Protein AF-0000000085183261 (afdb_homodimer)

Structure (mmCIF, N/CA/C/O backbone):
data_AF-0000000085183261-model_v1
#
loop_
_entity.id
_entity.type
_entity.pdbx_description
1 polymer 'Uncharacterized protein'
#
loop_
_atom_site.group_PDB
_atom_site.id
_atom_site.type_symbol
_atom_site.label_atom_id
_atom_site.label_alt_id
_atom_site.label_comp_id
_atom_site.label_asym_id
_atom_site.label_entity_id
_atom_site.label_seq_id
_atom_site.pdbx_PDB_ins_code
_atom_site.Cartn_x
_atom_site.Cartn_y
_atom_site.Cartn_z
_atom_site.occupancy
_atom_site.B_iso_or_equiv
_atom_site.auth_seq_id
_atom_site.auth_comp_id
_atom_site.auth_asym_id
_atom_site.auth_atom_id
_atom_site.pdbx_PDB_model_num
ATOM 1 N N . MET A 1 1 ? -2.84 36.375 14.164 1 89.44 1 MET A N 1
ATOM 2 C CA . MET A 1 1 ? -3.076 35.531 12.992 1 89.44 1 MET A CA 1
ATOM 3 C C . MET A 1 1 ? -2.576 36.219 11.727 1 89.44 1 MET A C 1
ATOM 5 O O . MET A 1 1 ? -2.74 37.438 11.562 1 89.44 1 MET A O 1
ATOM 9 N N . THR A 1 2 ? -1.836 35.562 10.93 1 90.81 2 THR A N 1
ATOM 10 C CA . THR A 1 2 ? -1.288 36.062 9.68 1 90.81 2 THR A CA 1
ATOM 11 C C . THR A 1 2 ? -1.481 35.031 8.555 1 90.81 2 THR A C 1
ATOM 13 O O . THR A 1 2 ? -1.669 33.844 8.82 1 90.81 2 THR A O 1
ATOM 16 N N . GLU A 1 3 ? -1.588 35.562 7.359 1 92.81 3 GLU A N 1
ATOM 17 C CA . GLU A 1 3 ? -1.687 34.688 6.195 1 92.81 3 GLU A CA 1
ATOM 18 C C . GLU A 1 3 ? -0.392 33.906 5.977 1 92.81 3 GLU A C 1
ATOM 20 O O . GLU A 1 3 ? 0.69 34.5 5.926 1 92.81 3 GLU A O 1
ATOM 25 N N . LYS A 1 4 ? -0.547 32.625 5.91 1 92.25 4 LYS A N 1
ATOM 26 C CA . LYS A 1 4 ? 0.63 31.766 5.758 1 92.25 4 LYS A CA 1
ATOM 27 C C . LYS A 1 4 ? 0.399 30.688 4.695 1 92.25 4 LYS A C 1
ATOM 29 O O . LYS A 1 4 ? -0.724 30.219 4.523 1 92.25 4 LYS A O 1
ATOM 34 N N . SER A 1 5 ? 1.448 30.344 4.012 1 91.62 5 SER A N 1
ATOM 35 C CA . SER A 1 5 ? 1.414 29.188 3.129 1 91.62 5 SER A CA 1
ATOM 36 C C . SER A 1 5 ? 1.647 27.891 3.904 1 91.62 5 SER A C 1
ATOM 38 O O . SER A 1 5 ? 2.014 27.922 5.082 1 91.62 5 SER A O 1
ATOM 40 N N . TRP A 1 6 ? 1.364 26.797 3.262 1 92.31 6 TRP A N 1
ATOM 41 C CA . TRP A 1 6 ? 1.507 25.484 3.865 1 92.31 6 TRP A CA 1
ATOM 42 C C . TRP A 1 6 ? 2.91 25.297 4.43 1 92.31 6 TRP A C 1
ATOM 44 O O . TRP A 1 6 ? 3.074 25.016 5.621 1 92.31 6 TRP A O 1
ATOM 54 N N . MET A 1 7 ? 3.898 25.516 3.656 1 91.06 7 MET A N 1
ATOM 55 C CA . MET A 1 7 ? 5.273 25.25 4.066 1 91.06 7 MET A CA 1
ATOM 56 C C . MET A 1 7 ? 5.75 26.281 5.082 1 91.06 7 MET A C 1
ATOM 58 O O . MET A 1 7 ? 6.512 25.953 5.992 1 91.06 7 MET A O 1
ATOM 62 N N . TYR A 1 8 ? 5.332 27.5 4.883 1 91.94 8 TYR A N 1
ATOM 63 C CA . TYR A 1 8 ? 5.676 28.5 5.891 1 91.94 8 TYR A CA 1
ATOM 64 C C . TYR A 1 8 ? 5.168 28.094 7.266 1 91.94 8 TYR A C 1
ATOM 66 O O . TYR A 1 8 ? 5.883 28.203 8.258 1 91.94 8 TYR A O 1
ATOM 74 N N . ALA A 1 9 ? 3.922 27.641 7.293 1 94.69 9 ALA A N 1
ATOM 75 C CA . ALA A 1 9 ? 3.312 27.203 8.547 1 94.69 9 ALA A CA 1
ATOM 76 C C . ALA A 1 9 ? 4.113 26.078 9.18 1 94.69 9 ALA A C 1
ATOM 78 O O . ALA A 1 9 ? 4.32 26.062 10.398 1 94.69 9 ALA A O 1
ATOM 79 N N . VAL A 1 10 ? 4.578 25.172 8.391 1 95.25 10 VAL A N 1
ATOM 80 C CA . VAL A 1 10 ? 5.387 24.047 8.852 1 95.25 10 VAL A CA 1
ATOM 81 C C . VAL A 1 10 ? 6.703 24.562 9.43 1 95.25 10 VAL A C 1
ATOM 83 O O . VAL A 1 10 ? 7.09 24.188 10.539 1 95.25 10 VAL A O 1
ATOM 86 N N . LEU A 1 11 ? 7.352 25.438 8.711 1 94.06 11 LEU A N 1
ATOM 87 C CA . LEU A 1 11 ? 8.664 25.922 9.117 1 94.06 11 LEU A CA 1
ATOM 88 C C . LEU A 1 11 ? 8.555 26.781 10.367 1 94.06 11 LEU A C 1
ATOM 90 O O . LEU A 1 11 ? 9.469 26.797 11.203 1 94.06 11 LEU A O 1
ATOM 94 N N . GLU A 1 12 ? 7.508 27.5 10.43 1 94.94 12 GLU A N 1
ATOM 95 C CA . GLU A 1 12 ? 7.285 28.281 11.641 1 94.94 12 GLU A CA 1
ATOM 96 C C . GLU A 1 12 ? 7.207 27.391 12.875 1 94.94 12 GLU A C 1
ATOM 98 O O . GLU A 1 12 ? 7.746 27.719 13.93 1 94.94 12 GLU A O 1
ATOM 103 N N . ALA A 1 13 ? 6.52 26.297 12.75 1 97.19 13 ALA A N 1
ATOM 104 C CA . ALA A 1 13 ? 6.457 25.328 13.852 1 97.19 13 ALA A CA 1
ATOM 105 C C . ALA A 1 13 ? 7.844 24.781 14.172 1 97.19 13 ALA A C 1
ATOM 107 O O . ALA A 1 13 ? 8.234 24.703 15.336 1 97.19 13 ALA A O 1
ATOM 108 N N . VAL A 1 14 ? 8.562 24.391 13.156 1 96.75 14 VAL A N 1
ATOM 109 C CA . VAL A 1 14 ? 9.914 23.859 13.336 1 96.75 14 VAL A CA 1
ATOM 110 C C . VAL A 1 14 ? 10.781 24.906 14.039 1 96.75 14 VAL A C 1
ATOM 112 O O . VAL A 1 14 ? 11.508 24.578 14.984 1 96.75 14 VAL A O 1
ATOM 115 N N . GLN A 1 15 ? 10.68 26.125 13.57 1 96 15 GLN A N 1
ATOM 116 C CA . GLN A 1 15 ? 11.445 27.234 14.156 1 96 15 GLN A CA 1
ATOM 117 C C . GLN A 1 15 ? 11.18 27.359 15.648 1 96 15 GLN A C 1
ATOM 119 O O . GLN A 1 15 ? 12.117 27.422 16.453 1 96 15 GLN A O 1
ATOM 124 N N . LYS A 1 16 ? 9.961 27.422 15.961 1 97.69 16 LYS A N 1
ATOM 125 C CA . LYS A 1 16 ? 9.586 27.562 17.359 1 97.69 16 LYS A CA 1
ATOM 126 C C . LYS A 1 16 ? 10.117 26.406 18.203 1 97.69 16 LYS A C 1
ATOM 128 O O . LYS A 1 16 ? 10.664 26.609 19.281 1 97.69 16 LYS A O 1
ATOM 133 N N . GLU A 1 17 ? 9.938 25.156 17.75 1 97.81 17 GLU A N 1
ATOM 134 C CA . GLU A 1 17 ? 10.406 24 18.484 1 97.81 17 GLU A CA 1
ATOM 135 C C . GLU A 1 17 ? 11.922 24.016 18.641 1 97.81 17 GLU A C 1
ATOM 137 O O . GLU A 1 17 ? 12.445 23.609 19.688 1 97.81 17 GLU A O 1
ATOM 142 N N . MET A 1 18 ? 12.609 24.453 17.625 1 97.44 18 MET A N 1
ATOM 143 C CA . MET A 1 18 ? 14.062 24.531 17.688 1 97.44 18 MET A CA 1
ATOM 144 C C . MET A 1 18 ? 14.492 25.609 18.688 1 97.44 18 MET A C 1
ATOM 146 O O . MET A 1 18 ? 15.531 25.469 19.344 1 97.44 18 MET A O 1
ATOM 150 N N . GLN A 1 19 ? 13.75 26.672 18.812 1 97.69 19 GLN A N 1
ATOM 151 C CA . GLN A 1 19 ? 14.023 27.688 19.812 1 97.69 19 GLN A CA 1
ATOM 152 C C . GLN A 1 19 ? 13.906 27.125 21.219 1 97.69 19 GLN A C 1
ATOM 154 O O . GLN A 1 19 ? 14.68 27.469 22.109 1 97.69 19 GLN A O 1
ATOM 159 N N . ASP A 1 20 ? 13.008 26.234 21.375 1 97.38 20 ASP A N 1
ATOM 160 C CA . ASP A 1 20 ? 12.711 25.688 22.688 1 97.38 20 ASP A CA 1
ATOM 161 C C . ASP A 1 20 ? 13.625 24.516 23.031 1 97.38 20 ASP A C 1
ATOM 163 O O . ASP A 1 20 ? 13.812 24.188 24.203 1 97.38 20 ASP A O 1
ATOM 167 N N . ASP A 1 21 ? 14.156 23.859 22.078 1 97.19 21 ASP A N 1
ATOM 168 C CA . ASP A 1 21 ? 15.016 22.688 22.266 1 97.19 21 ASP A CA 1
ATOM 169 C C . ASP A 1 21 ? 16.359 22.891 21.578 1 97.19 21 ASP A C 1
ATOM 171 O O . ASP A 1 21 ? 16.5 22.641 20.375 1 97.19 21 ASP A O 1
ATOM 175 N N . PRO A 1 22 ? 17.359 23.172 22.359 1 96.31 22 PRO A N 1
ATOM 176 C CA . PRO A 1 22 ? 18.656 23.469 21.766 1 96.31 22 PRO A CA 1
ATOM 177 C C . PRO A 1 22 ? 19.312 22.25 21.094 1 96.31 22 PRO A C 1
ATOM 179 O O . PRO A 1 22 ? 20.266 22.391 20.344 1 96.31 22 PRO A O 1
ATOM 182 N N . ALA A 1 23 ? 18.781 21.109 21.281 1 95.31 23 ALA A N 1
ATOM 183 C CA . ALA A 1 23 ? 19.391 19.891 20.734 1 95.31 23 ALA A CA 1
ATOM 184 C C . ALA A 1 23 ? 18.703 19.469 19.438 1 95.31 23 ALA A C 1
ATOM 186 O O . ALA A 1 23 ? 19.203 18.609 18.719 1 95.31 23 ALA A O 1
ATOM 187 N N . MET A 1 24 ? 17.578 20.031 19.109 1 97.19 24 MET A N 1
ATOM 188 C CA . MET A 1 24 ? 16.812 19.625 17.922 1 97.19 24 MET A CA 1
ATOM 189 C C . MET A 1 24 ? 17.547 20.016 16.641 1 97.19 24 MET A C 1
ATOM 191 O O . MET A 1 24 ? 18.109 21.109 16.547 1 97.19 24 MET A O 1
ATOM 195 N N . THR A 1 25 ? 17.531 19.094 15.695 1 96.5 25 THR A N 1
ATOM 196 C CA . THR A 1 25 ? 18.188 19.344 14.414 1 96.5 25 THR A CA 1
ATOM 197 C C . THR A 1 25 ? 17.172 19.297 13.273 1 96.5 25 THR A C 1
ATOM 199 O O . THR A 1 25 ? 16.125 18.656 13.391 1 96.5 25 THR A O 1
ATOM 202 N N . TRP A 1 26 ? 17.469 20.047 12.211 1 95.31 26 TRP A N 1
ATOM 203 C CA . TRP A 1 26 ? 16.734 20.078 10.953 1 95.31 26 TRP A CA 1
ATOM 204 C C . TRP A 1 26 ? 17.656 19.781 9.781 1 95.31 26 TRP A C 1
ATOM 206 O O . TRP A 1 26 ? 18.703 20.422 9.609 1 95.31 26 TRP A O 1
ATOM 216 N N . ILE A 1 27 ? 17.297 18.75 8.977 1 93.56 27 ILE A N 1
ATOM 217 C CA . ILE A 1 27 ? 18.109 18.344 7.844 1 93.56 27 ILE A CA 1
ATOM 218 C C . ILE A 1 27 ? 17.328 18.547 6.547 1 93.56 27 ILE A C 1
ATOM 220 O O . ILE A 1 27 ? 16.156 18.219 6.465 1 93.56 27 ILE A O 1
ATOM 224 N N . PHE A 1 28 ? 17.938 19.156 5.531 1 88.75 28 PHE A N 1
ATOM 225 C CA . PHE A 1 28 ? 17.328 19.359 4.223 1 88.75 28 PHE A CA 1
ATOM 226 C C . PHE A 1 28 ? 18.359 19.281 3.115 1 88.75 28 PHE A C 1
ATOM 228 O O . PHE A 1 28 ? 19.562 19.109 3.389 1 88.75 28 PHE A O 1
ATOM 235 N N . GLU A 1 29 ? 17.812 19.203 1.872 1 84.75 29 GLU A N 1
ATOM 236 C CA . GLU A 1 29 ? 18.781 19.094 0.771 1 84.75 29 GLU A CA 1
ATOM 237 C C . GLU A 1 29 ? 18.641 20.281 -0.183 1 84.75 29 GLU A C 1
ATOM 239 O O . GLU A 1 29 ? 17.531 20.75 -0.453 1 84.75 29 GLU A O 1
ATOM 244 N N . LEU A 1 30 ? 19.766 20.672 -0.619 1 76.5 30 LEU A N 1
ATOM 245 C CA . LEU A 1 30 ? 19.953 21.641 -1.686 1 76.5 30 LEU A CA 1
ATOM 246 C C . LEU A 1 30 ? 19.25 22.953 -1.353 1 76.5 30 LEU A C 1
ATOM 248 O O . LEU A 1 30 ? 19.828 23.812 -0.668 1 76.5 30 LEU A O 1
ATOM 252 N N . THR A 1 31 ? 17.891 23 -1.78 1 65.81 31 THR A N 1
ATOM 253 C CA . THR A 1 31 ? 17.172 24.25 -1.602 1 65.81 31 THR A CA 1
ATOM 254 C C . THR A 1 31 ? 16.281 24.203 -0.362 1 65.81 31 THR A C 1
ATOM 256 O O . THR A 1 31 ? 15.539 23.234 -0.164 1 65.81 31 THR A O 1
ATOM 259 N N . PRO A 1 32 ? 16.656 25.156 0.435 1 62.84 32 PRO A N 1
ATOM 260 C CA . PRO A 1 32 ? 15.75 25.188 1.589 1 62.84 32 PRO A CA 1
ATOM 261 C C . PRO A 1 32 ? 14.273 25.172 1.188 1 62.84 32 PRO A C 1
ATOM 263 O O . PRO A 1 32 ? 13.906 25.781 0.178 1 62.84 32 PRO A O 1
ATOM 266 N N . PRO A 1 33 ? 13.562 24.25 1.756 1 61.16 33 PRO A N 1
ATOM 267 C CA . PRO A 1 33 ? 12.133 24.297 1.438 1 61.16 33 PRO A CA 1
ATOM 268 C C . PRO A 1 33 ? 11.539 25.688 1.575 1 61.16 33 PRO A C 1
ATOM 270 O O . PRO A 1 33 ? 11.531 26.266 2.67 1 61.16 33 PRO A O 1
ATOM 273 N N . VAL A 1 34 ? 12.055 26.641 0.834 1 52.94 34 VAL A N 1
ATOM 274 C CA . VAL A 1 34 ? 11.625 28.031 1.013 1 52.94 34 VAL A CA 1
ATOM 275 C C . VAL A 1 34 ? 10.148 28.156 0.651 1 52.94 34 VAL A C 1
ATOM 277 O O . VAL A 1 34 ? 9.688 27.578 -0.329 1 52.94 34 VAL A O 1
ATOM 280 N N . ALA A 1 35 ? 9.25 28.312 1.676 1 52.62 35 ALA A N 1
ATOM 281 C CA . ALA A 1 35 ? 7.879 28.812 1.548 1 52.62 35 ALA A CA 1
ATOM 282 C C . ALA A 1 35 ? 7.801 29.953 0.547 1 52.62 35 ALA A C 1
ATOM 284 O O . ALA A 1 35 ? 7.23 31.016 0.843 1 52.62 35 ALA A O 1
ATOM 285 N N . SER A 1 36 ? 8.766 30.109 -0.405 1 51.06 36 SER A N 1
ATOM 286 C CA . SER A 1 36 ? 8.75 31.516 -0.804 1 51.06 36 SER A CA 1
ATOM 287 C C . SER A 1 36 ? 7.805 31.75 -1.979 1 51.06 36 SER A C 1
ATOM 289 O O . SER A 1 36 ? 8.047 31.25 -3.082 1 51.06 36 SER A O 1
ATOM 291 N N . ASN A 1 37 ? 6.449 31.516 -1.666 1 52.75 37 ASN A N 1
ATOM 292 C CA . ASN A 1 37 ? 5.703 32.25 -2.672 1 52.75 37 ASN A CA 1
ATOM 293 C C . ASN A 1 37 ? 6.246 33.688 -2.828 1 52.75 37 ASN A C 1
ATOM 295 O O . ASN A 1 37 ? 6.75 34.25 -1.87 1 52.75 37 ASN A O 1
ATOM 299 N N . PRO A 1 38 ? 6.422 34.031 -4.086 1 54.62 38 PRO A N 1
ATOM 300 C CA . PRO A 1 38 ? 6.805 35.438 -4.195 1 54.62 38 PRO A CA 1
ATOM 301 C C . PRO A 1 38 ? 5.988 36.344 -3.273 1 54.62 38 PRO A C 1
ATOM 303 O O . PRO A 1 38 ? 4.758 36.25 -3.248 1 54.62 38 PRO A O 1
ATOM 306 N N . GLY A 1 39 ? 6.703 37.094 -2.373 1 56.53 39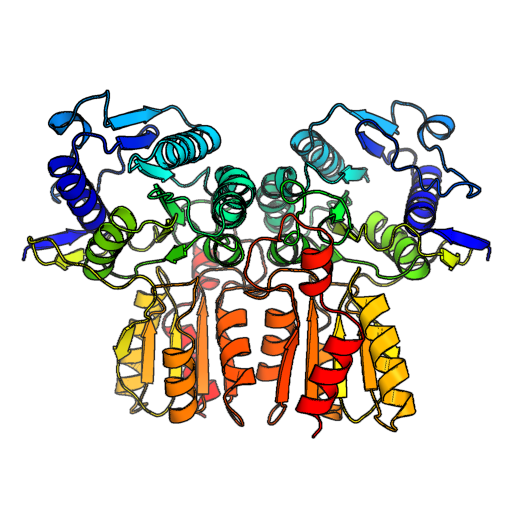 GLY A N 1
ATOM 307 C CA . GLY A 1 39 ? 6.066 38.094 -1.51 1 56.53 39 GLY A CA 1
ATOM 308 C C . GLY A 1 39 ? 5.781 37.562 -0.117 1 56.53 39 GLY A C 1
ATOM 309 O O . GLY A 1 39 ? 5.406 38.312 0.777 1 56.53 39 GLY A O 1
ATOM 310 N N . LEU A 1 40 ? 5.918 36.188 -0.045 1 60.75 40 LEU A N 1
ATOM 311 C CA . LEU A 1 40 ? 5.609 35.688 1.287 1 60.75 40 LEU A CA 1
ATOM 312 C C . LEU A 1 40 ? 6.875 35.562 2.131 1 60.75 40 LEU A C 1
ATOM 314 O O . LEU A 1 40 ? 7.977 35.438 1.591 1 60.75 40 LEU A O 1
ATOM 318 N N . PRO A 1 41 ? 6.664 35.812 3.445 1 65.12 41 PRO A N 1
ATOM 319 C CA . PRO A 1 41 ? 7.816 35.719 4.348 1 65.12 41 PRO A CA 1
ATOM 320 C C . PRO A 1 41 ? 8.539 34.375 4.219 1 65.12 41 PRO A C 1
ATOM 322 O O . PRO A 1 41 ? 7.922 33.375 3.834 1 65.12 41 PRO A O 1
ATOM 325 N N . VAL A 1 42 ? 9.906 34.531 4.324 1 71.19 42 VAL A N 1
ATOM 326 C CA . VAL A 1 42 ? 10.758 33.344 4.242 1 71.19 42 VAL A CA 1
ATOM 327 C C . VAL A 1 42 ? 11.383 33.062 5.609 1 71.19 42 VAL A C 1
ATOM 329 O O . VAL A 1 42 ? 11.781 34 6.316 1 71.19 42 VAL A O 1
ATOM 332 N N . ILE A 1 43 ? 11.227 31.922 6.066 1 82.44 43 ILE A N 1
ATOM 333 C CA . ILE A 1 43 ? 11.945 31.484 7.266 1 82.44 43 ILE A CA 1
ATOM 334 C C . ILE A 1 43 ? 13.242 30.781 6.867 1 82.44 43 ILE A C 1
ATOM 336 O O . ILE A 1 43 ? 13.227 29.797 6.125 1 82.44 43 ILE A O 1
ATOM 340 N N . ASN A 1 44 ? 14.32 31.344 7.34 1 85.94 44 ASN A N 1
ATOM 341 C CA . ASN A 1 44 ? 15.633 30.75 7.152 1 85.94 44 ASN A CA 1
ATOM 342 C C . ASN A 1 44 ? 16.172 30.172 8.453 1 85.94 44 ASN A C 1
ATOM 344 O O . ASN A 1 44 ? 16.797 30.891 9.25 1 85.94 44 ASN A O 1
ATOM 348 N N . LEU A 1 45 ? 16.094 28.938 8.602 1 92.44 45 LEU A N 1
ATOM 349 C CA . LEU A 1 45 ? 16.453 28.281 9.844 1 92.44 45 LEU A CA 1
ATOM 350 C C . LEU A 1 45 ? 17.969 28.281 10.039 1 92.44 45 LEU A C 1
ATOM 352 O O . LEU A 1 45 ? 18.453 28.359 11.172 1 92.44 45 LEU A O 1
ATOM 356 N N . GLU A 1 46 ? 18.625 28.203 8.953 1 90.62 46 GLU A N 1
ATOM 357 C CA . GLU A 1 46 ? 20.094 28.156 9.039 1 90.62 46 GLU A CA 1
ATOM 358 C C . GLU A 1 46 ? 20.641 29.453 9.633 1 90.62 46 GLU A C 1
ATOM 360 O O . GLU A 1 46 ? 21.594 29.422 10.414 1 90.62 46 GLU A O 1
ATOM 365 N N . THR A 1 47 ? 20.109 30.516 9.25 1 90.06 47 THR A N 1
ATOM 366 C CA . THR A 1 47 ? 20.562 31.812 9.75 1 90.06 47 THR A CA 1
ATOM 367 C C . THR A 1 47 ? 20.328 31.922 11.258 1 90.06 47 THR A C 1
ATOM 369 O O . THR A 1 47 ? 21.156 32.469 11.977 1 90.06 47 THR A O 1
ATOM 372 N N . GLU A 1 48 ? 19.297 31.391 11.672 1 93.12 48 GLU A N 1
ATOM 373 C CA . GLU A 1 48 ? 18.938 31.547 13.07 1 93.12 48 GLU A CA 1
ATOM 374 C C . GLU A 1 48 ? 19.656 30.516 13.945 1 93.12 48 GLU A C 1
ATOM 376 O O . GLU A 1 48 ? 20.078 30.844 15.062 1 93.12 48 GLU A O 1
ATOM 381 N N . PHE A 1 49 ? 19.875 29.312 13.539 1 95.88 49 PHE A N 1
ATOM 382 C CA . PHE A 1 49 ? 20.297 28.25 14.453 1 95.88 49 PHE A CA 1
ATOM 383 C C . PHE A 1 49 ? 21.688 27.75 14.102 1 95.88 49 PHE A C 1
ATOM 385 O O . PHE A 1 49 ? 22.312 27.031 14.883 1 95.88 49 PHE A O 1
ATOM 392 N N . GLY A 1 50 ? 22.172 28.078 12.922 1 93.94 50 GLY A N 1
ATOM 393 C CA . GLY A 1 50 ? 23.5 27.703 12.508 1 93.94 50 GLY A CA 1
ATOM 394 C C . GLY A 1 50 ? 23.547 26.344 11.82 1 93.94 50 GLY A C 1
ATOM 395 O O . GLY A 1 50 ? 22.594 25.578 11.883 1 93.94 50 GLY A O 1
ATOM 396 N N . ARG A 1 51 ? 24.734 26.016 11.266 1 92.62 51 ARG A N 1
ATOM 397 C CA . ARG A 1 51 ? 24.906 24.859 10.398 1 92.62 51 ARG A CA 1
ATOM 398 C C . ARG A 1 51 ? 25.062 23.578 11.211 1 92.62 51 ARG A C 1
ATOM 400 O O . ARG A 1 51 ? 24.938 22.469 10.672 1 92.62 51 ARG A O 1
ATOM 407 N N . LYS A 1 52 ? 25.281 23.719 12.414 1 93.38 52 LYS A N 1
ATOM 408 C CA . LYS A 1 52 ? 25.391 22.531 13.25 1 93.38 52 LYS A CA 1
ATOM 409 C C . LYS A 1 52 ? 24.031 21.906 13.531 1 93.38 52 LYS A C 1
ATOM 411 O O . LYS A 1 52 ? 23.906 20.688 13.664 1 93.38 52 LYS A O 1
ATOM 416 N N . ARG A 1 53 ? 23.016 22.734 13.594 1 95.5 53 ARG A N 1
ATOM 417 C CA . ARG A 1 53 ? 21.672 22.266 13.93 1 95.5 53 ARG A CA 1
ATOM 418 C C . ARG A 1 53 ? 20.797 22.188 12.688 1 95.5 53 ARG A C 1
ATOM 420 O O . ARG A 1 53 ? 19.766 21.516 12.688 1 95.5 53 ARG A O 1
ATOM 427 N N . VAL A 1 54 ? 21.188 23.047 11.664 1 94.88 54 VAL A N 1
ATOM 428 C CA . VAL A 1 54 ? 20.516 23.016 10.367 1 94.88 54 VAL A CA 1
ATOM 429 C C . VAL A 1 54 ? 21.5 22.484 9.305 1 94.88 54 VAL A C 1
ATOM 431 O O . VAL A 1 54 ? 22.391 23.219 8.859 1 94.88 54 VAL A O 1
ATOM 434 N N . VAL A 1 55 ? 21.25 21.25 8.859 1 92 55 VAL A N 1
ATOM 435 C CA . VAL A 1 55 ? 22.219 20.578 8.008 1 92 55 VAL A CA 1
ATOM 436 C C . VAL A 1 55 ? 21.703 20.5 6.578 1 92 55 VAL A C 1
ATOM 438 O O . VAL A 1 55 ? 20.641 19.938 6.328 1 92 55 VAL A O 1
ATOM 441 N N . ASN A 1 56 ? 22.375 21.062 5.703 1 87.31 56 ASN A N 1
ATOM 442 C CA . ASN A 1 56 ? 22.109 20.969 4.27 1 87.31 56 ASN A CA 1
ATOM 443 C C . ASN A 1 56 ? 22.969 19.875 3.619 1 87.31 56 ASN A C 1
ATOM 445 O O . ASN A 1 56 ? 24.188 19.984 3.578 1 87.31 56 ASN A O 1
ATOM 449 N N . THR A 1 57 ? 22.281 18.938 3.146 1 83.69 57 THR A N 1
ATOM 450 C CA . THR A 1 57 ? 23.016 17.812 2.596 1 83.69 57 THR A CA 1
ATOM 451 C C . THR A 1 57 ? 22.875 17.75 1.078 1 83.69 57 THR A C 1
ATOM 453 O O . THR A 1 57 ? 22.094 18.5 0.499 1 83.69 57 THR A O 1
ATOM 456 N N . GLY A 1 58 ? 23.797 16.938 0.445 1 79.62 58 GLY A N 1
ATOM 457 C CA . GLY A 1 58 ? 23.547 16.594 -0.944 1 79.62 58 GLY A CA 1
ATOM 458 C C . GLY A 1 58 ? 22.312 15.727 -1.13 1 79.62 58 GLY A C 1
ATOM 459 O O . GLY A 1 58 ? 21.578 15.469 -0.175 1 79.62 58 GLY A O 1
ATOM 460 N N . ILE A 1 59 ? 22.047 15.422 -2.283 1 76.56 59 ILE A N 1
ATOM 461 C CA . ILE A 1 59 ? 20.875 14.641 -2.635 1 76.56 59 ILE A CA 1
ATOM 462 C C . ILE A 1 59 ? 21.047 13.203 -2.16 1 76.56 59 ILE A C 1
ATOM 464 O O . ILE A 1 59 ? 21.547 12.352 -2.9 1 76.56 59 ILE A O 1
ATOM 468 N N . ASP A 1 60 ? 20.875 12.961 -0.912 1 81.56 60 ASP A N 1
ATOM 469 C CA . ASP A 1 60 ? 20.938 11.625 -0.323 1 81.56 60 ASP A CA 1
ATOM 470 C C . ASP A 1 60 ? 19.828 11.422 0.7 1 81.56 60 ASP A C 1
ATOM 472 O O . ASP A 1 60 ? 20.062 11.531 1.906 1 81.56 60 ASP A O 1
ATOM 476 N N . GLU A 1 61 ? 18.781 11.047 0.253 1 82.88 61 GLU A N 1
ATOM 477 C CA . GLU A 1 61 ? 17.562 10.961 1.058 1 82.88 61 GLU A CA 1
ATOM 478 C C . GLU A 1 61 ? 17.641 9.805 2.051 1 82.88 61 GLU A C 1
ATOM 480 O O . GLU A 1 61 ? 17.062 9.875 3.143 1 82.88 61 GLU A O 1
ATOM 485 N N . ASN A 1 62 ? 18.359 8.789 1.643 1 82.69 62 ASN A N 1
ATOM 486 C CA . ASN A 1 62 ? 18.562 7.68 2.574 1 82.69 62 ASN A CA 1
ATOM 487 C C . ASN A 1 62 ? 19.375 8.109 3.791 1 82.69 62 ASN A C 1
ATOM 489 O O . ASN A 1 62 ? 19.047 7.75 4.922 1 82.69 62 ASN A O 1
ATOM 493 N N . TRP A 1 63 ? 20.359 8.82 3.475 1 84.69 63 TRP A N 1
ATOM 494 C CA . TRP A 1 63 ? 21.188 9.312 4.57 1 84.69 63 TRP A CA 1
ATOM 495 C C . TRP A 1 63 ? 20.391 10.258 5.465 1 84.69 63 TRP A C 1
ATOM 497 O O . TRP A 1 63 ? 20.5 10.195 6.695 1 84.69 63 TRP A O 1
ATOM 507 N N . MET A 1 64 ? 19.625 11.125 4.895 1 89 64 MET A N 1
ATOM 508 C CA . MET A 1 64 ? 18.828 12.086 5.656 1 89 64 MET A CA 1
ATOM 509 C C . MET A 1 64 ? 17.875 11.367 6.605 1 89 64 MET A C 1
ATOM 511 O O . MET A 1 64 ? 17.797 11.695 7.789 1 89 64 MET A O 1
ATOM 515 N N . ALA A 1 65 ? 17.219 10.422 6.023 1 89.19 65 ALA A N 1
ATOM 516 C CA . ALA A 1 65 ? 16.266 9.656 6.828 1 89.19 65 ALA A CA 1
ATOM 517 C C . ALA A 1 65 ? 16.969 8.906 7.949 1 89.19 65 ALA A C 1
ATOM 519 O O . ALA A 1 65 ? 16.484 8.859 9.086 1 89.19 65 ALA A O 1
ATOM 520 N N . SER A 1 66 ? 18.094 8.383 7.637 1 87.75 66 SER A N 1
ATOM 521 C CA . SER A 1 66 ? 18.859 7.629 8.625 1 87.75 66 SER A CA 1
ATOM 522 C C . SER A 1 66 ? 19.406 8.547 9.711 1 87.75 66 SER A C 1
ATOM 524 O O . SER A 1 66 ? 19.469 8.164 10.883 1 87.75 66 SER A O 1
ATOM 526 N N . ALA A 1 67 ? 19.828 9.664 9.266 1 89.75 67 ALA A N 1
ATOM 527 C CA . ALA A 1 67 ? 20.406 10.617 10.219 1 89.75 67 ALA A CA 1
ATOM 528 C C . ALA A 1 67 ? 19.375 11.047 11.25 1 89.75 67 ALA A C 1
ATOM 530 O O . ALA A 1 67 ? 19.656 11.094 12.445 1 89.75 67 ALA A O 1
ATOM 531 N N . VAL A 1 68 ? 18.203 11.344 10.805 1 91.69 68 VAL A N 1
ATOM 532 C CA . VAL A 1 68 ? 17.109 11.727 11.695 1 91.69 68 VAL A CA 1
ATOM 533 C C . VAL A 1 68 ? 16.781 10.57 12.633 1 91.69 68 VAL A C 1
ATOM 535 O O . VAL A 1 68 ? 16.547 10.781 13.828 1 91.69 68 VAL A O 1
ATOM 538 N N . LEU A 1 69 ? 16.766 9.445 12.109 1 88.25 69 LEU A N 1
ATOM 539 C CA . LEU A 1 69 ? 16.516 8.25 12.914 1 88.25 69 LEU A CA 1
ATOM 540 C C . LEU A 1 69 ? 17.594 8.078 13.984 1 88.25 69 LEU A C 1
ATOM 542 O O . LEU A 1 69 ? 17.281 7.785 15.141 1 88.25 69 LEU A O 1
ATOM 546 N N . GLY A 1 70 ? 18.797 8.211 13.602 1 86.44 70 GLY A N 1
ATOM 547 C CA . GLY A 1 70 ? 19.891 8.125 14.555 1 86.44 70 GLY A CA 1
ATOM 548 C C . GLY A 1 70 ? 19.781 9.125 15.688 1 86.44 70 GLY A C 1
ATOM 549 O O . GLY A 1 70 ? 20.031 8.781 16.844 1 86.44 70 GLY A O 1
ATOM 550 N N . ALA A 1 71 ? 19.469 10.297 15.32 1 89.12 71 ALA A N 1
ATOM 551 C CA . ALA A 1 71 ? 19.266 11.328 16.344 1 89.12 71 ALA A CA 1
ATOM 552 C C . ALA A 1 71 ? 18.156 10.922 17.312 1 89.12 71 ALA A C 1
ATOM 554 O O . ALA A 1 71 ? 18.297 11.086 18.531 1 89.12 71 ALA A O 1
ATOM 555 N N . GLY A 1 72 ? 17.078 10.453 16.797 1 86.5 72 GLY A N 1
ATOM 556 C CA . GLY A 1 72 ? 15.984 9.977 17.641 1 86.5 72 GLY A CA 1
ATOM 557 C C . GLY A 1 72 ? 16.406 8.867 18.578 1 86.5 72 GLY A C 1
ATOM 558 O O . GLY A 1 72 ? 16.016 8.875 19.75 1 86.5 72 GLY A O 1
ATOM 559 N N . LEU A 1 73 ? 17.141 8 18.062 1 83.94 73 LEU A N 1
ATOM 560 C CA . LEU A 1 73 ? 17.625 6.891 18.875 1 83.94 73 LEU A CA 1
ATOM 561 C C . LEU A 1 73 ? 18.516 7.387 20 1 83.94 73 LEU A C 1
ATOM 563 O O . LEU A 1 73 ? 18.562 6.789 21.078 1 83.94 73 LEU A O 1
ATOM 567 N N . ALA A 1 74 ? 19.141 8.461 19.719 1 86 74 ALA A N 1
ATOM 568 C CA . ALA A 1 74 ? 20 9.07 20.734 1 86 74 ALA A CA 1
ATOM 569 C C . ALA A 1 74 ? 19.188 9.945 21.688 1 86 74 ALA A C 1
ATOM 571 O O . ALA A 1 74 ? 19.734 10.5 22.641 1 86 74 ALA A O 1
ATOM 572 N N . GLY A 1 75 ? 17.922 10.125 21.391 1 84.69 75 GLY A N 1
ATOM 573 C CA . GLY A 1 75 ? 17.031 10.828 22.297 1 84.69 75 GLY A CA 1
ATOM 574 C C . GLY A 1 75 ? 16.828 12.281 21.922 1 84.69 75 GLY A C 1
ATOM 575 O O . GLY A 1 75 ? 16.234 13.047 22.688 1 84.69 75 GLY A O 1
ATOM 576 N N . SER A 1 76 ? 17.344 12.656 20.797 1 92.12 76 SER A N 1
ATOM 577 C CA . SER A 1 76 ? 17.172 14.031 20.344 1 92.12 76 SER A CA 1
ATOM 578 C C . SER A 1 76 ? 16.047 14.141 19.328 1 92.12 76 SER A C 1
ATOM 580 O O . SER A 1 76 ? 15.867 13.25 18.484 1 92.12 76 SER A O 1
ATOM 582 N N . ARG A 1 77 ? 15.367 15.188 19.406 1 95.12 77 ARG A N 1
ATOM 583 C CA . ARG A 1 77 ? 14.383 15.484 18.375 1 95.12 77 ARG A CA 1
ATOM 584 C C . ARG A 1 77 ? 15.07 15.891 17.078 1 95.12 77 ARG A C 1
ATOM 586 O O . ARG A 1 77 ? 16.078 16.609 17.094 1 95.12 77 ARG A O 1
ATOM 593 N N . SER A 1 78 ? 14.562 15.391 16.031 1 96.38 78 SER A N 1
ATOM 594 C CA . SER A 1 78 ? 15.117 15.727 14.727 1 96.38 78 SER A CA 1
ATOM 595 C C . SER A 1 78 ? 14.07 15.602 13.625 1 96.38 78 SER A C 1
ATOM 597 O O . SER A 1 78 ? 13.141 14.805 13.734 1 96.38 78 SER A O 1
ATOM 599 N N . ALA A 1 79 ? 14.219 16.453 12.609 1 96.62 79 ALA A N 1
ATOM 600 C CA . ALA A 1 79 ? 13.312 16.422 11.461 1 96.62 79 ALA A CA 1
ATOM 601 C C . ALA A 1 79 ? 14.062 16.672 10.156 1 96.62 79 ALA A C 1
ATOM 603 O O . ALA A 1 79 ? 15.125 17.312 10.164 1 96.62 79 ALA A O 1
ATOM 604 N N . THR A 1 80 ? 13.516 16.078 9.102 1 94.06 80 THR A N 1
ATOM 605 C CA . THR A 1 80 ? 14.094 16.297 7.781 1 94.06 80 THR A CA 1
ATOM 606 C C . THR A 1 80 ? 13 16.594 6.758 1 94.06 80 THR A C 1
ATOM 608 O O . THR A 1 80 ? 11.867 16.125 6.895 1 94.06 80 THR A O 1
ATOM 611 N N . TYR A 1 81 ? 13.367 17.422 5.789 1 91.94 81 TYR A N 1
ATOM 612 C CA . TYR A 1 81 ? 12.547 17.625 4.602 1 91.94 81 TYR A CA 1
ATOM 613 C C . TYR A 1 81 ? 13.141 16.922 3.396 1 91.94 81 TYR A C 1
ATOM 615 O O . TYR A 1 81 ? 14.266 17.219 2.979 1 91.94 81 TYR A O 1
ATOM 623 N N . ILE A 1 82 ? 12.375 15.93 2.926 1 88.44 82 ILE A N 1
ATOM 624 C CA . ILE A 1 82 ? 12.781 15.141 1.765 1 88.44 82 ILE A CA 1
ATOM 625 C C . ILE A 1 82 ? 11.945 15.539 0.554 1 88.44 82 ILE A C 1
ATOM 627 O O . ILE A 1 82 ? 10.75 15.234 0.492 1 88.44 82 ILE A O 1
ATOM 631 N N . PRO A 1 83 ? 12.578 16.141 -0.425 1 81.12 83 PRO A N 1
ATOM 632 C CA . PRO A 1 83 ? 11.82 16.625 -1.582 1 81.12 83 PRO A CA 1
ATOM 633 C C . PRO A 1 83 ? 11.539 15.523 -2.604 1 81.12 83 PRO A C 1
ATOM 635 O O . PRO A 1 83 ? 11.805 14.352 -2.344 1 81.12 83 PRO A O 1
ATOM 638 N N . TYR A 1 84 ? 11.039 15.742 -3.832 1 68.69 84 TYR A N 1
ATOM 639 C CA . TYR A 1 84 ? 10.375 15.023 -4.91 1 68.69 84 TYR A CA 1
ATOM 640 C C . TYR A 1 84 ? 11.141 13.75 -5.262 1 68.69 84 TYR A C 1
ATOM 642 O O . TYR A 1 84 ? 10.57 12.656 -5.254 1 68.69 84 TYR A O 1
ATOM 650 N N . GLN A 1 85 ? 12.391 13.828 -5.59 1 58.25 85 GLN A N 1
ATOM 651 C CA . GLN A 1 85 ? 13.117 12.758 -6.266 1 58.25 85 GLN A CA 1
ATOM 652 C C . GLN A 1 85 ? 13.43 11.617 -5.305 1 58.25 85 GLN A C 1
ATOM 654 O O . GLN A 1 85 ? 13.648 10.477 -5.734 1 58.25 85 GLN A O 1
ATOM 659 N N . GLY A 1 86 ? 13.086 11.898 -4.105 1 59.44 86 GLY A N 1
ATOM 660 C CA . GLY A 1 86 ? 13.648 10.93 -3.182 1 59.44 86 GLY A CA 1
ATOM 661 C C . GLY A 1 86 ? 12.625 10.328 -2.244 1 59.44 86 GLY A C 1
ATOM 662 O O . GLY A 1 86 ? 12.984 9.656 -1.272 1 59.44 86 GLY A O 1
ATOM 663 N N . ALA A 1 87 ? 11.438 10.406 -2.637 1 62.03 87 ALA A N 1
ATOM 664 C CA . ALA A 1 87 ? 10.422 10.156 -1.617 1 62.03 87 ALA A CA 1
ATOM 665 C C . ALA A 1 87 ? 10.344 8.672 -1.268 1 62.03 87 ALA A C 1
ATOM 667 O O . ALA A 1 87 ? 9.891 8.312 -0.182 1 62.03 87 ALA A O 1
ATOM 668 N N . LEU A 1 88 ? 10.883 7.805 -2.125 1 69.25 88 LEU A N 1
ATOM 669 C CA . LEU A 1 88 ? 10.789 6.383 -1.824 1 69.25 88 LEU A CA 1
ATOM 670 C C . LEU A 1 88 ? 12.109 5.852 -1.284 1 69.25 88 LEU A C 1
ATOM 672 O O . LEU A 1 88 ? 12.164 4.766 -0.703 1 69.25 88 LEU A O 1
ATOM 676 N N . MET A 1 89 ? 13.094 6.691 -1.327 1 70.94 89 MET A N 1
ATOM 677 C CA . MET A 1 89 ? 14.43 6.254 -0.928 1 70.94 89 MET A CA 1
ATOM 678 C C . MET A 1 89 ? 14.484 5.969 0.569 1 70.94 89 MET A C 1
ATOM 680 O O . MET A 1 89 ? 15.078 4.977 0.996 1 70.94 89 MET A O 1
ATOM 684 N N . PRO A 1 90 ? 13.711 6.746 1.283 1 78.44 90 PRO A N 1
ATOM 685 C CA . PRO A 1 90 ? 13.789 6.504 2.727 1 78.44 90 PRO A CA 1
ATOM 686 C C . PRO A 1 90 ? 12.867 5.379 3.186 1 78.44 90 PRO A C 1
ATOM 688 O O . PRO A 1 90 ? 12.852 5.031 4.371 1 78.44 90 PRO A O 1
ATOM 691 N N . LEU A 1 91 ? 12.156 4.848 2.311 1 82.81 91 LEU A N 1
ATOM 692 C CA . LEU A 1 91 ? 11.133 3.871 2.684 1 82.81 91 LEU A CA 1
ATOM 693 C C . LEU A 1 91 ? 11.758 2.705 3.447 1 82.81 91 LEU A C 1
ATOM 695 O O . LEU A 1 91 ? 11.211 2.262 4.461 1 82.81 91 LEU A O 1
ATOM 699 N N . GLU A 1 92 ? 12.844 2.287 3.021 1 78.75 92 GLU A N 1
ATOM 700 C CA . GLU A 1 92 ? 13.492 1.143 3.658 1 78.75 92 GLU A CA 1
ATOM 701 C C . GLU A 1 92 ? 13.922 1.475 5.082 1 78.75 92 GLU A C 1
ATOM 703 O O . GLU A 1 92 ? 13.727 0.672 6 1 78.75 92 GLU A O 1
ATOM 708 N N . VAL A 1 93 ? 14.461 2.66 5.227 1 80 93 VAL A N 1
ATOM 709 C CA . VAL A 1 93 ? 14.938 3.092 6.539 1 80 93 VAL A CA 1
ATOM 710 C C . VAL A 1 93 ? 13.758 3.213 7.5 1 80 93 VAL A C 1
ATOM 712 O O . VAL A 1 93 ? 13.828 2.748 8.641 1 80 93 VAL A O 1
ATOM 715 N N . ILE A 1 94 ? 12.742 3.732 7.051 1 84.12 94 ILE A N 1
ATOM 716 C CA . ILE A 1 94 ? 11.578 3.998 7.895 1 84.12 94 ILE A CA 1
ATOM 717 C C . ILE A 1 94 ? 10.867 2.688 8.219 1 84.12 94 ILE A C 1
ATOM 719 O O . ILE A 1 94 ? 10.492 2.447 9.375 1 84.12 94 ILE A O 1
ATOM 723 N N . GLN A 1 95 ? 10.766 1.878 7.27 1 78.88 95 GLN A N 1
ATOM 724 C CA . GLN A 1 95 ? 10.055 0.612 7.438 1 78.88 95 GLN A CA 1
ATOM 725 C C . GLN A 1 95 ? 10.852 -0.347 8.32 1 78.88 95 GLN A C 1
ATOM 727 O O . GLN A 1 95 ? 10.289 -0.992 9.211 1 78.88 95 GLN A O 1
ATOM 732 N N . ASN A 1 96 ? 12.086 -0.47 8.078 1 72.38 96 ASN A N 1
ATOM 733 C CA . ASN A 1 96 ? 12.898 -1.506 8.711 1 72.38 96 ASN A CA 1
ATOM 734 C C . ASN A 1 96 ? 13.367 -1.081 10.102 1 72.38 96 ASN A C 1
ATOM 736 O O . ASN A 1 96 ? 13.445 -1.906 11.008 1 72.38 96 ASN A O 1
ATOM 740 N N . VAL A 1 97 ? 13.617 0.183 10.219 1 67.75 97 VAL A N 1
ATOM 741 C CA . VAL A 1 97 ? 14.281 0.564 11.461 1 67.75 97 VAL A CA 1
ATOM 742 C C . VAL A 1 97 ? 13.289 1.253 12.391 1 67.75 97 VAL A C 1
ATOM 744 O O . VAL A 1 97 ? 13.047 0.785 13.5 1 67.75 97 VAL A O 1
ATOM 747 N N . ALA A 1 98 ? 12.688 2.23 11.914 1 66.75 98 ALA A N 1
ATOM 748 C CA . ALA A 1 98 ? 11.836 3.023 12.797 1 66.75 98 ALA A CA 1
ATOM 749 C C . ALA A 1 98 ? 10.609 2.23 13.234 1 66.75 98 ALA A C 1
ATOM 751 O O . ALA A 1 98 ? 10.273 2.199 14.422 1 66.75 98 ALA A O 1
ATOM 752 N N . GLY A 1 99 ? 10.023 1.542 12.352 1 64.06 99 GLY A N 1
ATOM 753 C CA . GLY A 1 99 ? 8.828 0.772 12.656 1 64.06 99 GLY A CA 1
ATOM 754 C C . GLY A 1 99 ? 9.094 -0.413 13.562 1 64.06 99 GLY A C 1
ATOM 755 O O . GLY A 1 99 ? 8.344 -0.662 14.508 1 64.06 99 GLY A O 1
ATOM 756 N N . LYS A 1 100 ? 10.203 -0.966 13.367 1 67.06 100 LYS A N 1
ATOM 757 C CA . LYS A 1 100 ? 10.5 -2.211 14.07 1 67.06 100 LYS A CA 1
ATOM 758 C C . LYS A 1 100 ? 11.195 -1.941 15.398 1 67.06 100 LYS A C 1
ATOM 760 O O . LYS A 1 100 ? 10.969 -2.654 16.375 1 67.06 100 LYS A O 1
ATOM 765 N N . LEU A 1 101 ? 12 -0.898 15.461 1 65 101 LEU A N 1
ATOM 766 C CA . LEU A 1 101 ? 12.75 -0.607 16.672 1 65 101 LEU A CA 1
ATOM 767 C C . LEU A 1 101 ? 11.82 -0.185 17.797 1 65 101 LEU A C 1
ATOM 769 O O . LEU A 1 101 ? 12.031 -0.549 18.969 1 65 101 LEU A O 1
ATOM 773 N N . ARG A 1 102 ? 10.875 0.582 17.5 1 60.59 102 ARG A N 1
ATOM 774 C CA . ARG A 1 102 ? 9.945 1.002 18.547 1 60.59 102 ARG A CA 1
ATOM 775 C C . ARG A 1 102 ? 9.297 -0.203 19.219 1 60.59 102 ARG A C 1
ATOM 777 O O . ARG A 1 102 ? 9.094 -0.206 20.438 1 60.59 102 ARG A O 1
ATOM 784 N N . HIS A 1 103 ? 9.148 -1.108 18.484 1 55.56 103 HIS A N 1
ATOM 785 C CA . HIS A 1 103 ? 8.492 -2.307 19 1 55.56 103 HIS A CA 1
ATOM 786 C C . HIS A 1 103 ? 9.453 -3.154 19.828 1 55.56 103 HIS A C 1
ATOM 788 O O . HIS A 1 103 ? 9.086 -3.656 20.891 1 55.56 103 HIS A O 1
ATOM 794 N N . MET A 1 104 ? 10.672 -3.254 19.266 1 54.03 104 MET A N 1
ATOM 795 C CA . MET A 1 104 ? 11.688 -4.066 19.922 1 54.03 104 MET A CA 1
ATOM 796 C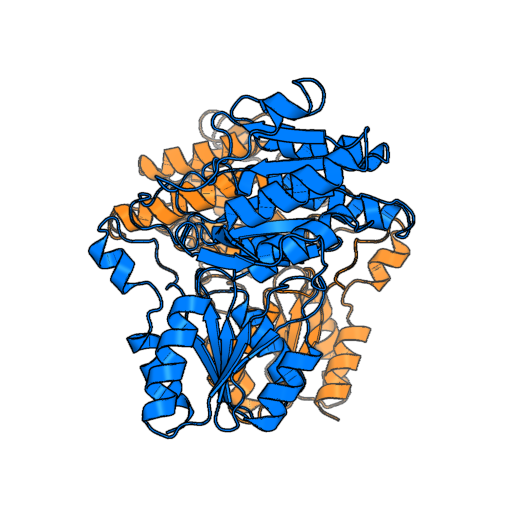 C . MET A 1 104 ? 11.938 -3.562 21.344 1 54.03 104 MET A C 1
ATOM 798 O O . MET A 1 104 ? 12.305 -4.34 22.234 1 54.03 104 MET A O 1
ATOM 802 N N . THR A 1 105 ? 11.594 -2.342 21.5 1 58.19 105 THR A N 1
ATOM 803 C CA . THR A 1 105 ? 11.844 -1.778 22.812 1 58.19 105 THR A CA 1
ATOM 804 C C . THR A 1 105 ? 10.555 -1.719 23.625 1 58.19 105 THR A C 1
ATOM 806 O O . THR A 1 105 ? 10.516 -1.104 24.703 1 58.19 105 THR A O 1
ATOM 809 N N . GLY A 1 106 ? 9.484 -2.473 23.109 1 58.22 106 GLY A N 1
ATOM 810 C CA . GLY A 1 106 ? 8.203 -2.5 23.797 1 58.22 106 GLY A CA 1
ATOM 811 C C . GLY A 1 106 ? 7.562 -1.13 23.906 1 58.22 106 GLY A C 1
ATOM 812 O O . GLY A 1 106 ? 6.941 -0.815 24.938 1 58.22 106 GLY A O 1
ATOM 813 N N . GLY A 1 107 ? 7.832 -0.286 22.891 1 58.12 107 GLY A N 1
ATOM 814 C CA . GLY A 1 107 ? 7.262 1.052 22.891 1 58.12 107 GLY A CA 1
ATOM 815 C C . GLY A 1 107 ? 7.945 1.984 23.875 1 58.12 107 GLY A C 1
ATOM 816 O O . GLY A 1 107 ? 7.508 3.119 24.078 1 58.12 107 GLY A O 1
ATOM 817 N N . LYS A 1 108 ? 8.961 1.449 24.578 1 59.19 108 LYS A N 1
ATOM 818 C CA . LYS A 1 108 ? 9.625 2.211 25.625 1 59.19 108 LYS A CA 1
ATOM 819 C C . LYS A 1 108 ? 10.625 3.205 25.047 1 59.19 108 LYS A C 1
ATOM 821 O O . LYS A 1 108 ? 10.867 4.266 25.625 1 59.19 108 LYS A O 1
ATOM 826 N N . ALA A 1 109 ? 11.102 2.783 23.828 1 67.44 109 ALA A N 1
ATOM 827 C CA . ALA A 1 109 ? 12.094 3.709 23.281 1 67.44 109 ALA A CA 1
ATOM 828 C C . ALA A 1 109 ? 11.43 4.855 22.531 1 67.44 109 ALA A C 1
ATOM 830 O O . ALA A 1 109 ? 10.531 4.633 21.719 1 67.44 109 ALA A O 1
ATOM 831 N N . SER A 1 110 ? 11.594 6.016 23.031 1 78.81 110 SER A N 1
ATOM 832 C CA . SER A 1 110 ? 11.133 7.227 22.359 1 78.81 110 SER A CA 1
ATOM 833 C C . SER A 1 110 ? 11.93 7.496 21.094 1 78.81 110 SER A C 1
ATOM 835 O O . SER A 1 110 ? 13.148 7.316 21.062 1 78.81 110 SER A O 1
ATOM 837 N N . MET A 1 111 ? 11.25 7.68 19.953 1 86.56 111 MET A N 1
ATOM 838 C CA . MET A 1 111 ? 11.859 8.086 18.688 1 86.56 111 MET A CA 1
ATOM 839 C C . MET A 1 111 ? 11.188 9.336 18.141 1 86.56 111 MET A C 1
ATOM 841 O O . MET A 1 111 ? 10.477 9.273 17.141 1 86.56 111 MET A O 1
ATOM 845 N N . PRO A 1 112 ? 11.531 10.438 18.766 1 90.31 112 PRO A N 1
ATOM 846 C CA . PRO A 1 112 ? 10.867 11.695 18.438 1 90.31 112 PRO A CA 1
ATOM 847 C C . PRO A 1 112 ? 11.391 12.305 17.125 1 90.31 112 PRO A C 1
ATOM 849 O O . PRO A 1 112 ? 12.023 13.367 17.156 1 90.31 112 PRO A O 1
ATOM 852 N N . VAL A 1 113 ? 11.117 11.664 16 1 94.38 113 VAL A N 1
ATOM 853 C CA . VAL A 1 113 ? 11.656 12.109 14.727 1 94.38 113 VAL A CA 1
ATOM 854 C C . VAL A 1 113 ? 10.523 12.312 13.727 1 94.38 113 VAL A C 1
ATOM 856 O O . VAL A 1 113 ? 9.477 11.664 13.828 1 94.38 113 VAL A O 1
ATOM 859 N N . VAL A 1 114 ? 10.758 13.266 12.812 1 96.81 114 VAL A N 1
ATOM 860 C CA . VAL A 1 114 ? 9.773 13.586 11.789 1 96.81 114 VAL A CA 1
ATOM 861 C C . VAL A 1 114 ? 10.43 13.586 10.414 1 96.81 114 VAL A C 1
ATOM 863 O O . VAL A 1 114 ? 11.484 14.203 10.227 1 96.81 114 VAL A O 1
ATOM 866 N N . TRP A 1 115 ? 9.875 12.82 9.477 1 95.44 115 TRP A N 1
ATOM 867 C CA . TRP A 1 115 ? 10.242 12.906 8.062 1 95.44 115 TRP A CA 1
ATOM 868 C C . TRP A 1 115 ? 9.18 13.648 7.266 1 95.44 115 TRP A C 1
ATOM 870 O O . TRP A 1 115 ? 8.094 13.117 7.016 1 95.44 115 TRP A O 1
ATOM 880 N N . VAL A 1 116 ? 9.484 14.859 6.883 1 94.81 116 VAL A N 1
ATOM 881 C CA . VAL A 1 116 ? 8.609 15.57 5.957 1 94.81 116 VAL A CA 1
ATOM 882 C C . VAL A 1 116 ? 8.898 15.125 4.527 1 94.81 116 VAL A C 1
ATOM 884 O O . VAL A 1 116 ? 9.984 15.375 4 1 94.81 116 VAL A O 1
ATOM 887 N N . ILE A 1 117 ? 7.926 14.438 3.971 1 91.94 117 ILE A N 1
ATOM 888 C CA . ILE A 1 117 ? 8.109 13.859 2.645 1 91.94 117 ILE A CA 1
ATOM 889 C C . ILE A 1 117 ? 7.168 14.539 1.652 1 91.94 117 ILE A C 1
ATOM 891 O O . ILE A 1 117 ? 5.949 14.547 1.845 1 91.94 117 ILE A O 1
ATOM 895 N N . GLU A 1 118 ? 7.742 15.055 0.621 1 88.94 118 GLU A N 1
ATOM 896 C CA . GLU A 1 118 ? 6.957 15.75 -0.395 1 88.94 118 GLU A CA 1
ATOM 897 C C . GLU A 1 118 ? 6.281 14.766 -1.343 1 88.94 118 GLU A C 1
ATOM 899 O O . GLU A 1 118 ? 6.922 13.852 -1.856 1 88.94 118 GLU A O 1
ATOM 904 N N . MET A 1 119 ? 4.996 14.938 -1.488 1 85.31 119 MET A N 1
ATOM 905 C CA . MET A 1 119 ? 4.23 14.18 -2.473 1 85.31 119 MET A CA 1
ATOM 906 C C . MET A 1 119 ? 4.004 15 -3.736 1 85.31 119 MET A C 1
ATOM 908 O O . MET A 1 119 ? 3.225 15.961 -3.729 1 85.31 119 MET A O 1
ATOM 912 N N . THR A 1 120 ? 4.652 14.594 -4.867 1 70.12 120 THR A N 1
ATOM 913 C CA . THR A 1 120 ? 4.664 15.438 -6.055 1 70.12 120 THR A CA 1
ATOM 914 C C . THR A 1 120 ? 3.59 15 -7.043 1 70.12 120 THR A C 1
ATOM 916 O O . THR A 1 120 ? 3.344 15.68 -8.039 1 70.12 120 THR A O 1
ATOM 919 N N . GLY A 1 121 ? 3.086 13.875 -6.906 1 62.72 121 GLY A N 1
ATOM 920 C CA . GLY A 1 121 ? 2.154 13.367 -7.898 1 62.72 121 GLY A CA 1
ATOM 921 C C . GLY A 1 121 ? 1.062 14.359 -8.25 1 62.72 121 GLY A C 1
ATOM 922 O O . GLY A 1 121 ? 0.418 14.234 -9.297 1 62.72 121 GLY A O 1
ATOM 923 N N . GLN A 1 122 ? 0.898 15.352 -7.48 1 59.56 122 GLN A N 1
ATOM 924 C CA . GLN A 1 122 ? -0.244 16.234 -7.703 1 59.56 122 GLN A CA 1
ATOM 925 C C . GLN A 1 122 ? 0.19 17.547 -8.352 1 59.56 122 GLN A C 1
ATOM 927 O O . GLN A 1 122 ? -0.619 18.469 -8.508 1 59.56 122 GLN A O 1
ATOM 932 N N . THR A 1 123 ? 1.492 17.547 -8.648 1 57.66 123 THR A N 1
ATOM 933 C CA . THR A 1 123 ? 1.953 18.828 -9.164 1 57.66 123 THR A CA 1
ATOM 934 C C . THR A 1 123 ? 2.02 18.812 -10.688 1 57.66 123 THR A C 1
ATOM 936 O O . THR A 1 123 ? 2.689 17.953 -11.273 1 57.66 123 THR A O 1
ATOM 939 N N . PRO A 1 124 ? 1.046 19.688 -11.234 1 54.03 124 PRO A N 1
ATOM 940 C CA . PRO A 1 124 ? 1.162 19.812 -12.688 1 54.03 124 PRO A CA 1
ATOM 941 C C . PRO A 1 124 ? 2.582 20.156 -13.141 1 54.03 124 PRO A C 1
ATOM 943 O O . PRO A 1 124 ? 3.271 20.938 -12.492 1 54.03 124 PRO A O 1
ATOM 946 N N . GLY A 1 125 ? 3.084 19.5 -14.188 1 52.94 125 GLY A N 1
ATOM 947 C CA . GLY A 1 125 ? 4.363 19.844 -14.789 1 52.94 125 GLY A CA 1
ATOM 948 C C . GLY A 1 125 ? 5.477 18.875 -14.406 1 52.94 125 GLY A C 1
ATOM 949 O O . GLY A 1 125 ? 6.547 18.891 -15.016 1 52.94 125 GLY A O 1
ATOM 950 N N . PHE A 1 126 ? 5.238 18.469 -13.281 1 52.09 126 PHE A N 1
ATOM 951 C CA . PHE A 1 126 ? 6.277 17.5 -12.977 1 52.09 126 PHE A CA 1
ATOM 952 C C . PHE A 1 126 ? 6.105 16.234 -13.812 1 52.09 126 PHE A C 1
ATOM 954 O O . PHE A 1 126 ? 4.996 15.711 -13.93 1 52.09 126 PHE A O 1
ATOM 961 N N . ALA A 1 127 ? 6.883 16.297 -14.867 1 48.06 127 ALA A N 1
ATOM 962 C CA . ALA A 1 127 ? 6.863 15.195 -15.828 1 48.06 127 ALA A CA 1
ATOM 963 C C . ALA A 1 127 ? 6.73 13.852 -15.125 1 48.06 127 ALA A C 1
ATOM 965 O O . ALA A 1 127 ? 6.969 13.75 -13.914 1 48.06 127 ALA A O 1
ATOM 966 N N . GLY A 1 128 ? 6.254 12.797 -15.875 1 50.62 128 GLY A N 1
ATOM 967 C CA . GLY A 1 128 ? 5.883 11.414 -15.641 1 50.62 128 GLY A CA 1
ATOM 968 C C . GLY A 1 128 ? 6.848 10.68 -14.719 1 50.62 128 GLY A C 1
ATOM 969 O O . GLY A 1 128 ? 6.426 9.93 -13.844 1 50.62 128 GLY A O 1
ATOM 970 N N . GLN A 1 129 ? 8.109 11.125 -14.828 1 51.34 129 GLN A N 1
ATOM 971 C CA . GLN A 1 129 ? 9.148 10.305 -14.203 1 51.34 129 GLN A CA 1
ATOM 972 C C . GLN A 1 129 ? 9.305 10.656 -12.727 1 51.34 129 GLN A C 1
ATOM 974 O O . GLN A 1 129 ? 9.766 9.828 -11.938 1 51.34 129 GLN A O 1
ATOM 979 N N . HIS A 1 130 ? 8.773 11.82 -12.406 1 54.88 130 HIS A N 1
ATOM 980 C CA . HIS A 1 130 ? 9.07 12.25 -11.047 1 54.88 130 HIS A CA 1
ATOM 981 C C . HIS A 1 130 ? 7.809 12.297 -10.195 1 54.88 130 HIS A C 1
ATOM 983 O O . HIS A 1 130 ? 7.824 12.82 -9.078 1 54.88 130 HIS A O 1
ATOM 989 N N . SER A 1 131 ? 6.867 11.828 -10.75 1 61.81 131 SER A N 1
ATOM 990 C CA . SER A 1 131 ? 5.613 11.914 -10.008 1 61.81 131 SER A CA 1
ATOM 991 C C . SER A 1 131 ? 5.375 10.656 -9.18 1 61.81 131 SER A C 1
ATOM 993 O O . SER A 1 131 ? 5.387 9.547 -9.711 1 61.81 131 SER A O 1
ATOM 995 N N . CYS A 1 132 ? 5.57 10.898 -7.875 1 68.75 132 CYS A N 1
ATOM 996 C CA . CYS A 1 132 ? 5.25 9.805 -6.969 1 68.75 132 CYS A CA 1
ATOM 997 C C . CYS A 1 132 ? 3.869 10 -6.348 1 68.75 132 CYS A C 1
ATOM 999 O O . CYS A 1 132 ? 3.633 10.984 -5.648 1 68.75 132 CYS A O 1
ATOM 1001 N N . TYR A 1 133 ? 2.961 9.141 -6.738 1 73.69 133 TYR A N 1
ATOM 1002 C CA . TYR A 1 133 ? 1.573 9.219 -6.293 1 73.69 133 TYR A CA 1
ATOM 1003 C C . TYR A 1 133 ? 1.3 8.227 -5.172 1 73.69 133 TYR A C 1
ATOM 1005 O O . TYR A 1 133 ? 0.209 8.211 -4.598 1 73.69 133 TYR A O 1
ATOM 1013 N N . GLU A 1 134 ? 2.357 7.551 -4.754 1 84.56 134 GLU A N 1
ATOM 1014 C CA . GLU A 1 134 ? 2.082 6.332 -3.996 1 84.56 134 GLU A CA 1
ATOM 1015 C C . GLU A 1 134 ? 2.523 6.477 -2.543 1 84.56 134 GLU A C 1
ATOM 1017 O O . GLU A 1 134 ? 2.312 5.57 -1.733 1 84.56 134 GLU A O 1
ATOM 1022 N N . GLU A 1 135 ? 3.07 7.613 -2.184 1 88.5 135 GLU A N 1
ATOM 1023 C CA . GLU A 1 135 ? 3.707 7.75 -0.877 1 88.5 135 GLU A CA 1
ATOM 1024 C C . GLU A 1 135 ? 2.699 7.547 0.251 1 88.5 135 GLU A C 1
ATOM 1026 O O . GLU A 1 135 ? 3.002 6.883 1.246 1 88.5 135 GLU A O 1
ATOM 1031 N N . ASP A 1 136 ? 1.565 8.133 0.056 1 93.06 136 ASP A N 1
ATOM 1032 C CA . ASP A 1 136 ? 0.56 7.992 1.104 1 93.06 136 ASP A CA 1
ATOM 1033 C C . ASP A 1 136 ? 0.206 6.523 1.328 1 93.06 136 ASP A C 1
ATOM 1035 O O . ASP A 1 136 ? 0.126 6.062 2.469 1 93.06 136 ASP A O 1
ATOM 1039 N N . SER A 1 137 ? 0.071 5.758 0.235 1 93.19 137 SER A N 1
ATOM 1040 C CA . SER A 1 137 ? -0.291 4.344 0.315 1 93.19 137 SER A CA 1
ATOM 1041 C C . SER A 1 137 ? 0.83 3.521 0.939 1 93.19 137 SER A C 1
ATOM 1043 O O . SER A 1 137 ? 0.578 2.654 1.778 1 93.19 137 SER A O 1
ATOM 1045 N N . PHE A 1 138 ? 2.086 3.83 0.595 1 91.31 138 PHE A N 1
ATOM 1046 C CA . PHE A 1 138 ? 3.215 3.055 1.091 1 91.31 138 PHE A CA 1
ATOM 1047 C C . PHE A 1 138 ? 3.426 3.297 2.58 1 91.31 138 PHE A C 1
ATOM 1049 O O . PHE A 1 138 ? 3.521 2.348 3.361 1 91.31 138 PHE A O 1
ATOM 1056 N N . TYR A 1 139 ? 3.428 4.504 2.943 1 92.12 139 TYR A N 1
ATOM 1057 C CA . TYR A 1 139 ? 3.809 4.824 4.312 1 92.12 139 TYR A CA 1
ATOM 1058 C C . TYR A 1 139 ? 2.684 4.488 5.285 1 92.12 139 TYR A C 1
ATOM 1060 O O . TYR A 1 139 ? 2.938 4.145 6.441 1 92.12 139 TYR A O 1
ATOM 1068 N N . MET A 1 140 ? 1.452 4.531 4.836 1 94.69 140 MET A N 1
ATOM 1069 C CA . MET A 1 140 ? 0.347 4.195 5.727 1 94.69 140 MET A CA 1
ATOM 1070 C C . MET A 1 140 ? 0.366 2.711 6.082 1 94.69 140 MET A C 1
ATOM 1072 O O . MET A 1 140 ? -0.275 2.289 7.047 1 94.69 140 MET A O 1
ATOM 1076 N N . HIS A 1 141 ? 1.073 1.925 5.312 1 92.94 141 HIS A N 1
ATOM 1077 C CA . HIS A 1 141 ? 1.122 0.483 5.523 1 92.94 141 HIS A CA 1
ATOM 1078 C C . HIS A 1 141 ? 2.176 0.115 6.562 1 92.94 141 HIS A C 1
ATOM 1080 O O . HIS A 1 141 ? 2.176 -1.003 7.086 1 92.94 141 HIS A O 1
ATOM 1086 N N . ILE A 1 142 ? 3.086 0.99 6.934 1 88.25 142 ILE A N 1
ATOM 1087 C CA . ILE A 1 142 ? 4.215 0.699 7.809 1 88.25 142 ILE A CA 1
ATOM 1088 C C . ILE A 1 142 ? 3.771 0.768 9.266 1 88.25 142 ILE A C 1
ATOM 1090 O O . ILE A 1 142 ? 3.355 1.824 9.75 1 88.25 142 ILE A O 1
ATOM 1094 N N . PRO A 1 143 ? 3.883 -0.303 9.953 1 86.06 143 PRO A N 1
ATOM 1095 C CA . PRO A 1 143 ? 3.512 -0.268 11.367 1 86.06 143 PRO A CA 1
ATOM 1096 C C . PRO A 1 143 ? 4.516 0.504 12.227 1 86.06 143 PRO A C 1
ATOM 1098 O O . PRO A 1 143 ? 5.691 0.606 11.859 1 86.06 143 PRO A O 1
ATOM 1101 N N . GLY A 1 144 ? 4.09 1.052 13.289 1 84.12 144 GLY A N 1
ATOM 1102 C CA . GLY A 1 144 ? 4.98 1.66 14.266 1 84.12 144 GLY A CA 1
ATOM 1103 C C . GLY A 1 144 ? 5.344 3.094 13.93 1 84.12 144 GLY A C 1
ATOM 1104 O O . GLY A 1 144 ? 6.066 3.75 14.688 1 84.12 144 GLY A O 1
ATOM 1105 N N . VAL A 1 145 ? 4.902 3.574 12.82 1 90.31 145 VAL A N 1
ATOM 1106 C CA . VAL A 1 145 ? 5.148 4.949 12.398 1 90.31 145 VAL A CA 1
ATOM 1107 C C . VAL A 1 145 ? 3.824 5.645 12.102 1 90.31 145 VAL A C 1
ATOM 1109 O O . VAL A 1 145 ? 2.969 5.098 11.406 1 90.31 145 VAL A O 1
ATOM 1112 N N . ARG A 1 146 ? 3.693 6.805 12.688 1 93.75 146 ARG A N 1
ATOM 1113 C CA . ARG A 1 146 ? 2.521 7.605 12.344 1 93.75 146 ARG A CA 1
ATOM 1114 C C . ARG A 1 146 ? 2.68 8.234 10.961 1 93.75 146 ARG A C 1
ATOM 1116 O O . ARG A 1 146 ? 3.773 8.672 10.594 1 93.75 146 ARG A O 1
ATOM 1123 N N . THR A 1 147 ? 1.622 8.219 10.242 1 96.69 147 THR A N 1
ATOM 1124 C CA . THR A 1 147 ? 1.621 8.883 8.938 1 96.69 147 THR A CA 1
ATOM 1125 C C . THR A 1 147 ? 0.502 9.914 8.859 1 96.69 147 THR A C 1
ATOM 1127 O O . THR A 1 147 ? -0.676 9.57 8.984 1 96.69 147 THR A O 1
ATOM 1130 N N . VAL A 1 148 ? 0.886 11.188 8.641 1 98.25 148 VAL A N 1
ATOM 1131 C CA . VAL A 1 148 ? -0.093 12.273 8.609 1 98.25 148 VAL A CA 1
ATOM 1132 C C . VAL A 1 148 ? 0.029 13.039 7.293 1 98.25 148 VAL A C 1
ATOM 1134 O O . VAL A 1 148 ? 1.077 13.008 6.645 1 98.25 148 VAL A O 1
ATOM 1137 N N . ILE A 1 149 ? -1.078 13.68 6.84 1 97.56 149 ILE A N 1
ATOM 1138 C CA . ILE A 1 149 ? -1.104 14.43 5.586 1 97.56 149 ILE A CA 1
ATOM 1139 C C . ILE A 1 149 ? -2.008 15.648 5.734 1 97.56 149 ILE A C 1
ATOM 1141 O O . ILE A 1 149 ? -3.145 15.648 5.254 1 97.56 149 ILE A O 1
ATOM 1145 N N . PRO A 1 150 ? -1.521 16.703 6.359 1 97.81 150 PRO A N 1
ATOM 1146 C CA . PRO A 1 150 ? -2.334 17.906 6.562 1 97.81 150 PRO A CA 1
ATOM 1147 C C . PRO A 1 150 ? -2.824 18.516 5.25 1 97.81 150 PRO A C 1
ATOM 1149 O O . PRO A 1 150 ? -2.078 18.562 4.27 1 97.81 150 PRO A O 1
ATOM 1152 N N . SER A 1 151 ? -4.023 19.031 5.273 1 97.25 151 SER A N 1
ATOM 1153 C CA . SER A 1 151 ? -4.645 19.531 4.055 1 97.25 151 SER A CA 1
ATOM 1154 C C . SER A 1 151 ? -4.688 21.047 4.043 1 97.25 151 SER A C 1
ATOM 1156 O O . SER A 1 151 ? -5.004 21.656 3.02 1 97.25 151 SER A O 1
ATOM 1158 N N . THR A 1 152 ? -4.422 21.75 5.172 1 97.69 152 THR A N 1
ATOM 1159 C CA . THR A 1 152 ? -4.477 23.203 5.277 1 97.69 152 THR A CA 1
ATOM 1160 C C . THR A 1 152 ? -3.242 23.734 6.004 1 97.69 152 THR A C 1
ATOM 1162 O O . THR A 1 152 ? -2.598 23 6.762 1 97.69 152 THR A O 1
ATOM 1165 N N . PRO A 1 153 ? -2.971 25.031 5.762 1 96.56 153 PRO A N 1
ATOM 1166 C CA . PRO A 1 153 ? -1.887 25.641 6.539 1 96.56 153 PRO A CA 1
ATOM 1167 C C . PRO A 1 153 ? -2.123 25.562 8.047 1 96.56 153 PRO A C 1
ATOM 1169 O O . PRO A 1 153 ? -1.179 25.359 8.812 1 96.56 153 PRO A O 1
ATOM 1172 N N . TYR A 1 154 ? -3.359 25.734 8.461 1 98.19 154 TYR A N 1
ATOM 1173 C CA . TYR A 1 154 ? -3.697 25.609 9.875 1 98.19 154 TYR A CA 1
ATOM 1174 C C . TYR A 1 154 ? -3.324 24.219 10.406 1 98.19 154 TYR A C 1
ATOM 1176 O O . TYR A 1 154 ? -2.641 24.109 11.422 1 98.19 154 TYR A O 1
ATOM 1184 N N . ASP A 1 155 ? -3.754 23.188 9.711 1 98.56 155 ASP A N 1
ATOM 1185 C CA . ASP A 1 155 ? -3.426 21.828 10.117 1 98.56 155 ASP A CA 1
ATOM 1186 C C . ASP A 1 155 ? -1.924 21.578 10.023 1 98.56 155 ASP A C 1
ATOM 1188 O O . ASP A 1 155 ? -1.352 20.891 10.867 1 98.56 155 ASP A O 1
ATOM 1192 N N . ALA A 1 156 ? -1.319 22.109 8.961 1 97.69 156 ALA A N 1
ATOM 1193 C CA . ALA A 1 156 ? 0.111 21.922 8.75 1 97.69 156 ALA A CA 1
ATOM 1194 C C . ALA A 1 156 ? 0.917 22.391 9.953 1 97.69 156 ALA A C 1
ATOM 1196 O O . ALA A 1 156 ? 1.781 21.656 10.453 1 97.69 156 ALA A O 1
ATOM 1197 N N . LYS A 1 157 ? 0.636 23.547 10.422 1 97.88 157 LYS A N 1
ATOM 1198 C CA . LYS A 1 157 ? 1.362 24.094 11.57 1 97.88 157 LYS A CA 1
ATOM 1199 C C . LYS A 1 157 ? 1.067 23.281 12.836 1 97.88 157 LYS A C 1
ATOM 1201 O O . LYS A 1 157 ? 1.988 22.828 13.516 1 97.88 157 LYS A O 1
ATOM 1206 N N . GLY A 1 158 ? -0.208 23.125 13.133 1 98.75 158 GLY A N 1
ATOM 1207 C CA . GLY A 1 158 ? -0.602 22.438 14.352 1 98.75 158 GLY A CA 1
ATOM 1208 C C . GLY A 1 158 ? -0.132 21 14.414 1 98.75 158 GLY A C 1
ATOM 1209 O O . GLY A 1 158 ? 0.274 20.516 15.469 1 98.75 158 GLY A O 1
ATOM 1210 N N . MET A 1 159 ? -0.197 20.281 13.336 1 98.81 159 MET A N 1
ATOM 1211 C CA . MET A 1 159 ? 0.22 18.875 13.289 1 98.81 159 MET A CA 1
ATOM 1212 C C . MET A 1 159 ? 1.74 18.766 13.344 1 98.81 159 MET A C 1
ATOM 1214 O O . MET A 1 159 ? 2.275 17.781 13.852 1 98.81 159 MET A O 1
ATOM 1218 N N . MET A 1 160 ? 2.455 19.75 12.828 1 98.44 160 MET A N 1
ATOM 1219 C CA . MET A 1 160 ? 3.912 19.734 12.93 1 98.44 160 MET A CA 1
ATOM 1220 C C . MET A 1 160 ? 4.359 19.906 14.375 1 98.44 160 MET A C 1
ATOM 1222 O O . MET A 1 160 ? 5.242 19.188 14.844 1 98.44 160 MET A O 1
ATOM 1226 N N . HIS A 1 161 ? 3.711 20.891 15.086 1 98.69 161 HIS A N 1
ATOM 1227 C CA . HIS A 1 161 ? 3.994 20.984 16.516 1 98.69 161 HIS A CA 1
ATOM 1228 C C . HIS A 1 161 ? 3.756 19.656 17.219 1 98.69 161 HIS A C 1
ATOM 1230 O O . HIS A 1 161 ? 4.613 19.188 17.969 1 98.69 161 HIS A O 1
ATOM 1236 N N . ALA A 1 162 ? 2.631 19.047 16.922 1 98.56 162 ALA A N 1
ATOM 1237 C CA . ALA A 1 162 ? 2.283 17.766 17.547 1 98.56 162 ALA A CA 1
ATOM 1238 C C . ALA A 1 162 ? 3.283 16.688 17.172 1 98.56 162 ALA A C 1
ATOM 1240 O O . ALA A 1 162 ? 3.68 15.875 18.016 1 98.56 162 ALA A O 1
ATOM 1241 N N . ALA A 1 163 ? 3.668 16.656 15.938 1 98.19 163 ALA A N 1
ATOM 1242 C CA . ALA A 1 163 ? 4.59 15.641 15.438 1 98.19 163 ALA A CA 1
ATOM 1243 C C . ALA A 1 163 ? 5.953 15.758 16.109 1 98.19 163 ALA A C 1
ATOM 1245 O O . ALA A 1 163 ? 6.527 14.758 16.547 1 98.19 163 ALA A O 1
ATOM 1246 N N . LEU A 1 164 ? 6.441 16.953 16.25 1 97.31 164 LEU A N 1
ATOM 1247 C CA . LEU A 1 164 ? 7.766 17.188 16.812 1 97.31 164 LEU A CA 1
ATOM 1248 C C . LEU A 1 164 ? 7.77 16.922 18.312 1 97.31 164 LEU A C 1
ATOM 1250 O O . LEU A 1 164 ? 8.82 16.641 18.891 1 97.31 164 LEU A O 1
ATOM 1254 N N . ARG A 1 165 ? 6.648 16.984 18.953 1 95.75 165 ARG A N 1
ATOM 1255 C CA . ARG A 1 165 ? 6.527 16.75 20.391 1 95.75 165 ARG A CA 1
ATOM 1256 C C . ARG A 1 165 ? 6.18 15.289 20.688 1 95.75 165 ARG A C 1
ATOM 1258 O O . ARG A 1 165 ? 6.191 14.867 21.844 1 95.75 165 ARG A O 1
ATOM 1265 N N . SER A 1 166 ? 5.887 14.539 19.656 1 93.62 166 SER A N 1
ATOM 1266 C CA . SER A 1 166 ? 5.492 13.141 19.797 1 93.62 166 SER A CA 1
ATOM 1267 C C . SER A 1 166 ? 6.695 12.266 20.141 1 93.62 166 SER A C 1
ATOM 1269 O O . SER A 1 166 ? 7.777 12.438 19.578 1 93.62 166 SER A O 1
ATOM 1271 N N . PRO A 1 167 ? 6.473 11.352 21.031 1 89.88 167 PRO A N 1
ATOM 1272 C CA . PRO A 1 167 ? 7.539 10.383 21.266 1 89.88 167 PRO A CA 1
ATOM 1273 C C . PRO A 1 167 ? 7.664 9.359 20.141 1 89.88 167 PRO A C 1
ATOM 1275 O O . PRO A 1 167 ? 8.641 8.602 20.078 1 89.88 167 PRO A O 1
ATOM 1278 N N . ASP A 1 168 ? 6.707 9.289 19.25 1 88.94 168 ASP A N 1
ATOM 1279 C CA . ASP A 1 168 ? 6.684 8.336 18.141 1 88.94 168 ASP A CA 1
ATOM 1280 C C . ASP A 1 168 ? 7.238 8.961 16.859 1 88.94 168 ASP A C 1
ATOM 1282 O O . ASP A 1 168 ? 7.113 10.172 16.656 1 88.94 168 ASP A O 1
ATOM 1286 N N . PRO A 1 169 ? 7.859 8.094 16.016 1 93.19 169 PRO A N 1
ATOM 1287 C CA . PRO A 1 169 ? 8.25 8.609 14.703 1 93.19 169 PRO A CA 1
ATOM 1288 C C . PRO A 1 169 ? 7.047 8.953 13.828 1 93.19 169 PRO A C 1
ATOM 1290 O O . PRO A 1 169 ? 6.031 8.258 13.867 1 93.19 169 PRO A O 1
ATOM 1293 N N . VAL A 1 170 ? 7.219 10.039 13.055 1 95.44 170 VAL A N 1
ATOM 1294 C CA . VAL A 1 170 ? 6.094 10.531 12.266 1 95.44 170 VAL A CA 1
ATOM 1295 C C . VAL A 1 170 ? 6.543 10.758 10.82 1 95.44 170 VAL A C 1
ATOM 1297 O O . VAL A 1 170 ? 7.527 11.453 10.57 1 95.44 170 VAL A O 1
ATOM 1300 N N . VAL A 1 171 ? 5.875 10.055 9.938 1 95.81 171 VAL A N 1
ATOM 1301 C CA . VAL A 1 171 ? 5.953 10.438 8.531 1 95.81 171 VAL A CA 1
ATOM 1302 C C . VAL A 1 171 ? 4.953 11.555 8.242 1 95.81 171 VAL A C 1
ATOM 1304 O O . VAL A 1 171 ? 3.744 11.375 8.406 1 95.81 171 VAL A O 1
ATOM 1307 N N . TYR A 1 172 ? 5.484 12.664 7.863 1 96.94 172 TYR A N 1
ATOM 1308 C CA . TYR A 1 172 ? 4.723 13.883 7.605 1 96.94 172 TYR A CA 1
ATOM 1309 C C . TYR A 1 172 ? 4.664 14.188 6.113 1 96.94 172 TYR A C 1
ATOM 1311 O O . TYR A 1 172 ? 5.605 14.75 5.551 1 96.94 172 TYR A O 1
ATOM 1319 N N . LEU A 1 173 ? 3.529 13.859 5.469 1 95.25 173 LEU A N 1
ATOM 1320 C CA . LEU A 1 173 ? 3.432 13.992 4.02 1 95.25 173 LEU A CA 1
ATOM 1321 C C . LEU A 1 173 ? 3.047 15.414 3.631 1 95.25 173 LEU A C 1
ATOM 1323 O O . LEU A 1 173 ? 2.098 15.984 4.184 1 95.25 173 LEU A O 1
ATOM 1327 N N . TYR A 1 174 ? 3.793 15.984 2.672 1 92.62 174 TYR A N 1
ATOM 1328 C CA . TYR A 1 174 ? 3.562 17.312 2.117 1 92.62 174 TYR A CA 1
ATOM 1329 C C . TYR A 1 174 ? 2.967 17.219 0.717 1 92.62 174 TYR A C 1
ATOM 1331 O O . TYR A 1 174 ? 3.678 16.938 -0.251 1 92.62 174 TYR A O 1
ATOM 1339 N N . PRO A 1 175 ? 1.641 17.438 0.671 1 90.69 175 PRO A N 1
ATOM 1340 C CA . PRO A 1 175 ? 1.086 17.484 -0.684 1 90.69 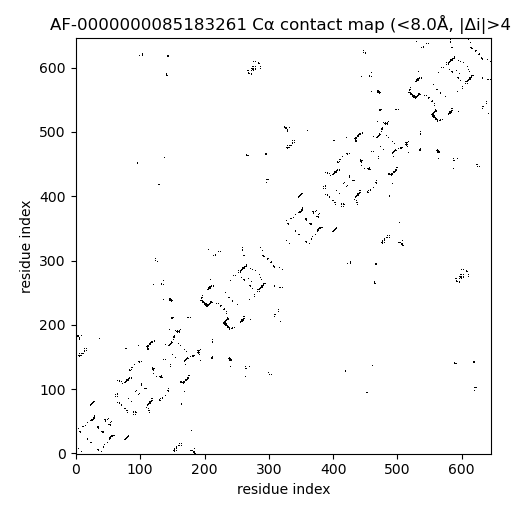175 PRO A CA 1
ATOM 1341 C C . PRO A 1 175 ? 1.533 18.703 -1.467 1 90.69 175 PRO A C 1
ATOM 1343 O O . PRO A 1 175 ? 1.021 19.812 -1.24 1 90.69 175 PRO A O 1
ATOM 1346 N N . ALA A 1 176 ? 2.309 18.531 -2.449 1 84.25 176 ALA A N 1
ATOM 1347 C CA . ALA A 1 176 ? 2.914 19.641 -3.188 1 84.25 176 ALA A CA 1
ATOM 1348 C C . ALA A 1 176 ? 1.854 20.469 -3.912 1 84.25 176 ALA A C 1
ATOM 1350 O O . ALA A 1 176 ? 2.055 21.656 -4.18 1 84.25 176 ALA A O 1
ATOM 1351 N N . GLY A 1 177 ? 0.761 19.828 -4.18 1 83.44 177 GLY A N 1
ATOM 1352 C CA . GLY A 1 177 ? -0.335 20.547 -4.82 1 83.44 177 GLY A CA 1
ATOM 1353 C C . GLY A 1 177 ? -0.92 21.641 -3.957 1 83.44 177 GLY A C 1
ATOM 1354 O O . GLY A 1 177 ? -1.658 22.5 -4.449 1 83.44 177 GLY A O 1
ATOM 1355 N N . LEU A 1 178 ? -0.533 21.688 -2.678 1 89.75 178 LEU A N 1
ATOM 1356 C CA . LEU A 1 178 ? -1.071 22.672 -1.744 1 89.75 178 LEU A CA 1
ATOM 1357 C C . LEU A 1 178 ? -0.066 23.781 -1.492 1 89.75 178 LEU A C 1
ATOM 1359 O O . LEU A 1 178 ? -0.278 24.625 -0.62 1 89.75 178 LEU A O 1
ATOM 1363 N N . ARG A 1 179 ? 0.929 23.875 -2.283 1 83.94 179 ARG A N 1
ATOM 1364 C CA . ARG A 1 179 ? 2.047 24.781 -2.018 1 83.94 179 ARG A CA 1
ATOM 1365 C C . ARG A 1 179 ? 1.596 26.234 -2.055 1 83.94 179 ARG A C 1
ATOM 1367 O O . ARG A 1 179 ? 2.131 27.078 -1.326 1 83.94 179 ARG A O 1
ATOM 1374 N N . THR A 1 180 ? 0.558 26.516 -2.883 1 84.5 180 THR A N 1
ATOM 1375 C CA . THR A 1 180 ? 0.151 27.906 -3.051 1 84.5 180 THR A CA 1
ATOM 1376 C C . THR A 1 180 ? -1.033 28.234 -2.146 1 84.5 180 THR A C 1
ATOM 1378 O O . THR A 1 180 ? -1.501 29.375 -2.119 1 84.5 180 THR A O 1
ATOM 1381 N N . LEU A 1 181 ? -1.477 27.266 -1.459 1 89.75 181 LEU A N 1
ATOM 1382 C CA . LEU A 1 181 ? -2.596 27.5 -0.554 1 89.75 181 LEU A CA 1
ATOM 1383 C C . LEU A 1 181 ? -2.166 28.344 0.635 1 89.75 181 LEU A C 1
ATOM 1385 O O . LEU A 1 181 ? -1.115 28.109 1.231 1 89.75 181 LEU A O 1
ATOM 1389 N N . THR A 1 182 ? -2.977 29.438 0.885 1 92.19 182 THR A N 1
ATOM 1390 C CA . THR A 1 182 ? -2.729 30.281 2.047 1 92.19 182 THR A CA 1
ATOM 1391 C C . THR A 1 182 ? -3.988 30.422 2.896 1 92.19 182 THR A C 1
ATOM 1393 O O . THR A 1 182 ? -5.102 30.266 2.393 1 92.19 182 THR A O 1
ATOM 1396 N N . GLU A 1 183 ? -3.787 30.562 4.148 1 93.5 183 GLU A N 1
ATOM 1397 C CA . GLU A 1 183 ? -4.887 30.875 5.059 1 93.5 183 GLU A CA 1
ATOM 1398 C C . GLU A 1 183 ? -4.387 31.578 6.312 1 93.5 183 GLU A C 1
ATOM 1400 O O . GLU A 1 183 ? -3.18 31.672 6.539 1 93.5 183 GLU A O 1
ATOM 1405 N N . GLU A 1 184 ? -5.34 32.219 6.992 1 95.5 184 GLU A N 1
ATOM 1406 C CA . GLU A 1 184 ? -4.988 32.844 8.273 1 95.5 184 GLU A CA 1
ATOM 1407 C C . GLU A 1 184 ? -4.711 31.781 9.328 1 95.5 184 GLU A C 1
ATOM 1409 O O . GLU A 1 184 ? -5.547 30.906 9.578 1 95.5 184 GLU A O 1
ATOM 1414 N N . VAL A 1 185 ? -3.514 31.844 9.906 1 96.69 185 VAL A N 1
ATOM 1415 C CA . VAL A 1 185 ? -3.064 30.875 10.898 1 96.69 185 VAL A CA 1
ATOM 1416 C C . VAL A 1 185 ? -2.598 31.594 12.156 1 96.69 185 VAL A C 1
ATOM 1418 O O . VAL A 1 185 ? -1.894 32.594 12.078 1 96.69 185 VAL A O 1
ATOM 1421 N N . PRO A 1 186 ? -3.023 31.109 13.344 1 97.62 186 PRO A N 1
ATOM 1422 C CA . PRO A 1 186 ? -2.529 31.719 14.578 1 97.62 186 PRO A CA 1
ATOM 1423 C C . PRO A 1 186 ? -1.006 31.797 14.633 1 97.62 186 PRO A C 1
ATOM 1425 O O . PRO A 1 186 ? -0.322 30.875 14.188 1 97.62 186 PRO A O 1
ATOM 1428 N N . ASP A 1 187 ? -0.53 32.906 15.219 1 95.5 187 ASP A N 1
ATOM 1429 C CA . ASP A 1 187 ? 0.915 33.062 15.359 1 95.5 187 ASP A CA 1
ATOM 1430 C C . ASP A 1 187 ? 1.456 32.219 16.5 1 95.5 187 ASP A C 1
ATOM 1432 O O . ASP A 1 187 ? 2.578 31.703 16.422 1 95.5 187 ASP A O 1
ATOM 1436 N N . GLU A 1 188 ? 0.652 32.062 17.516 1 97.44 188 GLU A N 1
ATOM 1437 C CA . GLU A 1 188 ? 1.065 31.281 18.672 1 97.44 188 GLU A CA 1
ATOM 1438 C C . GLU A 1 188 ? 1.087 29.781 18.359 1 97.44 188 GLU A C 1
ATOM 1440 O O . GLU A 1 188 ? 0.362 29.328 17.484 1 97.44 188 GLU A O 1
ATOM 1445 N N . PRO A 1 189 ? 1.905 29.062 19.078 1 97.69 189 PRO A N 1
ATOM 1446 C CA . PRO A 1 189 ? 1.923 27.609 18.891 1 97.69 189 PRO A CA 1
ATOM 1447 C C . PRO A 1 189 ? 0.623 26.953 19.328 1 97.69 189 PRO A C 1
ATOM 1449 O O . PRO A 1 189 ? -0.007 27.391 20.297 1 97.69 189 PRO A O 1
ATOM 1452 N N . TYR A 1 190 ? 0.189 26 18.609 1 98.44 190 TYR A N 1
ATOM 1453 C CA . TYR A 1 190 ? -0.928 25.125 18.953 1 98.44 190 TYR A CA 1
ATOM 1454 C C . TYR A 1 190 ? -0.721 23.734 18.359 1 98.44 190 TYR A C 1
ATOM 1456 O O . TYR A 1 190 ? 0.193 23.516 17.562 1 98.44 190 TYR A O 1
ATOM 1464 N N . GLU A 1 191 ? -1.566 22.812 18.859 1 98.56 191 GLU A N 1
ATOM 1465 C CA . GLU A 1 191 ? -1.458 21.453 18.359 1 98.56 191 GLU A CA 1
ATOM 1466 C C . GLU A 1 191 ? -2.771 20.984 17.75 1 98.56 191 GLU A C 1
ATOM 1468 O O . GLU A 1 191 ? -3.85 21.375 18.188 1 98.56 191 GLU A O 1
ATOM 1473 N N . VAL A 1 192 ? -2.668 20.312 16.719 1 98.44 192 VAL A N 1
ATOM 1474 C CA . VAL A 1 192 ? -3.723 19.5 16.125 1 98.44 192 VAL A CA 1
ATOM 1475 C C . VAL A 1 192 ? -3.418 18.016 16.328 1 98.44 192 VAL A C 1
ATOM 1477 O O . VAL A 1 192 ? -2.293 17.562 16.094 1 98.44 192 VAL A O 1
ATOM 1480 N N . PRO A 1 193 ? -4.402 17.266 16.812 1 97.69 193 PRO A N 1
ATOM 1481 C CA . PRO A 1 193 ? -4.125 15.859 17.141 1 97.69 193 PRO A CA 1
ATOM 1482 C C . PRO A 1 193 ? -3.678 15.055 15.922 1 97.69 193 PRO A C 1
ATOM 1484 O O . PRO A 1 193 ? -4.145 15.305 14.805 1 97.69 193 PRO A O 1
ATOM 1487 N N . LEU A 1 194 ? -2.797 14.062 16.188 1 97.88 194 LEU A N 1
ATOM 1488 C CA . LEU A 1 194 ? -2.244 13.227 15.125 1 97.88 194 LEU A CA 1
ATOM 1489 C C . LEU A 1 194 ? -3.039 11.938 14.977 1 97.88 194 LEU A C 1
ATOM 1491 O O . LEU A 1 194 ? -2.549 10.961 14.398 1 97.88 194 LEU A O 1
ATOM 1495 N N . ASP A 1 195 ? -4.254 11.859 15.531 1 96.75 195 ASP A N 1
ATOM 1496 C CA . ASP A 1 195 ? -5.031 10.625 15.477 1 96.75 195 ASP A CA 1
ATOM 1497 C C . ASP A 1 195 ? -6.504 10.914 15.203 1 96.75 195 ASP A C 1
ATOM 1499 O O . ASP A 1 195 ? -7.363 10.07 15.445 1 96.75 195 ASP A O 1
ATOM 1503 N N . LYS A 1 196 ? -6.742 12.133 14.742 1 98.44 196 LYS A N 1
ATOM 1504 C CA . LYS A 1 196 ? -8.133 12.508 14.508 1 98.44 196 LYS A CA 1
ATOM 1505 C C . LYS A 1 196 ? -8.32 13.07 13.102 1 98.44 196 LYS A C 1
ATOM 1507 O O . LYS A 1 196 ? -7.492 13.844 12.617 1 98.44 196 LYS A O 1
ATOM 1512 N N . ALA A 1 197 ? -9.359 12.641 12.469 1 98.75 197 ALA A N 1
ATOM 1513 C CA . ALA A 1 197 ? -9.836 13.281 11.25 1 98.75 197 ALA A CA 1
ATOM 1514 C C . ALA A 1 197 ? -10.617 14.547 11.562 1 98.75 197 ALA A C 1
ATOM 1516 O O . ALA A 1 197 ? -10.883 14.852 12.727 1 98.75 197 ALA A O 1
ATOM 1517 N N . ALA A 1 198 ? -10.891 15.359 10.539 1 98.75 198 ALA A N 1
ATOM 1518 C CA . ALA A 1 198 ? -11.656 16.578 10.719 1 98.75 198 ALA A CA 1
ATOM 1519 C C . ALA A 1 198 ? -12.906 16.578 9.836 1 98.75 198 ALA A C 1
ATOM 1521 O O . ALA A 1 198 ? -12.82 16.375 8.625 1 98.75 198 ALA A O 1
ATOM 1522 N N . VAL A 1 199 ? -14.055 16.75 10.438 1 98.81 199 VAL A N 1
ATOM 1523 C CA . VAL A 1 199 ? -15.266 17.016 9.664 1 98.81 199 VAL A CA 1
ATOM 1524 C C . VAL A 1 199 ? -15.273 18.453 9.18 1 98.81 199 VAL A C 1
ATOM 1526 O O . VAL A 1 199 ? -15.406 19.391 9.984 1 98.81 199 VAL A O 1
ATOM 1529 N N . ARG A 1 200 ? -15.133 18.656 7.883 1 98.69 200 ARG A N 1
ATOM 1530 C CA . ARG A 1 200 ? -14.992 20 7.328 1 98.69 200 ARG A CA 1
ATOM 1531 C C . ARG A 1 200 ? -16.344 20.578 6.934 1 98.69 200 ARG A C 1
ATOM 1533 O O . ARG A 1 200 ? -16.484 21.797 6.77 1 98.69 200 ARG A O 1
ATOM 1540 N N . MET A 1 201 ? -17.297 19.688 6.715 1 98.69 201 MET A N 1
ATOM 1541 C CA . MET A 1 201 ? -18.688 20.047 6.391 1 98.69 201 MET A CA 1
ATOM 1542 C C . MET A 1 201 ? -19.656 19 6.941 1 98.69 201 MET A C 1
ATOM 1544 O O . MET A 1 201 ? -19.422 17.797 6.785 1 98.69 201 MET A O 1
ATOM 1548 N N . GLU A 1 202 ? -20.688 19.453 7.605 1 98.56 202 GLU A N 1
ATOM 1549 C CA . GLU A 1 202 ? -21.703 18.531 8.125 1 98.56 202 GLU A CA 1
ATOM 1550 C C . GLU A 1 202 ? -22.766 18.234 7.074 1 98.56 202 GLU A C 1
ATOM 1552 O O . GLU A 1 202 ? -23.125 19.109 6.281 1 98.56 202 GLU A O 1
ATOM 1557 N N . GLY A 1 203 ? -23.25 17 7.062 1 98.44 203 GLY A N 1
ATOM 1558 C CA . GLY A 1 203 ? -24.312 16.578 6.164 1 98.44 203 GLY A CA 1
ATOM 1559 C C . GLY A 1 203 ? -24.875 15.211 6.492 1 98.44 203 GLY A C 1
ATOM 1560 O O . GLY A 1 203 ? -24.391 14.531 7.395 1 98.44 203 GLY A O 1
ATOM 1561 N N . GLY A 1 204 ? -25.938 14.805 5.727 1 98.5 204 GLY A N 1
ATOM 1562 C CA . GLY A 1 204 ? -26.625 13.578 6.086 1 98.5 204 GLY A CA 1
ATOM 1563 C C . GLY A 1 204 ? -26.891 12.664 4.898 1 98.5 204 GLY A C 1
ATOM 1564 O O . GLY A 1 204 ? -27.266 11.508 5.07 1 98.5 204 GLY A O 1
ATOM 1565 N N . ASP A 1 205 ? -26.609 13.133 3.658 1 98.69 205 ASP A N 1
ATOM 1566 C CA . ASP A 1 205 ? -26.969 12.352 2.475 1 98.69 205 ASP A CA 1
ATOM 1567 C C . ASP A 1 205 ? -25.812 11.469 2.027 1 98.69 205 ASP A C 1
ATOM 1569 O O . ASP A 1 205 ? -26.016 10.359 1.523 1 98.69 205 ASP A O 1
ATOM 1573 N N . ILE A 1 206 ? -24.594 11.992 2.201 1 98.88 206 ILE A N 1
ATOM 1574 C CA . ILE A 1 206 ? -23.422 11.273 1.729 1 98.88 206 ILE A CA 1
ATOM 1575 C C . ILE A 1 206 ? -22.188 11.727 2.512 1 98.88 206 ILE A C 1
ATOM 1577 O O . ILE A 1 206 ? -22.078 12.898 2.877 1 98.88 206 ILE A O 1
ATOM 1581 N N . THR A 1 207 ? -21.344 10.82 2.793 1 98.94 207 THR A N 1
ATOM 1582 C CA . THR A 1 207 ? -20.016 11.102 3.336 1 98.94 207 THR A CA 1
ATOM 1583 C C . THR A 1 207 ? -18.969 11.078 2.234 1 98.94 207 THR A C 1
ATOM 1585 O O . THR A 1 207 ? -18.859 10.102 1.497 1 98.94 207 THR A O 1
ATOM 1588 N N . ILE A 1 208 ? -18.203 12.156 2.045 1 98.94 208 ILE A N 1
ATOM 1589 C CA . ILE A 1 208 ? -17.047 12.195 1.162 1 98.94 208 ILE A CA 1
ATOM 1590 C C . ILE A 1 208 ? -15.773 12.305 1.991 1 98.94 208 ILE A C 1
ATOM 1592 O O . ILE A 1 208 ? -15.633 13.219 2.811 1 98.94 208 ILE A O 1
ATOM 1596 N N . VAL A 1 209 ? -14.875 11.367 1.819 1 98.94 209 VAL A N 1
ATOM 1597 C CA . VAL A 1 209 ? -13.633 11.312 2.584 1 98.94 209 VAL A CA 1
ATOM 1598 C C . VAL A 1 209 ? -12.438 11.516 1.651 1 98.94 209 VAL A C 1
ATOM 1600 O O . VAL A 1 209 ? -12.375 10.922 0.574 1 98.94 209 VAL A O 1
ATOM 1603 N N . SER A 1 210 ? -11.523 12.352 1.961 1 98.44 210 SER A N 1
ATOM 1604 C CA . SER A 1 210 ? -10.266 12.562 1.249 1 98.44 210 SER A CA 1
ATOM 1605 C C . SER A 1 210 ? -9.164 13.031 2.195 1 98.44 210 SER A C 1
ATOM 1607 O O . SER A 1 210 ? -9.289 12.883 3.414 1 98.44 210 SER A O 1
ATOM 1609 N N . SER A 1 211 ? -8.023 13.391 1.65 1 96.69 211 SER A N 1
ATOM 1610 C CA . SER A 1 211 ? -6.891 13.875 2.439 1 96.69 211 SER A CA 1
ATOM 1611 C C . SER A 1 211 ? -5.953 14.734 1.597 1 96.69 211 SER A C 1
ATOM 1613 O O . SER A 1 211 ? -5.973 14.656 0.366 1 96.69 211 SER A O 1
ATOM 1615 N N . GLY A 1 212 ? -5.219 15.531 2.279 1 95.25 212 GLY A N 1
ATOM 1616 C CA . GLY A 1 212 ? -4.121 16.25 1.664 1 95.25 212 GLY A CA 1
ATOM 1617 C C . GLY A 1 212 ? -4.523 17 0.403 1 95.25 212 GLY A C 1
ATOM 1618 O O . GLY A 1 212 ? -5.496 17.75 0.406 1 95.25 212 GLY A O 1
ATOM 1619 N N . GLY A 1 213 ? -3.865 16.719 -0.696 1 91.75 213 GLY A N 1
ATOM 1620 C CA . GLY A 1 213 ? -4.016 17.422 -1.957 1 91.75 213 GLY A CA 1
ATOM 1621 C C . GLY A 1 213 ? -5.375 17.219 -2.6 1 91.75 213 GLY A C 1
ATOM 1622 O O . GLY A 1 213 ? -5.762 17.969 -3.5 1 91.75 213 GLY A O 1
ATOM 1623 N N . GLY A 1 214 ? -6.121 16.281 -2.135 1 93.75 214 GLY A N 1
ATOM 1624 C CA . GLY A 1 214 ? -7.434 16.016 -2.699 1 93.75 214 GLY A CA 1
ATOM 1625 C C . GLY A 1 214 ? -8.531 16.875 -2.105 1 93.75 214 GLY A C 1
ATOM 1626 O O . GLY A 1 214 ? -9.609 17 -2.684 1 93.75 214 GLY A O 1
ATOM 1627 N N . MET A 1 215 ? -8.266 17.547 -1.016 1 96.75 215 MET A N 1
ATOM 1628 C CA . MET A 1 215 ? -9.297 18.219 -0.229 1 96.75 215 MET A CA 1
ATOM 1629 C C . MET A 1 215 ? -9.859 19.422 -0.976 1 96.75 215 MET A C 1
ATOM 1631 O O . MET A 1 215 ? -11.07 19.656 -0.983 1 96.75 215 MET A O 1
ATOM 1635 N N . PRO A 1 216 ? -9.008 20.266 -1.688 1 95.25 216 PRO A N 1
ATOM 1636 C CA . PRO A 1 216 ? -9.578 21.406 -2.406 1 95.25 216 PRO A CA 1
ATOM 1637 C C . PRO A 1 216 ? -10.641 21 -3.422 1 95.25 216 PRO A C 1
ATOM 1639 O O . PRO A 1 216 ? -11.719 21.609 -3.482 1 95.25 216 PRO A O 1
ATOM 1642 N N . GLY A 1 217 ? -10.359 19.938 -4.191 1 95 217 GLY A N 1
ATOM 1643 C CA . GLY A 1 217 ? -11.328 19.438 -5.152 1 95 217 GLY A CA 1
ATOM 1644 C C . GLY A 1 217 ? -12.594 18.906 -4.504 1 95 217 GLY A C 1
ATOM 1645 O O . GLY A 1 217 ? -13.695 19.109 -5.016 1 95 217 GLY A O 1
ATOM 1646 N N . VAL A 1 218 ? -12.438 18.266 -3.4 1 98.31 218 VAL A N 1
ATOM 1647 C CA . VAL A 1 218 ? -13.562 17.703 -2.67 1 98.31 218 VAL A CA 1
ATOM 1648 C C . VAL A 1 218 ? -14.445 18.812 -2.123 1 98.31 218 VAL A C 1
ATOM 1650 O O . VAL A 1 218 ? -15.68 18.75 -2.221 1 98.31 218 VAL A O 1
ATOM 1653 N N . LEU A 1 219 ? -13.812 19.844 -1.536 1 98.31 219 LEU A N 1
ATOM 1654 C CA . LEU A 1 219 ? -14.57 20.953 -0.963 1 98.31 219 LEU A CA 1
ATOM 1655 C C . LEU A 1 219 ? -15.312 21.719 -2.049 1 98.31 219 LEU A C 1
ATOM 1657 O O . LEU A 1 219 ? -16.453 22.141 -1.849 1 98.31 219 LEU A O 1
ATOM 1661 N N . GLU A 1 220 ? -14.656 21.875 -3.186 1 98.12 220 GLU A N 1
ATOM 1662 C CA . GLU A 1 220 ? -15.32 22.516 -4.32 1 98.12 220 GLU A CA 1
ATOM 1663 C C . GLU A 1 220 ? -16.531 21.703 -4.777 1 98.12 220 GLU A C 1
ATOM 1665 O O . GLU A 1 220 ? -17.609 22.266 -4.992 1 98.12 220 GLU A O 1
ATOM 1670 N N . ALA A 1 221 ? -16.359 20.406 -4.91 1 98.5 221 ALA A N 1
ATOM 1671 C CA . ALA A 1 221 ? -17.453 19.516 -5.293 1 98.5 221 ALA A CA 1
ATOM 1672 C C . ALA A 1 221 ? -18.594 19.578 -4.277 1 98.5 221 ALA A C 1
ATOM 1674 O O . ALA A 1 221 ? -19.766 19.609 -4.648 1 98.5 221 ALA A O 1
ATOM 1675 N N . ALA A 1 222 ? -18.234 19.578 -3.02 1 98.69 222 ALA A N 1
ATOM 1676 C CA . ALA A 1 222 ? -19.219 19.609 -1.943 1 98.69 222 ALA A CA 1
ATOM 1677 C C . ALA A 1 222 ? -20.062 20.875 -2 1 98.69 222 ALA A C 1
ATOM 1679 O O . ALA A 1 222 ? -21.266 20.844 -1.754 1 98.69 222 ALA A O 1
ATOM 1680 N N . GLU A 1 223 ? -19.438 22 -2.309 1 98.38 223 GLU A N 1
ATOM 1681 C CA . GLU A 1 223 ? -20.172 23.266 -2.422 1 98.38 223 GLU A CA 1
ATOM 1682 C C . GLU A 1 223 ? -21.172 23.219 -3.572 1 98.38 223 GLU A C 1
ATOM 1684 O O . GLU A 1 223 ? -22.297 23.703 -3.436 1 98.38 223 GLU A O 1
ATOM 1689 N N . VAL A 1 224 ? -20.719 22.656 -4.68 1 98.19 224 VAL A N 1
ATOM 1690 C CA . VAL A 1 224 ? -21.609 22.5 -5.828 1 98.19 224 VAL A CA 1
ATOM 1691 C C . VAL A 1 224 ? -22.812 21.656 -5.438 1 98.19 224 VAL A C 1
ATOM 1693 O O . VAL A 1 224 ? -23.953 22.031 -5.707 1 98.19 224 VAL A O 1
ATOM 1696 N N . LEU A 1 225 ? -22.594 20.562 -4.781 1 98.56 225 LEU A N 1
ATOM 1697 C CA . LEU A 1 225 ? -23.641 19.625 -4.398 1 98.56 225 LEU A CA 1
ATOM 1698 C C . LEU A 1 225 ? -24.562 20.25 -3.363 1 98.56 225 LEU A C 1
ATOM 1700 O O . LEU A 1 225 ? -25.781 20.047 -3.408 1 98.56 225 LEU A O 1
ATOM 1704 N N . LYS A 1 226 ? -23.984 20.984 -2.443 1 97.69 226 LYS A N 1
ATOM 1705 C CA . LYS A 1 226 ? -24.797 21.719 -1.47 1 97.69 226 LYS A CA 1
ATOM 1706 C C . LYS A 1 226 ? -25.781 22.656 -2.164 1 97.69 226 LYS A C 1
ATOM 1708 O O . LYS A 1 226 ? -26.938 22.781 -1.756 1 97.69 226 LYS A O 1
ATOM 1713 N N . GLY A 1 227 ? -25.281 23.297 -3.143 1 97.75 227 GLY A N 1
ATOM 1714 C CA . GLY A 1 227 ? -26.141 24.188 -3.922 1 97.75 227 GLY A CA 1
ATOM 1715 C C . GLY A 1 227 ? -27.297 23.453 -4.586 1 97.75 227 GLY A C 1
ATOM 1716 O O . GLY A 1 227 ? -28.328 24.062 -4.875 1 97.75 227 GLY A O 1
ATOM 1717 N N . GLU A 1 228 ? -27.094 22.172 -4.805 1 97.81 228 GLU A N 1
ATOM 1718 C CA . GLU A 1 228 ? -28.125 21.344 -5.418 1 97.81 228 GLU A CA 1
ATOM 1719 C C . GLU A 1 228 ? -29.047 20.75 -4.359 1 97.81 228 GLU A C 1
ATOM 1721 O O . GLU A 1 228 ? -29.922 19.938 -4.684 1 97.81 228 GLU A O 1
ATOM 1726 N N . GLY A 1 229 ? -28.797 21.047 -3.061 1 98.06 229 GLY A N 1
ATOM 1727 C CA . GLY A 1 229 ? -29.656 20.578 -1.98 1 98.06 229 GLY A CA 1
ATOM 1728 C C . GLY A 1 229 ? -29.203 19.281 -1.362 1 98.06 229 GLY A C 1
ATOM 1729 O O . GLY A 1 229 ? -29.922 18.672 -0.567 1 98.06 229 GLY A O 1
ATOM 1730 N N . MET A 1 230 ? -28.031 18.812 -1.656 1 98.38 230 MET A N 1
ATOM 1731 C CA . MET A 1 230 ? -27.5 17.562 -1.107 1 98.38 230 MET A CA 1
ATOM 1732 C C . MET A 1 230 ? -26.734 17.828 0.182 1 98.38 230 MET A C 1
ATOM 1734 O O . MET A 1 230 ? -25.828 18.656 0.211 1 98.38 230 MET A O 1
ATOM 1738 N N . GLY A 1 231 ? -27.109 17.156 1.273 1 98.5 231 GLY A N 1
ATOM 1739 C CA . GLY A 1 231 ? -26.375 17.234 2.531 1 98.5 231 GLY A CA 1
ATOM 1740 C C . GLY A 1 231 ? -25.094 16.438 2.539 1 98.5 231 GLY A C 1
ATOM 1741 O O . GLY A 1 231 ? -25.078 15.281 2.971 1 98.5 231 GLY A O 1
ATOM 1742 N N . VAL A 1 232 ? -23.984 17.078 2.137 1 98.69 232 VAL A N 1
ATOM 1743 C CA . VAL A 1 232 ? -22.703 16.406 2.02 1 98.69 232 VAL A CA 1
ATOM 1744 C C . VAL A 1 232 ? -21.922 16.547 3.322 1 98.69 232 VAL A C 1
ATOM 1746 O O . VAL A 1 232 ? -21.75 17.656 3.84 1 98.69 232 VAL A O 1
ATOM 1749 N N . GLU A 1 233 ? -21.547 15.5 3.91 1 98.88 233 GLU A N 1
ATOM 1750 C CA . GLU A 1 233 ? -20.562 15.508 4.984 1 98.88 233 GLU A CA 1
ATOM 1751 C C . GLU A 1 233 ? -19.156 15.266 4.438 1 98.88 233 GLU A C 1
ATOM 1753 O O . GLU A 1 233 ? -18.922 14.281 3.734 1 98.88 233 GLU A O 1
ATOM 1758 N N . VAL A 1 234 ? -18.219 16.172 4.676 1 98.94 234 VAL A N 1
ATOM 1759 C CA . VAL A 1 234 ? -16.859 16.062 4.168 1 98.94 234 VAL A CA 1
ATOM 1760 C C . VAL A 1 234 ? -15.898 15.781 5.32 1 98.94 234 VAL A C 1
ATOM 1762 O O . VAL A 1 234 ? -15.852 16.531 6.297 1 98.94 234 VAL A O 1
ATOM 1765 N N . ILE A 1 235 ? -15.188 14.68 5.207 1 98.94 235 ILE A N 1
ATOM 1766 C CA . ILE A 1 235 ? -14.203 14.312 6.215 1 98.94 235 ILE A CA 1
ATOM 1767 C C . ILE A 1 235 ? -12.797 14.414 5.625 1 98.94 235 ILE A C 1
ATOM 1769 O O . ILE A 1 235 ? -12.508 13.82 4.582 1 98.94 235 ILE A O 1
ATOM 1773 N N . ASP A 1 236 ? -11.984 15.219 6.238 1 98.88 236 ASP A N 1
ATOM 1774 C CA . ASP A 1 236 ? -10.547 15.289 6.027 1 98.88 236 ASP A CA 1
ATOM 1775 C C . ASP A 1 236 ? -9.805 14.32 6.953 1 98.88 236 ASP A C 1
ATOM 1777 O O . ASP A 1 236 ? -9.766 14.523 8.164 1 98.88 236 ASP A O 1
ATOM 1781 N N . LEU A 1 237 ? -9.242 13.297 6.359 1 98.69 237 LEU A N 1
ATOM 1782 C CA . LEU A 1 237 ? -8.625 12.266 7.188 1 98.69 237 LEU A CA 1
ATOM 1783 C C . LEU A 1 237 ? -7.551 12.859 8.086 1 98.69 237 LEU A C 1
ATOM 1785 O O . LEU A 1 237 ? -7.473 12.523 9.273 1 98.69 237 LEU A O 1
ATOM 1789 N N . ARG A 1 238 ? -6.676 13.703 7.535 1 98.19 238 ARG A N 1
ATOM 1790 C CA . ARG A 1 238 ? -5.527 14.312 8.203 1 98.19 238 ARG A CA 1
ATOM 1791 C C . ARG A 1 238 ? -4.492 13.258 8.57 1 98.19 238 ARG A C 1
ATOM 1793 O O . ARG A 1 238 ? -3.287 13.516 8.516 1 98.19 238 ARG A O 1
ATOM 1800 N N . VAL A 1 239 ? -4.961 12.133 9.07 1 98.12 239 VAL A N 1
ATOM 1801 C CA . VAL A 1 239 ? -4.141 11.055 9.609 1 98.12 239 VAL A CA 1
ATOM 1802 C C . VAL A 1 239 ? -4.438 9.758 8.852 1 98.12 239 VAL A C 1
ATOM 1804 O O . VAL A 1 239 ? -5.582 9.297 8.82 1 98.12 239 VAL A O 1
ATOM 1807 N N . LEU A 1 240 ? -3.396 9.195 8.297 1 97.81 240 LEU A N 1
ATOM 1808 C CA . LEU A 1 240 ? -3.545 7.949 7.547 1 97.81 240 LEU A CA 1
ATOM 1809 C C . LEU A 1 240 ? -3.254 6.742 8.438 1 97.81 240 LEU A C 1
ATOM 1811 O O . LEU A 1 240 ? -3.85 5.676 8.258 1 97.81 240 LEU A O 1
ATOM 1815 N N . LYS A 1 241 ? -2.291 6.887 9.344 1 94.94 241 LYS A N 1
ATOM 1816 C CA . LYS A 1 241 ? -1.896 5.84 10.289 1 94.94 241 LYS A CA 1
ATOM 1817 C C . LYS A 1 241 ? -1.541 6.434 11.648 1 94.94 241 LYS A C 1
ATOM 1819 O O . LYS A 1 241 ? -0.595 7.215 11.766 1 94.94 241 LYS A O 1
ATOM 1824 N N . GLU A 1 242 ? -2.324 6.094 12.641 1 93.88 242 GLU A N 1
ATOM 1825 C CA . GLU A 1 242 ? -3.494 5.227 12.742 1 93.88 242 GLU A CA 1
ATOM 1826 C C . GLU A 1 242 ? -4.766 5.965 12.336 1 93.88 242 GLU A C 1
ATOM 1828 O O . GLU A 1 242 ? -5.055 7.047 12.859 1 93.88 242 GLU A O 1
ATOM 1833 N N . MET A 1 243 ? -5.5 5.379 11.57 1 97.19 243 MET A N 1
ATOM 1834 C CA . MET A 1 243 ? -6.684 6.008 10.984 1 97.19 243 MET A CA 1
ATOM 1835 C C . MET A 1 243 ? -7.781 6.176 12.023 1 97.19 243 MET A C 1
ATOM 1837 O O . MET A 1 243 ? -8.023 5.273 12.828 1 97.19 243 MET A O 1
ATOM 1841 N N . ASP A 1 244 ? -8.445 7.305 12.078 1 98.31 244 ASP A N 1
ATOM 1842 C CA . ASP A 1 244 ? -9.578 7.594 12.945 1 98.31 244 ASP A CA 1
ATOM 1843 C C . ASP A 1 244 ? -10.836 6.863 12.469 1 98.31 244 ASP A C 1
ATOM 1845 O O . ASP A 1 244 ? -11.789 7.492 12.016 1 98.31 244 ASP A O 1
ATOM 1849 N N . THR A 1 245 ? -10.875 5.605 12.695 1 98.44 245 THR A N 1
ATOM 1850 C CA . THR A 1 245 ? -11.945 4.746 12.211 1 98.44 245 THR A CA 1
ATOM 1851 C C . THR A 1 245 ? -13.281 5.156 12.812 1 98.44 245 THR A C 1
ATOM 1853 O O . THR A 1 245 ? -14.312 5.117 12.133 1 98.44 245 THR A O 1
ATOM 1856 N N . GLU A 1 246 ? -13.289 5.559 14.008 1 98.62 246 GLU A N 1
ATOM 1857 C CA . GLU A 1 246 ? -14.516 5.914 14.703 1 98.62 246 GLU A CA 1
ATOM 1858 C C . GLU A 1 246 ? -15.266 7.035 13.984 1 98.62 246 GLU A C 1
ATOM 1860 O O . GLU A 1 246 ? -16.469 6.926 13.734 1 98.62 246 GLU A O 1
ATOM 1865 N N . THR A 1 247 ? -14.531 8.094 13.602 1 98.81 247 THR A N 1
ATOM 1866 C CA . THR A 1 247 ? -15.148 9.219 12.898 1 98.81 247 THR A CA 1
ATOM 1867 C C . THR A 1 247 ? -15.734 8.766 11.57 1 98.81 247 THR A C 1
ATOM 1869 O O . THR A 1 247 ? -16.844 9.148 11.211 1 98.81 247 THR A O 1
ATOM 1872 N N . LEU A 1 248 ? -15.039 7.926 10.875 1 98.88 248 LEU A N 1
ATOM 1873 C CA . LEU A 1 248 ? -15.477 7.434 9.57 1 98.88 248 LEU A CA 1
ATOM 1874 C C . LEU A 1 248 ? -16.734 6.59 9.703 1 98.88 248 LEU A C 1
ATOM 1876 O O . LEU A 1 248 ? -17.719 6.824 9 1 98.88 248 LEU A O 1
ATOM 1880 N N . VAL A 1 249 ? -16.703 5.652 10.648 1 98.88 249 VAL A N 1
ATOM 1881 C CA . VAL A 1 249 ? -17.797 4.711 10.836 1 98.88 249 VAL A CA 1
ATOM 1882 C C . VAL A 1 249 ? -19.047 5.461 11.273 1 98.88 249 VAL A C 1
ATOM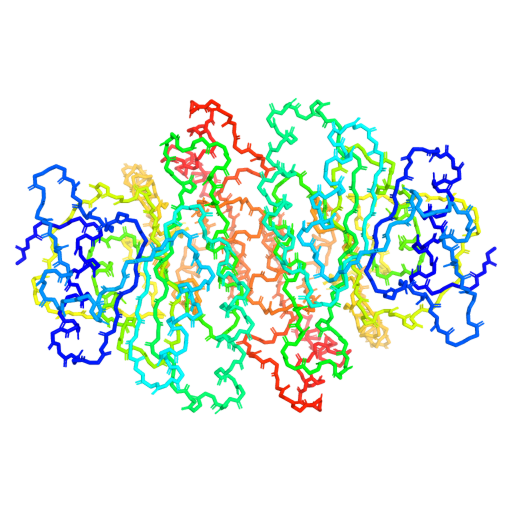 1884 O O . VAL A 1 249 ? -20.156 5.203 10.773 1 98.88 249 VAL A O 1
ATOM 1887 N N . ASN A 1 250 ? -18.922 6.43 12.195 1 98.88 250 ASN A N 1
ATOM 1888 C CA . ASN A 1 250 ? -20.047 7.219 12.656 1 98.88 250 ASN A CA 1
ATOM 1889 C C . ASN A 1 250 ? -20.688 8.008 11.516 1 98.88 250 ASN A C 1
ATOM 1891 O O . ASN A 1 250 ? -21.906 8.062 11.406 1 98.88 250 ASN A O 1
ATOM 1895 N N . SER A 1 251 ? -19.875 8.57 10.688 1 98.88 251 SER A N 1
ATOM 1896 C CA . SER A 1 251 ? -20.359 9.359 9.57 1 98.88 251 SER A CA 1
ATOM 1897 C C . SER A 1 251 ? -21.109 8.492 8.562 1 98.88 251 SER A C 1
ATOM 1899 O O . SER A 1 251 ? -22.203 8.828 8.133 1 98.88 251 SER A O 1
ATOM 1901 N N . VAL A 1 252 ? -20.5 7.367 8.203 1 98.88 252 VAL A N 1
ATOM 1902 C CA . VAL A 1 252 ? -21.094 6.488 7.191 1 98.88 252 VAL A CA 1
ATOM 1903 C C . VAL A 1 252 ? -22.344 5.828 7.742 1 98.88 252 VAL A C 1
ATOM 1905 O O . VAL A 1 252 ? -23.297 5.582 7 1 98.88 252 VAL A O 1
ATOM 1908 N N . ALA A 1 253 ? -22.344 5.535 9.078 1 98.75 253 ALA A N 1
ATOM 1909 C CA . ALA A 1 253 ? -23.562 5 9.703 1 98.75 253 ALA A CA 1
ATOM 1910 C C . ALA A 1 253 ? -24.719 5.98 9.57 1 98.75 253 ALA A C 1
ATOM 1912 O O . ALA A 1 253 ? -25.875 5.566 9.43 1 98.75 253 ALA A O 1
ATOM 1913 N N . LYS A 1 254 ? -24.375 7.254 9.602 1 98.62 254 LYS A N 1
ATOM 1914 C CA . LYS A 1 254 ? -25.359 8.32 9.492 1 98.62 254 LYS A CA 1
ATOM 1915 C C . LYS A 1 254 ? -25.828 8.492 8.047 1 98.62 254 LYS A C 1
ATOM 1917 O O . LYS A 1 254 ? -27.031 8.516 7.766 1 98.62 254 LYS A O 1
ATOM 1922 N N . THR A 1 255 ? -24.938 8.477 7.066 1 98.62 255 THR A N 1
ATOM 1923 C CA . THR A 1 255 ? -25.25 8.859 5.695 1 98.62 255 THR A CA 1
ATOM 1924 C C . THR A 1 255 ? -25.562 7.633 4.844 1 98.62 255 THR A C 1
ATOM 1926 O O . THR A 1 255 ? -26.219 7.738 3.807 1 98.62 255 THR A O 1
ATOM 1929 N N . LYS A 1 256 ? -24.953 6.539 5.195 1 98.56 256 LYS A N 1
ATOM 1930 C CA . LYS A 1 256 ? -25.094 5.242 4.547 1 98.56 256 LYS A CA 1
ATOM 1931 C C . LYS A 1 256 ? -24.547 5.27 3.127 1 98.56 256 LYS A C 1
ATOM 1933 O O . LYS A 1 256 ? -24.812 4.375 2.326 1 98.56 256 LYS A O 1
ATOM 1938 N N . ARG A 1 257 ? -23.844 6.301 2.744 1 98.81 257 ARG A N 1
ATOM 1939 C CA . ARG A 1 257 ? -23.156 6.434 1.46 1 98.81 257 ARG A CA 1
ATOM 1940 C C . ARG A 1 257 ? -21.766 7.016 1.64 1 98.81 257 ARG A C 1
ATOM 1942 O O . ARG A 1 257 ? -21.594 8.078 2.252 1 98.81 257 ARG A O 1
ATOM 1949 N N . LEU A 1 258 ? -20.75 6.32 1.144 1 98.94 258 LEU A N 1
ATOM 1950 C CA . LEU A 1 258 ? -19.359 6.746 1.283 1 98.94 258 LEU A CA 1
ATOM 1951 C C . LEU A 1 258 ? -18.703 6.887 -0.082 1 98.94 258 LEU A C 1
ATOM 1953 O O . LEU A 1 258 ? -18.688 5.938 -0.871 1 98.94 258 LEU A O 1
ATOM 1957 N N . LEU A 1 259 ? -18.234 8.031 -0.388 1 98.94 259 LEU A N 1
ATOM 1958 C CA . LEU A 1 259 ? -17.359 8.32 -1.521 1 98.94 259 LEU A CA 1
ATOM 1959 C C . LEU A 1 259 ? -15.961 8.68 -1.049 1 98.94 259 LEU A C 1
ATOM 1961 O O . LEU A 1 259 ? -15.789 9.602 -0.244 1 98.94 259 LEU A O 1
ATOM 1965 N N . THR A 1 260 ? -14.977 7.918 -1.455 1 98.88 260 THR A N 1
ATOM 1966 C CA . THR A 1 260 ? -13.602 8.289 -1.137 1 98.88 260 THR A CA 1
ATOM 1967 C C . THR A 1 260 ? -12.922 8.914 -2.35 1 98.88 260 THR A C 1
ATOM 1969 O O . THR A 1 260 ? -13.188 8.523 -3.488 1 98.88 260 THR A O 1
ATOM 1972 N N . VAL A 1 261 ? -12.078 9.891 -2.135 1 97.94 261 VAL A N 1
ATOM 1973 C CA . VAL A 1 261 ? -11.312 10.562 -3.178 1 97.94 261 VAL A CA 1
ATOM 1974 C C . VAL A 1 261 ? -9.828 10.539 -2.828 1 97.94 261 VAL A C 1
ATOM 1976 O O . VAL A 1 261 ? -9.406 11.133 -1.832 1 97.94 261 VAL A O 1
ATOM 1979 N N . ASP A 1 262 ? -9.07 9.859 -3.67 1 95.25 262 ASP A N 1
ATOM 1980 C CA . ASP A 1 262 ? -7.637 9.742 -3.426 1 95.25 262 ASP A CA 1
ATOM 1981 C C . ASP A 1 262 ? -6.832 10.414 -4.535 1 95.25 262 ASP A C 1
ATOM 1983 O O . ASP A 1 262 ? -7.281 10.477 -5.684 1 95.25 262 ASP A O 1
ATOM 1987 N N . GLN A 1 263 ? -5.652 10.867 -4.137 1 87.62 263 GLN A N 1
ATOM 1988 C CA . GLN A 1 263 ? -4.703 11.414 -5.102 1 87.62 263 GLN A CA 1
ATOM 1989 C C . GLN A 1 263 ? -3.607 10.398 -5.426 1 87.62 263 GLN A C 1
ATOM 1991 O O . GLN A 1 263 ? -2.479 10.781 -5.746 1 87.62 263 GLN A O 1
ATOM 1996 N N . SER A 1 264 ? -3.863 9.133 -5.203 1 90 264 SER A N 1
ATOM 1997 C CA . SER A 1 264 ? -3.006 8 -5.551 1 90 264 SER A CA 1
ATOM 1998 C C . SER A 1 264 ? -3.705 7.055 -6.523 1 90 264 SER A C 1
ATOM 2000 O O . SER A 1 264 ? -4.891 7.227 -6.82 1 90 264 SER A O 1
ATOM 2002 N N . TYR A 1 265 ? -2.914 6.148 -7.047 1 90.06 265 TYR A N 1
ATOM 2003 C CA . TYR A 1 265 ? -3.512 5.18 -7.957 1 90.06 265 TYR A CA 1
ATOM 2004 C C . TYR A 1 265 ? -4.625 4.398 -7.27 1 90.06 265 TYR A C 1
ATOM 2006 O O . TYR A 1 265 ? -4.59 4.199 -6.055 1 90.06 265 TYR A O 1
ATOM 2014 N N . TYR A 1 266 ? -5.508 3.953 -8.023 1 94.62 266 TYR A N 1
ATOM 2015 C CA . TYR A 1 266 ? -6.781 3.422 -7.547 1 94.62 266 TYR A CA 1
ATOM 2016 C C . TYR A 1 266 ? -6.57 2.203 -6.66 1 94.62 266 TYR A C 1
ATOM 2018 O O . TYR A 1 266 ? -7.07 2.152 -5.535 1 94.62 266 TYR A O 1
ATOM 2026 N N . THR A 1 267 ? -5.789 1.268 -7.156 1 96.25 267 THR A N 1
ATOM 2027 C CA . THR A 1 267 ? -5.652 -0.005 -6.457 1 96.25 267 THR A CA 1
ATOM 2028 C C . THR A 1 267 ? -4.844 0.17 -5.172 1 96.25 267 THR A C 1
ATOM 2030 O O . THR A 1 267 ? -3.691 0.605 -5.211 1 96.25 267 THR A O 1
ATOM 2033 N N . LEU A 1 268 ? -5.547 -0.133 -4.094 1 97.38 268 LEU A N 1
ATOM 2034 C CA . LEU A 1 268 ? -4.957 -0.132 -2.76 1 97.38 268 LEU A CA 1
ATOM 2035 C C . LEU A 1 268 ? -4.488 1.267 -2.373 1 97.38 268 LEU A C 1
ATOM 2037 O O . LEU A 1 268 ? -3.398 1.431 -1.822 1 97.38 268 LEU A O 1
ATOM 2041 N N . ALA A 1 269 ? -5.215 2.277 -2.777 1 96.5 269 ALA A N 1
ATOM 2042 C CA . ALA A 1 269 ? -5.078 3.623 -2.227 1 96.5 269 ALA A CA 1
ATOM 2043 C C . ALA A 1 269 ? -5.715 3.715 -0.843 1 96.5 269 ALA A C 1
ATOM 2045 O O . ALA A 1 269 ? -6.43 2.805 -0.42 1 96.5 269 ALA A O 1
ATOM 2046 N N . PRO A 1 270 ? -5.477 4.809 -0.117 1 97.88 270 PRO A N 1
ATOM 2047 C CA . PRO A 1 270 ? -6.062 4.949 1.219 1 97.88 270 PRO A CA 1
ATOM 2048 C C . PRO A 1 270 ? -7.574 4.746 1.223 1 97.88 270 PRO A C 1
ATOM 2050 O O . PRO A 1 270 ? -8.133 4.242 2.203 1 97.88 270 PRO A O 1
ATOM 2053 N N . GLY A 1 271 ? -8.227 5.098 0.173 1 98.5 271 GLY A N 1
ATOM 2054 C CA . GLY A 1 271 ? -9.664 4.926 0.063 1 98.5 271 GLY A CA 1
ATOM 2055 C C . GLY A 1 271 ? -10.102 3.479 0.203 1 98.5 271 GLY A C 1
ATOM 2056 O O . GLY A 1 271 ? -11.203 3.203 0.691 1 98.5 271 GLY A O 1
ATOM 2057 N N . ALA A 1 272 ? -9.273 2.52 -0.271 1 98.69 272 ALA A N 1
ATOM 2058 C CA . ALA A 1 272 ? -9.586 1.104 -0.101 1 98.69 272 ALA A CA 1
ATOM 2059 C C . ALA A 1 272 ? -9.688 0.739 1.377 1 98.69 272 ALA A C 1
ATOM 2061 O O . ALA A 1 272 ? -10.586 -0.013 1.775 1 98.69 272 ALA A O 1
ATOM 2062 N N . GLU A 1 273 ? -8.781 1.27 2.172 1 98.75 273 GLU A N 1
ATOM 2063 C CA . GLU A 1 273 ? -8.797 1.02 3.609 1 98.75 273 GLU A CA 1
ATOM 2064 C C . GLU A 1 273 ? -10.016 1.658 4.27 1 98.75 273 GLU A C 1
ATOM 2066 O O . GLU A 1 273 ? -10.656 1.044 5.125 1 98.75 273 GLU A O 1
ATOM 2071 N N . VAL A 1 274 ? -10.352 2.898 3.863 1 98.88 274 VAL A N 1
ATOM 2072 C CA . VAL A 1 274 ? -11.508 3.596 4.41 1 98.88 274 VAL A CA 1
ATOM 2073 C C . VAL A 1 274 ? -12.773 2.783 4.141 1 98.88 274 VAL A C 1
ATOM 2075 O O . VAL A 1 274 ? -13.578 2.549 5.051 1 98.88 274 VAL A O 1
ATOM 2078 N N . VAL A 1 275 ? -12.961 2.334 2.896 1 98.88 275 VAL A N 1
ATOM 2079 C CA . VAL A 1 275 ? -14.125 1.543 2.521 1 98.88 275 VAL A CA 1
ATOM 2080 C C . VAL A 1 275 ? -14.156 0.247 3.33 1 98.88 275 VAL A C 1
ATOM 2082 O O . VAL A 1 275 ? -15.195 -0.128 3.877 1 98.88 275 VAL A O 1
ATOM 2085 N N . ALA A 1 276 ? -13.008 -0.419 3.441 1 98.81 276 ALA A N 1
ATOM 2086 C CA . ALA A 1 276 ? -12.953 -1.7 4.141 1 98.81 276 ALA A CA 1
ATOM 2087 C C . ALA A 1 276 ? -13.352 -1.542 5.605 1 98.81 276 ALA A C 1
ATOM 2089 O O . ALA A 1 276 ? -14.164 -2.314 6.121 1 98.81 276 ALA A O 1
ATOM 2090 N N . ARG A 1 277 ? -12.812 -0.548 6.258 1 98.69 277 ARG A N 1
ATOM 2091 C CA . ARG A 1 277 ? -13.117 -0.323 7.668 1 98.69 277 ARG A CA 1
ATOM 2092 C C . ARG A 1 277 ? -14.594 0.006 7.863 1 98.69 277 ARG A C 1
ATOM 2094 O O . ARG A 1 277 ? -15.219 -0.479 8.805 1 98.69 277 ARG A O 1
ATOM 2101 N N . CYS A 1 278 ? -15.094 0.807 6.988 1 98.88 278 CYS A N 1
ATOM 2102 C CA . CYS A 1 278 ? -16.5 1.162 7.105 1 98.88 278 CYS A CA 1
ATOM 2103 C C . CYS A 1 278 ? -17.391 -0.029 6.773 1 98.88 278 CYS A C 1
ATOM 2105 O O . CYS A 1 278 ? -18.391 -0.268 7.453 1 98.88 278 CYS A O 1
ATOM 2107 N N . ALA A 1 279 ? -17.047 -0.796 5.715 1 98.75 279 ALA A N 1
ATOM 2108 C CA . ALA A 1 279 ? -17.844 -1.948 5.301 1 98.75 279 ALA A CA 1
ATOM 2109 C C . ALA A 1 279 ? -17.891 -3 6.406 1 98.75 279 ALA A C 1
ATOM 2111 O O . ALA A 1 279 ? -18.922 -3.678 6.574 1 98.75 279 ALA A O 1
ATOM 2112 N N . GLU A 1 280 ? -16.859 -3.143 7.184 1 98.38 280 GLU A N 1
ATOM 2113 C CA . GLU A 1 280 ? -16.797 -4.105 8.281 1 98.38 280 GLU A CA 1
ATOM 2114 C C . GLU A 1 280 ? -17.719 -3.695 9.422 1 98.38 280 GLU A C 1
ATOM 2116 O O . GLU A 1 280 ? -18.109 -4.527 10.25 1 98.38 280 GL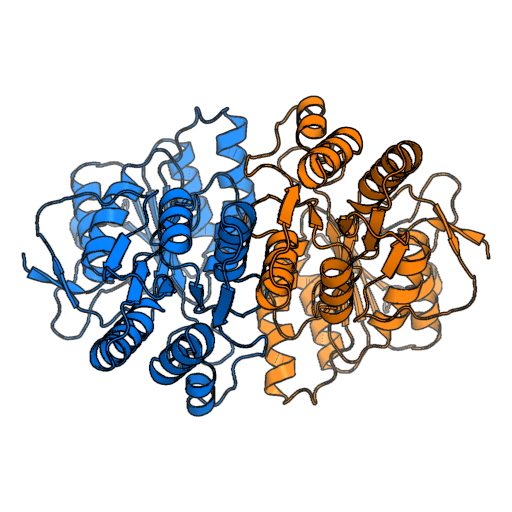U A O 1
ATOM 2121 N N . ASN A 1 281 ? -18.047 -2.379 9.484 1 98.31 281 ASN A N 1
ATOM 2122 C CA . ASN A 1 281 ? -18.656 -1.892 10.719 1 98.31 281 ASN A CA 1
ATOM 2123 C C . ASN A 1 281 ? -20.031 -1.295 10.453 1 98.31 281 ASN A C 1
ATOM 2125 O O . ASN A 1 281 ? -20.797 -1.041 11.391 1 98.31 281 ASN A O 1
ATOM 2129 N N . VAL A 1 282 ? -20.344 -1.032 9.172 1 98.38 282 VAL A N 1
ATOM 2130 C CA . VAL A 1 282 ? -21.609 -0.41 8.836 1 98.38 282 VAL A CA 1
ATOM 2131 C C . VAL A 1 282 ? -22.375 -1.282 7.836 1 98.38 282 VAL A C 1
ATOM 2133 O O . VAL A 1 282 ? -21.922 -1.463 6.703 1 98.38 282 VAL A O 1
ATOM 2136 N N . GLU A 1 283 ? -23.484 -1.756 8.172 1 96 283 GLU A N 1
ATOM 2137 C CA . GLU A 1 283 ? -24.312 -2.574 7.285 1 96 283 GLU A CA 1
ATOM 2138 C C . GLU A 1 283 ? -25.172 -1.705 6.371 1 96 283 GLU A C 1
ATOM 2140 O O . GLU A 1 283 ? -25.672 -0.665 6.793 1 96 283 GLU A O 1
ATOM 2145 N N . GLY A 1 284 ? -25.25 -2.127 5.145 1 96.06 284 GLY A N 1
ATOM 2146 C CA . GLY A 1 284 ? -26.219 -1.537 4.234 1 96.06 284 GLY A CA 1
ATOM 2147 C C . GLY A 1 284 ? -25.734 -0.259 3.582 1 96.06 284 GLY A C 1
ATOM 2148 O O . GLY A 1 284 ? -26.5 0.46 2.947 1 96.06 284 GLY A O 1
ATOM 2149 N N . ALA A 1 285 ? -24.469 0.063 3.756 1 98.06 285 ALA A N 1
ATOM 2150 C CA . ALA A 1 285 ? -23.922 1.272 3.148 1 98.06 285 ALA A CA 1
ATOM 2151 C C . ALA A 1 285 ? -23.5 1.016 1.704 1 98.06 285 ALA A C 1
ATOM 2153 O O . ALA A 1 285 ? -23.219 -0.123 1.328 1 98.06 285 ALA A O 1
ATOM 2154 N N . LYS A 1 286 ? -23.562 2.049 0.888 1 98.44 286 LYS A N 1
ATOM 2155 C CA . LYS A 1 286 ? -23.062 2.029 -0.482 1 98.44 286 LYS A CA 1
ATOM 2156 C C . LYS A 1 286 ? -21.719 2.734 -0.581 1 98.44 286 LYS A C 1
ATOM 2158 O O . LYS A 1 286 ? -21.469 3.711 0.128 1 98.44 286 LYS A O 1
ATOM 2163 N N . PHE A 1 287 ? -20.891 2.252 -1.444 1 98.75 287 PHE A N 1
ATOM 2164 C CA . PHE A 1 287 ? -19.516 2.732 -1.497 1 98.75 287 PHE A CA 1
ATOM 2165 C C . PHE A 1 287 ? -19.109 3.057 -2.93 1 98.75 287 PHE A C 1
ATOM 2167 O O . PHE A 1 287 ? -19.547 2.387 -3.871 1 98.75 287 PHE A O 1
ATOM 2174 N N . LYS A 1 288 ? -18.281 4.016 -3.105 1 98.62 288 LYS A N 1
ATOM 2175 C CA . LYS A 1 288 ? -17.625 4.352 -4.363 1 98.62 288 LYS A CA 1
ATOM 2176 C C . LYS A 1 288 ? -16.266 4.996 -4.117 1 98.62 288 LYS A C 1
ATOM 2178 O O . LYS A 1 288 ? -16.109 5.777 -3.176 1 98.62 288 LYS A O 1
ATOM 2183 N N . ARG A 1 289 ? -15.312 4.66 -4.941 1 98.44 289 ARG A N 1
ATOM 2184 C CA . ARG A 1 289 ? -13.984 5.258 -4.84 1 98.44 289 ARG A CA 1
ATOM 2185 C C . ARG A 1 289 ? -13.633 6.023 -6.113 1 98.44 289 ARG A C 1
ATOM 2187 O O . ARG A 1 289 ? -13.938 5.57 -7.219 1 98.44 289 ARG A O 1
ATOM 2194 N N . VAL A 1 290 ? -13.062 7.148 -5.906 1 97.25 290 VAL A N 1
ATOM 2195 C CA . VAL A 1 290 ? -12.5 7.961 -6.98 1 97.25 290 VAL A CA 1
ATOM 2196 C C . VAL A 1 290 ? -11.008 8.18 -6.738 1 97.25 290 VAL A C 1
ATOM 2198 O O . VAL A 1 290 ? -10.602 8.594 -5.645 1 97.25 290 VAL A O 1
ATOM 2201 N N . ALA A 1 291 ? -10.18 7.809 -7.688 1 94.31 291 ALA A N 1
ATOM 2202 C CA . ALA A 1 291 ? -8.734 7.949 -7.59 1 94.31 291 ALA A CA 1
ATOM 2203 C C . ALA A 1 291 ? -8.094 8.031 -8.969 1 94.31 291 ALA A C 1
ATOM 2205 O O . ALA A 1 291 ? -8.797 8.078 -9.984 1 94.31 291 ALA A O 1
ATOM 2206 N N . PHE A 1 292 ? -6.754 8.195 -8.961 1 88.88 292 PHE A N 1
ATOM 2207 C CA . PHE A 1 292 ? -6.031 8.07 -10.227 1 88.88 292 PHE A CA 1
ATOM 2208 C C . PHE A 1 292 ? -6.191 6.664 -10.797 1 88.88 292 PHE A C 1
ATOM 2210 O O . PHE A 1 292 ? -6.121 5.676 -10.062 1 88.88 292 PHE A O 1
ATOM 2217 N N . PRO A 1 293 ? -6.52 6.625 -12.109 1 87.62 293 PRO A N 1
ATOM 2218 C CA . PRO A 1 293 ? -6.598 5.285 -12.703 1 87.62 293 PRO A CA 1
ATOM 2219 C C . PRO A 1 293 ? -5.277 4.523 -12.617 1 87.62 293 PRO A C 1
ATOM 2221 O O . PRO A 1 293 ? -4.207 5.137 -12.578 1 87.62 293 PRO A O 1
ATOM 2224 N N . ASP A 1 294 ? -5.395 3.186 -12.562 1 86.31 294 ASP A N 1
ATOM 2225 C CA . ASP A 1 294 ? -4.199 2.346 -12.57 1 86.31 294 ASP A CA 1
ATOM 2226 C C . ASP A 1 294 ? -3.504 2.387 -13.93 1 86.31 294 ASP A C 1
ATOM 2228 O O . ASP A 1 294 ? -3.395 1.363 -14.609 1 86.31 294 ASP A O 1
ATOM 2232 N N . ALA A 1 295 ? -3.186 3.561 -14.305 1 75.69 295 ALA A N 1
ATOM 2233 C CA . ALA A 1 295 ? -2.477 3.805 -15.555 1 75.69 295 ALA A CA 1
ATOM 2234 C C . ALA A 1 295 ? -1.409 4.879 -15.383 1 75.69 295 ALA A C 1
ATOM 2236 O O . ALA A 1 295 ? -1.567 5.793 -14.57 1 75.69 295 ALA A O 1
ATOM 2237 N N . PRO A 1 296 ? -0.336 4.582 -15.945 1 64.12 296 PRO A N 1
ATOM 2238 C CA . PRO A 1 296 ? 0.693 5.617 -15.82 1 64.12 296 PRO A CA 1
ATOM 2239 C C . PRO A 1 296 ? 0.218 6.984 -16.297 1 64.12 296 PRO A C 1
ATOM 2241 O O . PRO A 1 296 ? -0.617 7.074 -17.203 1 64.12 296 PRO A O 1
ATOM 2244 N N . PRO A 1 297 ? 0.667 7.965 -15.523 1 62.81 297 PRO A N 1
ATOM 2245 C CA . PRO A 1 297 ? 0.26 9.305 -15.953 1 62.81 297 PRO A CA 1
ATOM 2246 C C . PRO A 1 297 ? 0.717 9.641 -17.375 1 62.81 297 PRO A C 1
ATOM 2248 O O . PRO A 1 297 ? 1.812 9.242 -17.781 1 62.81 297 PRO A O 1
ATOM 2251 N N . PRO A 1 298 ? -0.234 10.125 -18.125 1 61.94 298 PRO A N 1
ATOM 2252 C CA . PRO A 1 298 ? 0.154 10.539 -19.484 1 61.94 298 PRO A CA 1
ATOM 2253 C C . PRO A 1 298 ? 1.18 11.672 -19.484 1 61.94 298 PRO A C 1
ATOM 2255 O O . PRO A 1 298 ? 1.276 12.422 -18.516 1 61.94 298 PRO A O 1
ATOM 2258 N N . ALA A 1 299 ? 1.993 11.688 -20.5 1 58.06 299 ALA A N 1
ATOM 2259 C CA . ALA A 1 299 ? 3.014 12.719 -20.656 1 58.06 299 ALA A CA 1
ATOM 2260 C C . ALA A 1 299 ? 2.379 14.094 -20.875 1 58.06 299 ALA A C 1
ATOM 2262 O O . ALA A 1 299 ? 2.951 15.117 -20.5 1 58.06 299 ALA A O 1
ATOM 2263 N N . SER A 1 300 ? 1.234 14.062 -21.422 1 61.69 300 SER A N 1
ATOM 2264 C CA . SER A 1 300 ? 0.62 15.352 -21.703 1 61.69 300 SER A CA 1
ATOM 2265 C C . SER A 1 300 ? -0.055 15.93 -20.453 1 61.69 300 SER A C 1
ATOM 2267 O O . SER A 1 300 ? -0.85 15.242 -19.812 1 61.69 300 SER A O 1
ATOM 2269 N N . PRO A 1 301 ? 0.341 17.047 -20.078 1 60.53 301 PRO A N 1
ATOM 2270 C CA . PRO A 1 301 ? -0.277 17.703 -18.922 1 60.53 301 PRO A CA 1
ATOM 2271 C C . PRO A 1 301 ? -1.801 17.734 -19.016 1 60.53 301 PRO A C 1
ATOM 2273 O O . PRO A 1 301 ? -2.482 17.578 -18 1 60.53 301 PRO A O 1
ATOM 2276 N N . GLU A 1 302 ? -2.264 17.938 -20.188 1 59.66 302 GLU A N 1
ATOM 2277 C CA . GLU A 1 302 ? -3.711 18 -20.359 1 59.66 302 GLU A CA 1
ATOM 2278 C C . GLU A 1 302 ? -4.363 16.672 -20.016 1 59.66 302 GLU A C 1
ATOM 2280 O O . GLU A 1 302 ? -5.426 16.625 -19.391 1 59.66 302 GLU A O 1
ATOM 2285 N N . MET A 1 303 ? -3.682 15.672 -20.375 1 63.38 303 MET A N 1
ATOM 2286 C CA . MET A 1 303 ? -4.215 14.336 -20.125 1 63.38 303 MET A CA 1
ATOM 2287 C C . MET A 1 303 ? -4.117 13.969 -18.656 1 63.38 303 MET A C 1
ATOM 2289 O O . MET A 1 303 ? -4.969 13.25 -18.125 1 63.38 303 MET A O 1
ATOM 2293 N N . PHE A 1 304 ? -3.16 14.617 -18.062 1 63.31 304 PHE A N 1
ATOM 2294 C CA . PHE A 1 304 ? -2.994 14.398 -16.625 1 63.31 304 PHE A CA 1
ATOM 2295 C C . PHE A 1 304 ? -4.168 14.977 -15.852 1 63.31 304 PHE A C 1
ATOM 2297 O O . PHE A 1 304 ? -4.684 14.352 -14.93 1 63.31 304 PHE A O 1
ATOM 2304 N N . LEU A 1 305 ? -4.484 16.141 -16.312 1 61.94 305 LEU A N 1
ATOM 2305 C CA . LEU A 1 305 ? -5.582 16.812 -15.641 1 61.94 305 LEU A CA 1
ATOM 2306 C C . LEU A 1 305 ? -6.879 16.031 -15.781 1 61.94 305 LEU A C 1
ATOM 2308 O O . LEU A 1 305 ? -7.707 16.016 -14.859 1 61.94 305 LEU A O 1
ATOM 2312 N N . TRP A 1 306 ? -6.859 15.273 -16.828 1 64.94 306 TRP A N 1
ATOM 2313 C CA . TRP A 1 306 ? -8.07 14.492 -17.078 1 64.94 306 TRP A CA 1
ATOM 2314 C C . TRP A 1 306 ? -8.102 13.242 -16.203 1 64.94 306 TRP A C 1
ATOM 2316 O O . TRP A 1 306 ? -9.172 12.742 -15.859 1 64.94 306 TRP A O 1
ATOM 2326 N N . MET A 1 307 ? -6.984 12.922 -15.727 1 74.94 307 MET A N 1
ATOM 2327 C CA . MET A 1 307 ? -6.906 11.672 -14.984 1 74.94 307 MET A CA 1
ATOM 2328 C C . MET A 1 307 ? -7.098 11.914 -13.484 1 74.94 307 MET A C 1
ATOM 2330 O O . MET A 1 307 ? -7.508 11.008 -12.758 1 74.94 307 MET A O 1
ATOM 2334 N N . ARG A 1 308 ? -6.984 13.188 -13.188 1 79.62 308 ARG A N 1
ATOM 2335 C CA . ARG A 1 308 ? -7.059 13.516 -11.773 1 79.62 308 ARG A CA 1
ATOM 2336 C C . ARG A 1 308 ? -8.508 13.703 -11.328 1 79.62 308 ARG A C 1
ATOM 2338 O O . ARG A 1 308 ? -9.312 14.273 -12.055 1 79.62 308 ARG A O 1
ATOM 2345 N N . PRO A 1 309 ? -8.75 13.188 -10.164 1 89.38 309 PRO A N 1
ATOM 2346 C CA . PRO A 1 309 ? -10.062 13.547 -9.617 1 89.38 309 PRO A CA 1
ATOM 2347 C C . PRO A 1 309 ? -10.266 15.062 -9.516 1 89.38 309 PRO A C 1
ATOM 2349 O O . PRO A 1 309 ? -9.398 15.773 -9 1 89.38 309 PRO A O 1
ATOM 2352 N N . ASN A 1 310 ? -11.242 15.555 -10.156 1 90.88 310 ASN A N 1
ATOM 2353 C CA . ASN A 1 310 ? -11.594 16.969 -10.086 1 90.88 310 ASN A CA 1
ATOM 2354 C C . ASN A 1 310 ? -13.008 17.156 -9.539 1 90.88 310 ASN A C 1
ATOM 2356 O O . ASN A 1 310 ? -13.742 16.188 -9.344 1 90.88 310 ASN A O 1
ATOM 2360 N N . ALA A 1 311 ? -13.32 18.406 -9.32 1 95.88 311 ALA A N 1
ATOM 2361 C CA . ALA A 1 311 ? -14.578 18.734 -8.648 1 95.88 311 ALA A CA 1
ATOM 2362 C C . ALA A 1 311 ? -15.766 18.188 -9.43 1 95.88 311 ALA A C 1
ATOM 2364 O O . ALA A 1 311 ? -16.703 17.625 -8.844 1 95.88 311 ALA A O 1
ATOM 2365 N N . GLU A 1 312 ? -15.742 18.297 -10.711 1 95.19 312 GLU A N 1
ATOM 2366 C CA . GLU A 1 312 ? -16.844 17.844 -11.555 1 95.19 312 GLU A CA 1
ATOM 2367 C C . GLU A 1 312 ? -17.016 16.328 -11.469 1 95.19 312 GLU A C 1
ATOM 2369 O O . GLU A 1 312 ? -18.125 15.836 -11.289 1 95.19 312 GLU A O 1
ATOM 2374 N N . GLY A 1 313 ? -15.891 15.625 -11.586 1 95.44 313 GLY A N 1
ATOM 2375 C CA . GLY A 1 313 ? -15.938 14.172 -11.469 1 95.44 313 GLY A CA 1
ATOM 2376 C C . GLY A 1 313 ? -16.375 13.695 -10.102 1 95.44 313 GLY A C 1
ATOM 2377 O O . GLY A 1 313 ? -17.141 12.734 -10 1 95.44 313 GLY A O 1
ATOM 2378 N N . ILE A 1 314 ? -15.914 14.344 -9.117 1 97.94 314 ILE A N 1
ATOM 2379 C CA . ILE A 1 314 ? -16.281 14 -7.746 1 97.94 314 ILE A CA 1
ATOM 2380 C C . ILE A 1 314 ? -17.781 14.219 -7.535 1 97.94 314 ILE A C 1
ATOM 2382 O O . ILE A 1 314 ? -18.469 13.352 -7 1 97.94 314 ILE A O 1
ATOM 2386 N N . ALA A 1 315 ? -18.25 15.367 -7.984 1 98.44 315 ALA A N 1
ATOM 2387 C CA . ALA A 1 315 ? -19.672 15.672 -7.859 1 98.44 315 ALA A CA 1
ATOM 2388 C C . ALA A 1 315 ? -20.516 14.648 -8.617 1 98.44 315 ALA A C 1
ATOM 2390 O O . ALA A 1 315 ? -21.562 14.195 -8.125 1 98.44 315 ALA A O 1
ATOM 2391 N N . GLY A 1 316 ? -20.109 14.344 -9.836 1 98.06 316 GLY A N 1
ATOM 2392 C CA . GLY A 1 316 ? -20.812 13.328 -10.617 1 98.06 316 GLY A CA 1
ATOM 2393 C C . GLY A 1 316 ? -20.906 11.992 -9.906 1 98.06 316 GLY A C 1
ATOM 2394 O O . GLY A 1 316 ? -21.953 11.359 -9.898 1 98.06 316 GLY A O 1
ATOM 2395 N N . ALA A 1 317 ? -19.781 11.57 -9.297 1 97.88 317 ALA A N 1
ATOM 2396 C CA . ALA A 1 317 ? -19.75 10.312 -8.555 1 97.88 317 ALA A CA 1
ATOM 2397 C C . ALA A 1 317 ? -20.703 10.359 -7.363 1 97.88 317 ALA A C 1
ATOM 2399 O O . ALA A 1 317 ? -21.391 9.375 -7.062 1 97.88 317 ALA A O 1
ATOM 2400 N N . ALA A 1 318 ? -20.703 11.438 -6.672 1 98.69 318 ALA A N 1
ATOM 2401 C CA . ALA A 1 318 ? -21.594 11.609 -5.531 1 98.69 318 ALA A CA 1
ATOM 2402 C C . ALA A 1 318 ? -23.062 11.523 -5.965 1 98.69 318 ALA A C 1
ATOM 2404 O O . ALA A 1 318 ? -23.859 10.828 -5.336 1 98.69 318 ALA A O 1
ATOM 2405 N N . ARG A 1 319 ? -23.422 12.219 -7.094 1 98.38 319 ARG A N 1
ATOM 2406 C CA . ARG A 1 319 ? -24.781 12.18 -7.621 1 98.38 319 ARG A CA 1
ATOM 2407 C C . ARG A 1 319 ? -25.219 10.742 -7.93 1 98.38 319 ARG A C 1
ATOM 2409 O O . ARG A 1 319 ? -26.328 10.344 -7.605 1 98.38 319 ARG A O 1
ATOM 2416 N N . ALA A 1 320 ? -24.312 10.031 -8.508 1 97.5 320 ALA A N 1
ATOM 2417 C CA . ALA A 1 320 ? -24.594 8.656 -8.906 1 97.5 320 ALA A CA 1
ATOM 2418 C C . ALA A 1 320 ? -24.859 7.777 -7.684 1 97.5 320 ALA A C 1
ATOM 2420 O O . ALA A 1 320 ? -25.688 6.855 -7.738 1 97.5 320 ALA A O 1
ATOM 2421 N N . LEU A 1 321 ? -24.141 8.008 -6.57 1 97.44 321 LEU A N 1
ATOM 2422 C CA . LEU A 1 321 ? -24.25 7.199 -5.367 1 97.44 321 LEU A CA 1
ATOM 2423 C C . LEU A 1 321 ? -25.531 7.527 -4.609 1 97.44 321 LEU A C 1
ATOM 2425 O O . LEU A 1 321 ? -26.109 6.66 -3.949 1 97.44 321 LEU A O 1
ATOM 2429 N N . VAL A 1 322 ? -25.953 8.773 -4.66 1 96.38 322 VAL A N 1
ATOM 2430 C CA . VAL A 1 322 ? -27.156 9.203 -3.936 1 96.38 322 VAL A CA 1
ATOM 2431 C C . VAL A 1 322 ? -28.391 8.914 -4.77 1 96.38 322 VAL A C 1
ATOM 2433 O O . VAL A 1 322 ? -29.438 8.547 -4.227 1 96.38 322 VAL A O 1
ATOM 2436 N N . GLY A 1 323 ? -28.328 8.984 -6.191 1 88.69 323 GLY A N 1
ATOM 2437 C CA . GLY A 1 323 ? -29.469 8.797 -7.066 1 88.69 323 GLY A CA 1
ATOM 2438 C C . GLY A 1 323 ? -30.062 10.109 -7.551 1 88.69 323 GLY A C 1
ATOM 2439 O O . GLY A 1 323 ? -30.078 11.102 -6.82 1 88.69 323 GLY A O 1
ATOM 2440 N N . MET B 1 1 ? 4.266 -36.438 -14.617 1 89.56 1 MET B N 1
ATOM 2441 C CA . MET B 1 1 ? 4.09 -35.656 -13.391 1 89.56 1 MET B CA 1
ATOM 2442 C C . MET B 1 1 ? 5.051 -36.125 -12.305 1 89.56 1 MET B C 1
ATOM 2444 O O . MET B 1 1 ? 5.281 -37.344 -12.164 1 89.56 1 MET B O 1
ATOM 2448 N N . THR B 1 2 ? 5.738 -35.281 -11.68 1 91 2 THR B N 1
ATOM 2449 C CA . THR B 1 2 ? 6.68 -35.562 -10.602 1 91 2 THR B CA 1
ATOM 2450 C C . THR B 1 2 ? 6.48 -34.594 -9.438 1 91 2 THR B C 1
ATOM 2452 O O . THR B 1 2 ? 5.91 -33.531 -9.609 1 91 2 THR B O 1
ATOM 2455 N N . GLU B 1 3 ? 6.82 -35.094 -8.266 1 92.94 3 GLU B N 1
ATOM 2456 C CA . GLU B 1 3 ? 6.758 -34.25 -7.078 1 92.94 3 GLU B CA 1
ATOM 2457 C C . GLU B 1 3 ? 7.793 -33.125 -7.148 1 92.94 3 GLU B C 1
ATOM 2459 O O . GLU B 1 3 ? 8.977 -33.375 -7.379 1 92.94 3 GLU B O 1
ATOM 2464 N N . LYS B 1 4 ? 7.301 -31.922 -7.004 1 92.38 4 LYS B N 1
ATOM 2465 C CA . LYS B 1 4 ? 8.188 -30.766 -7.102 1 92.38 4 LYS B CA 1
ATOM 2466 C C . LYS B 1 4 ? 7.922 -29.766 -5.98 1 92.38 4 LYS B C 1
ATOM 2468 O O . LYS B 1 4 ? 6.781 -29.625 -5.531 1 92.38 4 LYS B O 1
ATOM 2473 N N . SER B 1 5 ? 8.961 -29.109 -5.547 1 91.75 5 SER B N 1
ATOM 2474 C CA . SER B 1 5 ? 8.812 -27.984 -4.641 1 91.75 5 SER B CA 1
ATOM 2475 C C . SER B 1 5 ? 8.477 -26.703 -5.402 1 91.75 5 SER B C 1
ATOM 2477 O O . SER B 1 5 ? 8.547 -26.672 -6.633 1 91.75 5 SER B O 1
ATOM 2479 N N . TRP B 1 6 ? 8.047 -25.719 -4.684 1 92.44 6 TRP B N 1
ATOM 2480 C CA . TRP B 1 6 ? 7.664 -24.422 -5.258 1 92.44 6 TRP B CA 1
ATOM 2481 C C . TRP B 1 6 ? 8.781 -23.859 -6.129 1 92.44 6 TRP B C 1
ATOM 2483 O O . TRP B 1 6 ? 8.578 -23.594 -7.316 1 92.44 6 TRP B O 1
ATOM 2493 N N . MET B 1 7 ? 9.953 -23.766 -5.613 1 91.12 7 MET B N 1
ATOM 2494 C CA . MET B 1 7 ? 11.062 -23.141 -6.328 1 91.12 7 MET B CA 1
ATOM 2495 C C . MET B 1 7 ? 11.547 -24.031 -7.465 1 91.12 7 MET B C 1
ATOM 2497 O O . MET B 1 7 ? 11.953 -23.547 -8.516 1 91.12 7 MET B O 1
ATOM 2501 N N . TYR B 1 8 ? 11.562 -25.312 -7.207 1 92.06 8 TYR B N 1
ATOM 2502 C CA . TYR B 1 8 ? 11.922 -26.219 -8.297 1 92.06 8 TYR B CA 1
ATOM 2503 C C . TYR B 1 8 ? 11.008 -26.016 -9.5 1 92.06 8 TYR B C 1
ATOM 2505 O O . TYR B 1 8 ? 11.477 -25.969 -10.641 1 92.06 8 TYR B O 1
ATOM 2513 N N . ALA B 1 9 ? 9.719 -25.953 -9.219 1 94.81 9 ALA B N 1
ATOM 2514 C CA . ALA B 1 9 ? 8.734 -25.75 -10.281 1 94.81 9 ALA B CA 1
ATOM 2515 C C . ALA B 1 9 ? 9.008 -24.453 -11.047 1 94.81 9 ALA B C 1
ATOM 2517 O O . ALA B 1 9 ? 8.914 -24.422 -12.273 1 94.81 9 ALA B O 1
ATOM 2518 N N . VAL B 1 10 ? 9.367 -23.422 -10.359 1 95.31 10 VAL B N 1
ATOM 2519 C CA . VAL B 1 10 ? 9.695 -22.141 -10.961 1 95.31 10 VAL B CA 1
ATOM 2520 C C . VAL B 1 10 ? 10.93 -22.281 -11.844 1 95.31 10 VAL B C 1
ATOM 2522 O O . VAL B 1 10 ? 10.922 -21.844 -13.008 1 95.31 10 VAL B O 1
ATOM 2525 N N . LEU B 1 11 ? 11.953 -22.906 -11.336 1 94.12 11 LEU B N 1
ATOM 2526 C CA . LEU B 1 11 ? 13.219 -23.016 -12.055 1 94.12 11 LEU B CA 1
ATOM 2527 C C . LEU B 1 11 ? 13.062 -23.906 -13.281 1 94.12 11 LEU B C 1
ATOM 2529 O O . LEU B 1 11 ? 13.719 -23.688 -14.305 1 94.12 11 LEU B O 1
ATOM 2533 N N . GLU B 1 12 ? 12.273 -24.891 -13.109 1 95 12 GLU B N 1
ATOM 2534 C CA . GLU B 1 12 ? 12 -25.75 -14.258 1 95 12 GLU B CA 1
ATOM 2535 C C . GLU B 1 12 ? 11.383 -24.969 -15.406 1 95 12 GLU B C 1
ATOM 2537 O O . GLU B 1 12 ? 11.727 -25.172 -16.578 1 95 12 GLU B O 1
ATOM 2542 N N . ALA B 1 13 ? 10.461 -24.109 -15.086 1 97.19 13 ALA B N 1
ATOM 2543 C CA . ALA B 1 13 ? 9.875 -23.234 -16.109 1 97.19 13 ALA B CA 1
ATOM 2544 C C . ALA B 1 13 ? 10.93 -22.328 -16.719 1 97.19 13 ALA B C 1
ATOM 2546 O O . ALA B 1 13 ? 10.992 -22.188 -17.953 1 97.19 13 ALA B O 1
ATOM 2547 N N . VAL B 1 14 ? 11.734 -21.703 -15.898 1 96.75 14 VAL B N 1
ATOM 2548 C CA . VAL B 1 14 ? 12.797 -20.828 -16.375 1 96.75 14 VAL B CA 1
ATOM 2549 C C . VAL B 1 14 ? 13.734 -21.609 -17.297 1 96.75 14 VAL B C 1
ATOM 2551 O O . VAL B 1 14 ? 14.086 -21.125 -18.375 1 96.75 14 VAL B O 1
ATOM 2554 N N . GLN B 1 15 ? 14.094 -22.797 -16.875 1 96 15 GLN B N 1
ATOM 2555 C CA . GLN B 1 15 ? 14.977 -23.656 -17.656 1 96 15 GLN B CA 1
ATOM 2556 C C . GLN B 1 15 ? 14.414 -23.906 -19.047 1 96 15 GLN B C 1
ATOM 2558 O O . GLN B 1 15 ? 15.109 -23.719 -20.047 1 96 15 GLN B O 1
ATOM 2563 N N . LYS B 1 16 ? 13.227 -24.312 -19.062 1 97.69 16 LYS B N 1
ATOM 2564 C CA . LYS B 1 16 ? 12.578 -24.609 -20.328 1 97.69 16 LYS B CA 1
ATOM 2565 C C . LYS B 1 16 ? 12.555 -23.375 -21.234 1 97.69 16 LYS B C 1
ATOM 2567 O O . LYS B 1 16 ? 12.859 -23.469 -22.422 1 97.69 16 LYS B O 1
ATOM 2572 N N . GLU B 1 17 ? 12.141 -22.219 -20.703 1 97.88 17 GLU B N 1
ATOM 2573 C CA . GLU B 1 17 ? 12.07 -21 -21.5 1 97.88 17 GLU B CA 1
ATOM 2574 C C . GLU B 1 17 ? 13.453 -20.594 -22.016 1 97.88 17 GLU B C 1
ATOM 2576 O O . GLU B 1 17 ? 13.578 -20.094 -23.125 1 97.88 17 GLU B O 1
ATOM 2581 N N . MET B 1 18 ? 14.445 -20.781 -21.203 1 97.56 18 MET B N 1
ATOM 2582 C CA . MET B 1 18 ? 15.812 -20.453 -21.609 1 97.56 18 MET B CA 1
ATOM 2583 C C . MET B 1 18 ? 16.281 -21.391 -22.719 1 97.56 18 MET B C 1
ATOM 2585 O O . MET B 1 18 ? 17.047 -21 -23.594 1 97.56 18 MET B O 1
ATOM 2589 N N . GLN B 1 19 ? 15.859 -22.625 -22.688 1 97.69 19 GLN B N 1
ATOM 2590 C CA . GLN B 1 19 ? 16.172 -23.562 -23.766 1 97.69 19 GLN B CA 1
ATOM 2591 C C . GLN B 1 19 ? 15.562 -23.094 -25.094 1 97.69 19 GLN B C 1
ATOM 2593 O O . GLN B 1 19 ? 16.172 -23.25 -26.156 1 97.69 19 GLN B O 1
ATOM 2598 N N . ASP B 1 20 ? 14.453 -22.5 -24.984 1 97.38 20 ASP B N 1
ATOM 2599 C CA . ASP B 1 20 ? 13.711 -22.125 -26.188 1 97.38 20 ASP B CA 1
ATOM 2600 C C . ASP B 1 20 ? 14.156 -20.75 -26.688 1 97.38 20 ASP B C 1
ATOM 2602 O O . ASP B 1 20 ? 13.953 -20.422 -27.859 1 97.38 20 ASP B O 1
ATOM 2606 N N . ASP B 1 21 ? 14.672 -19.922 -25.875 1 97.19 21 ASP B N 1
ATOM 2607 C CA . ASP B 1 21 ? 15.094 -18.562 -26.219 1 97.19 21 ASP B CA 1
ATOM 2608 C C . ASP B 1 21 ? 16.562 -18.344 -25.875 1 97.19 21 ASP B C 1
ATOM 2610 O O . ASP B 1 21 ? 16.906 -18.047 -24.719 1 97.19 21 ASP B O 1
ATOM 2614 N N . PRO B 1 22 ? 17.391 -18.359 -26.875 1 96.31 22 PRO B N 1
ATOM 2615 C CA . PRO B 1 22 ? 18.844 -18.25 -26.609 1 96.31 22 PRO B CA 1
ATOM 2616 C C . PRO B 1 22 ? 19.25 -16.875 -26.078 1 96.31 22 PRO B C 1
ATOM 2618 O O . PRO B 1 22 ? 20.359 -16.719 -25.578 1 96.31 22 PRO B O 1
ATOM 2621 N N . ALA B 1 23 ? 18.406 -15.945 -26.094 1 95.31 23 ALA B N 1
ATOM 2622 C CA . ALA B 1 23 ? 18.75 -14.586 -25.672 1 95.31 23 ALA B CA 1
ATOM 2623 C C . ALA B 1 23 ? 18.297 -14.336 -24.234 1 95.31 23 ALA B C 1
ATOM 2625 O O . ALA B 1 23 ? 18.688 -13.344 -23.625 1 95.31 23 ALA B O 1
ATOM 2626 N N . MET B 1 24 ? 17.484 -15.188 -23.656 1 97.19 24 MET B N 1
ATOM 2627 C CA . MET B 1 24 ? 16.938 -14.977 -22.312 1 97.19 24 MET B CA 1
ATOM 2628 C C . MET B 1 24 ? 18.031 -15.102 -21.266 1 97.19 24 MET B C 1
ATOM 2630 O O . MET B 1 24 ? 18.891 -15.984 -21.344 1 97.19 24 MET B O 1
ATOM 2634 N N . THR B 1 25 ? 17.984 -14.18 -20.312 1 96.56 25 THR B N 1
ATOM 2635 C CA . THR B 1 25 ? 18.969 -14.195 -19.219 1 96.56 25 THR B CA 1
ATOM 2636 C C . THR B 1 25 ? 18.281 -14.391 -17.875 1 96.56 25 THR B C 1
ATOM 2638 O O . THR B 1 25 ? 17.094 -14.086 -17.719 1 96.56 25 THR B O 1
ATOM 2641 N N . TRP B 1 26 ? 19.016 -15.008 -16.953 1 95.38 26 TRP B N 1
ATOM 2642 C CA . TRP B 1 26 ? 18.641 -15.203 -15.555 1 95.38 26 TRP B CA 1
ATOM 2643 C C . TRP B 1 26 ? 19.688 -14.609 -14.625 1 95.38 26 TRP B C 1
ATOM 2645 O O . TRP B 1 26 ? 20.875 -14.93 -14.727 1 95.38 26 TRP B O 1
ATOM 2655 N N . ILE B 1 27 ? 19.25 -13.703 -13.727 1 93.69 27 ILE B N 1
ATOM 2656 C CA . ILE B 1 27 ? 20.172 -13.031 -12.805 1 93.69 27 ILE B CA 1
ATOM 2657 C C . ILE B 1 27 ? 19.812 -13.414 -11.367 1 93.69 27 ILE B C 1
ATOM 2659 O O . ILE B 1 27 ? 18.641 -13.422 -10.992 1 93.69 27 ILE B O 1
ATOM 2663 N N . PHE B 1 28 ? 20.797 -13.805 -10.539 1 88.81 28 PHE B N 1
ATOM 2664 C CA . PHE B 1 28 ? 20.578 -14.117 -9.133 1 88.81 28 PHE B CA 1
ATOM 2665 C C . PHE B 1 28 ? 21.797 -13.711 -8.297 1 88.81 28 PHE B C 1
ATOM 2667 O O . PHE B 1 28 ? 22.797 -13.227 -8.836 1 88.81 28 PHE B O 1
ATOM 2674 N N . GLU B 1 29 ? 21.562 -13.727 -6.965 1 84.69 29 GLU B N 1
ATOM 2675 C CA . GLU B 1 29 ? 22.672 -13.336 -6.117 1 84.69 29 GLU B CA 1
ATOM 2676 C C . GLU B 1 29 ? 23.109 -14.469 -5.195 1 84.69 29 GLU B C 1
ATOM 2678 O O . GLU B 1 29 ? 22.266 -15.219 -4.688 1 84.69 29 GLU B O 1
ATOM 2683 N N . LEU B 1 30 ? 24.375 -14.5 -5.047 1 76.31 30 LEU B N 1
ATOM 2684 C CA . LEU B 1 30 ? 25.078 -15.344 -4.09 1 76.31 30 LEU B CA 1
ATOM 2685 C C . LEU B 1 30 ? 24.719 -16.812 -4.293 1 76.31 30 LEU B C 1
ATOM 2687 O O . LEU B 1 30 ? 25.328 -17.5 -5.109 1 76.31 30 LEU B O 1
ATOM 2691 N N . THR B 1 31 ? 23.562 -17.234 -3.561 1 65.56 31 THR B N 1
ATOM 2692 C CA . THR B 1 31 ? 23.203 -18.641 -3.607 1 65.56 31 THR B CA 1
ATOM 2693 C C . THR B 1 31 ? 22.062 -18.891 -4.602 1 65.56 31 THR B C 1
ATOM 2695 O O . THR B 1 31 ? 21.062 -18.172 -4.586 1 65.56 31 THR B O 1
ATOM 2698 N N . PRO B 1 32 ? 22.5 -19.719 -5.496 1 62.5 32 PRO B N 1
ATOM 2699 C CA . PRO B 1 32 ? 21.406 -20.047 -6.41 1 62.5 32 PRO B CA 1
ATOM 2700 C C . PRO B 1 32 ? 20.125 -20.453 -5.676 1 62.5 32 PRO B C 1
ATOM 2702 O O . PRO B 1 32 ? 20.188 -21.109 -4.633 1 62.5 32 PRO B O 1
ATOM 2705 N N . PRO B 1 33 ? 19.062 -19.797 -6.039 1 60.31 33 PRO B N 1
ATOM 2706 C CA . PRO B 1 33 ? 17.812 -20.25 -5.414 1 60.31 33 PRO B CA 1
ATOM 2707 C C . PRO B 1 33 ? 17.641 -21.766 -5.48 1 60.31 33 PRO B C 1
ATOM 2709 O O . PRO B 1 33 ? 17.531 -22.328 -6.57 1 60.31 33 PRO B O 1
ATOM 2712 N N . VAL B 1 34 ? 18.609 -22.5 -4.922 1 53.69 34 VAL B N 1
ATOM 2713 C CA . VAL B 1 34 ? 18.547 -23.953 -5.059 1 53.69 34 VAL B CA 1
ATOM 2714 C C . VAL B 1 34 ? 17.344 -24.5 -4.301 1 53.69 34 VAL B C 1
ATOM 2716 O O . VAL B 1 34 ? 17.031 -24.031 -3.201 1 53.69 34 VAL B O 1
ATOM 2719 N N . ALA B 1 35 ? 16.266 -24.891 -5.055 1 53 35 ALA B N 1
ATOM 2720 C CA . ALA B 1 35 ? 15.188 -25.719 -4.52 1 53 35 ALA B CA 1
ATOM 2721 C C . ALA B 1 35 ? 15.727 -26.828 -3.625 1 53 35 ALA B C 1
ATOM 2723 O O . ALA B 1 35 ? 15.977 -27.938 -4.09 1 53 35 ALA B O 1
ATOM 2724 N N . SER B 1 36 ? 16.797 -26.5 -2.768 1 50.25 36 SER B N 1
ATOM 2725 C CA . SER B 1 36 ? 17.406 -27.734 -2.287 1 50.25 36 SER B CA 1
ATOM 2726 C C . SER B 1 36 ? 16.672 -28.281 -1.076 1 50.25 36 SER B C 1
ATOM 2728 O O . SER B 1 36 ? 16.797 -27.75 0.029 1 50.25 36 SER B O 1
ATOM 2730 N N . ASN B 1 37 ? 15.32 -28.5 -1.221 1 53.09 37 ASN B N 1
ATOM 2731 C CA . ASN B 1 37 ? 14.969 -29.438 -0.159 1 53.09 37 ASN B CA 1
ATOM 2732 C C . ASN B 1 37 ? 15.852 -30.688 -0.194 1 53.09 37 ASN B C 1
ATOM 2734 O O . ASN B 1 37 ? 16.219 -31.172 -1.271 1 53.09 37 ASN B O 1
ATOM 2738 N N . PRO B 1 38 ? 16.422 -30.984 0.95 1 54.81 38 PRO B N 1
ATOM 2739 C CA . PRO B 1 38 ? 17.172 -32.219 0.914 1 54.81 38 PRO B CA 1
ATOM 2740 C C . PRO B 1 38 ? 16.438 -33.344 0.168 1 54.81 38 PRO B C 1
ATOM 2742 O O . PRO B 1 38 ? 15.258 -33.594 0.419 1 54.81 38 PRO B O 1
ATOM 2745 N N . GLY B 1 39 ? 17.125 -33.938 -0.863 1 56.84 39 GLY B N 1
ATOM 2746 C CA . GLY B 1 39 ? 16.594 -35.062 -1.596 1 56.84 39 GLY B CA 1
ATOM 2747 C C . GLY B 1 39 ? 15.859 -34.688 -2.861 1 56.84 39 GLY B C 1
ATOM 2748 O O . GLY B 1 39 ? 15.508 -35.531 -3.678 1 56.84 39 GLY B O 1
ATOM 2749 N N . LEU B 1 40 ? 15.594 -33.344 -2.893 1 61.16 40 LEU B N 1
ATOM 2750 C CA . LEU B 1 40 ? 14.867 -32.969 -4.098 1 61.16 40 LEU B CA 1
ATOM 2751 C C . LEU B 1 40 ? 15.828 -32.531 -5.199 1 61.16 40 LEU B C 1
ATOM 2753 O O . LEU B 1 40 ? 16.938 -32.094 -4.918 1 61.16 40 LEU B O 1
ATOM 2757 N N . PRO B 1 41 ? 15.391 -32.875 -6.438 1 65.75 41 PRO B N 1
ATOM 2758 C CA . PRO B 1 41 ? 16.234 -32.469 -7.57 1 65.75 41 PRO B CA 1
ATOM 2759 C C . PRO B 1 41 ? 16.578 -30.984 -7.559 1 65.75 41 PRO B C 1
ATOM 2761 O O . PRO B 1 41 ? 15.82 -30.188 -7.004 1 65.75 41 PRO B O 1
ATOM 2764 N N . VAL B 1 42 ? 17.859 -30.766 -8 1 71.69 42 VAL B N 1
ATOM 2765 C CA . VAL B 1 42 ? 18.359 -29.406 -8.078 1 71.69 42 VAL B CA 1
ATOM 2766 C C . VAL B 1 42 ? 18.547 -29 -9.539 1 71.69 42 VAL B C 1
ATOM 2768 O O . VAL B 1 42 ? 19 -29.797 -10.352 1 71.69 42 VAL B O 1
ATOM 2771 N N . ILE B 1 43 ? 17.984 -27.938 -9.906 1 82.75 43 ILE B N 1
ATOM 2772 C CA . ILE B 1 43 ? 18.25 -27.359 -11.227 1 82.75 43 ILE B CA 1
ATOM 2773 C C . ILE B 1 43 ? 19.359 -26.328 -11.125 1 82.75 43 ILE B C 1
ATOM 2775 O O . ILE B 1 43 ? 19.25 -25.359 -10.367 1 82.75 43 ILE B O 1
ATOM 2779 N N . ASN B 1 44 ? 20.406 -26.562 -11.859 1 86.12 44 ASN B N 1
ATOM 2780 C CA . ASN B 1 44 ? 21.516 -25.625 -11.969 1 86.12 44 ASN B CA 1
ATOM 2781 C C . ASN B 1 44 ? 21.547 -24.953 -13.344 1 86.12 44 ASN B C 1
ATOM 2783 O O . ASN B 1 44 ? 22.125 -25.5 -14.281 1 86.12 44 ASN B O 1
ATOM 2787 N N . LEU B 1 45 ? 21.094 -23.812 -13.414 1 92.44 45 LEU B N 1
ATOM 2788 C CA . LEU B 1 45 ? 20.953 -23.109 -14.68 1 92.44 45 LEU B CA 1
ATOM 2789 C C . LEU B 1 45 ? 22.312 -22.703 -15.234 1 92.44 45 LEU B C 1
ATOM 2791 O O . LEU B 1 45 ? 22.516 -22.672 -16.453 1 92.44 45 LEU B O 1
ATOM 2795 N N . GLU B 1 46 ? 23.172 -22.391 -14.328 1 90.69 46 GLU B N 1
ATOM 2796 C CA . GLU B 1 46 ? 24.484 -21.938 -14.758 1 90.69 46 GLU B CA 1
ATOM 2797 C C . GLU B 1 46 ? 25.234 -23.031 -15.508 1 90.69 46 GLU B C 1
ATOM 2799 O O . GLU B 1 46 ? 25.922 -22.766 -16.5 1 90.69 46 GLU B O 1
ATOM 2804 N N . THR B 1 47 ? 25.125 -24.203 -15.047 1 90.12 47 THR B N 1
ATOM 2805 C CA . THR B 1 47 ? 25.781 -25.344 -15.68 1 90.12 47 THR B CA 1
ATOM 2806 C C . THR B 1 47 ? 25.25 -25.562 -17.094 1 90.12 47 THR B C 1
ATOM 2808 O O . THR B 1 47 ? 26.016 -25.875 -18.016 1 90.12 47 THR B O 1
ATOM 2811 N N . GLU B 1 48 ? 24.047 -25.344 -17.234 1 93.19 48 GLU B N 1
ATOM 2812 C CA . GLU B 1 48 ? 23.406 -25.656 -18.516 1 93.19 48 GLU B CA 1
ATOM 2813 C C . GLU B 1 48 ? 23.594 -24.5 -19.5 1 93.19 48 GLU B C 1
ATOM 2815 O O . GLU B 1 48 ? 23.812 -24.734 -20.688 1 93.19 48 GLU B O 1
ATOM 2820 N N . PHE B 1 49 ? 23.547 -23.25 -19.109 1 96 49 PHE B N 1
ATOM 2821 C CA . PHE B 1 49 ? 23.422 -22.156 -20.062 1 96 49 PHE B CA 1
ATOM 2822 C C . PHE B 1 49 ? 24.656 -21.266 -20.031 1 96 49 PHE B C 1
ATOM 2824 O O . PHE B 1 49 ? 24.859 -20.438 -20.922 1 96 49 PHE B O 1
ATOM 2831 N N . GLY B 1 50 ? 25.484 -21.406 -19.016 1 94.06 50 GLY B N 1
ATOM 2832 C CA . GLY B 1 50 ? 26.719 -20.641 -18.922 1 94.06 50 GLY B CA 1
ATOM 2833 C C . GLY B 1 50 ? 26.547 -19.312 -18.219 1 94.06 50 GLY B C 1
ATOM 2834 O O . GLY B 1 50 ? 25.422 -18.844 -18.016 1 94.06 50 GLY B O 1
ATOM 2835 N N . ARG B 1 51 ? 27.672 -18.641 -17.953 1 92.69 51 ARG B N 1
ATOM 2836 C CA . ARG B 1 51 ? 27.719 -17.453 -17.109 1 92.69 51 ARG B CA 1
ATOM 2837 C C . ARG B 1 51 ? 27.312 -16.203 -17.906 1 92.69 51 ARG B C 1
ATOM 2839 O O . ARG B 1 51 ? 27.031 -15.156 -17.312 1 92.69 51 ARG B O 1
ATOM 2846 N N . LYS B 1 52 ? 27.266 -16.312 -19.125 1 93.44 52 LYS B N 1
ATOM 2847 C CA . LYS B 1 52 ? 26.844 -15.18 -19.922 1 93.44 52 LYS B CA 1
ATOM 2848 C C . LYS B 1 52 ? 25.328 -14.984 -19.844 1 93.44 52 LYS B C 1
ATOM 2850 O O . LYS B 1 52 ? 24.844 -13.852 -19.906 1 93.44 52 LYS B O 1
ATOM 2855 N N . ARG B 1 53 ? 24.609 -16.062 -19.688 1 95.56 53 ARG B N 1
ATOM 2856 C CA . ARG B 1 53 ? 23.141 -16 -19.672 1 95.56 53 ARG B CA 1
ATOM 2857 C C . ARG B 1 53 ? 22.609 -16.141 -18.266 1 95.56 53 ARG B C 1
ATOM 2859 O O . ARG B 1 53 ? 21.453 -15.766 -17.984 1 95.56 53 ARG B O 1
ATOM 2866 N N . VAL B 1 54 ? 23.438 -16.812 -17.391 1 94.94 54 VAL B N 1
ATOM 2867 C CA . VAL B 1 54 ? 23.125 -16.906 -15.969 1 94.94 54 VAL B CA 1
ATOM 2868 C C . VAL B 1 54 ? 24.141 -16.094 -15.156 1 94.94 54 VAL B C 1
ATOM 2870 O O . VAL B 1 54 ? 25.266 -16.531 -14.961 1 94.94 54 VAL B O 1
ATOM 2873 N N . VAL B 1 55 ? 23.656 -14.961 -14.625 1 92.06 55 VAL B N 1
ATOM 2874 C CA . VAL B 1 55 ? 24.578 -14.008 -14.008 1 92.06 55 VAL B CA 1
ATOM 2875 C C . VAL B 1 55 ? 24.406 -14.039 -12.492 1 92.06 55 VAL B C 1
ATOM 2877 O O . VAL B 1 55 ? 23.312 -13.805 -11.977 1 92.06 55 VAL B O 1
ATOM 2880 N N . ASN B 1 56 ? 25.406 -14.352 -11.82 1 87.44 56 ASN B N 1
ATOM 2881 C CA . ASN B 1 56 ? 25.484 -14.281 -10.359 1 87.44 56 ASN B CA 1
ATOM 2882 C C . ASN B 1 56 ? 26.125 -12.977 -9.898 1 87.44 56 ASN B C 1
ATOM 2884 O O . ASN B 1 56 ? 27.297 -12.727 -10.156 1 87.44 56 ASN B O 1
ATOM 2888 N N . THR B 1 57 ? 25.344 -12.258 -9.234 1 83.81 57 THR B N 1
ATOM 2889 C CA . THR B 1 57 ? 25.844 -10.945 -8.836 1 83.81 57 THR B CA 1
ATOM 2890 C C . THR B 1 57 ? 26.031 -10.883 -7.324 1 83.81 57 THR B C 1
ATOM 2892 O O . THR B 1 57 ? 25.641 -11.805 -6.602 1 83.81 57 THR B O 1
ATOM 2895 N N . GLY B 1 58 ? 26.812 -9.828 -6.895 1 79.81 58 GLY B N 1
ATOM 2896 C CA . GLY B 1 58 ? 26.812 -9.516 -5.477 1 79.81 58 GLY B CA 1
ATOM 2897 C C . GLY B 1 58 ? 25.453 -9.023 -4.977 1 79.81 58 GLY B C 1
ATOM 2898 O O . GLY B 1 58 ? 24.484 -9.016 -5.727 1 79.81 58 GLY B O 1
ATOM 2899 N N . ILE B 1 59 ? 25.406 -8.781 -3.775 1 76.56 59 ILE B N 1
ATOM 2900 C CA . ILE B 1 59 ? 24.172 -8.352 -3.131 1 76.56 59 ILE B CA 1
ATOM 2901 C C . ILE B 1 59 ? 23.812 -6.938 -3.592 1 76.56 59 ILE B C 1
ATOM 2903 O O . ILE B 1 59 ? 24.219 -5.953 -2.965 1 76.56 59 ILE B O 1
ATOM 2907 N N . ASP B 1 60 ? 23.281 -6.801 -4.746 1 81.56 60 ASP B N 1
ATOM 2908 C CA . ASP B 1 60 ? 22.844 -5.523 -5.293 1 81.56 60 ASP B CA 1
ATOM 2909 C C . ASP B 1 60 ? 21.5 -5.676 -6.016 1 81.56 60 ASP B C 1
ATOM 2911 O O . ASP B 1 60 ? 21.453 -5.762 -7.246 1 81.56 60 ASP B O 1
ATOM 2915 N N . GLU B 1 61 ? 20.531 -5.598 -5.324 1 82.94 61 GLU B N 1
ATOM 2916 C CA . GLU B 1 61 ? 19.188 -5.883 -5.816 1 82.94 61 GLU B CA 1
ATOM 2917 C C . GLU B 1 61 ? 18.703 -4.789 -6.762 1 82.94 61 GLU B C 1
ATOM 2919 O O . GLU B 1 61 ? 17.938 -5.055 -7.691 1 82.94 61 GLU B O 1
ATOM 2924 N N . ASN B 1 62 ? 19.172 -3.588 -6.5 1 82.81 62 ASN B N 1
ATOM 2925 C CA . ASN B 1 62 ? 18.828 -2.504 -7.41 1 82.81 62 ASN B CA 1
ATOM 2926 C C . ASN B 1 62 ? 19.422 -2.73 -8.797 1 82.81 62 ASN B C 1
ATOM 2928 O O . ASN B 1 62 ? 18.734 -2.518 -9.812 1 82.81 62 ASN B O 1
ATOM 2932 N N . TRP B 1 63 ? 20.625 -3.121 -8.75 1 84.88 63 TRP B N 1
ATOM 2933 C CA . TRP B 1 63 ? 21.266 -3.402 -10.031 1 84.88 63 TRP B CA 1
ATOM 2934 C C . TRP B 1 63 ? 20.578 -4.562 -10.742 1 84.88 63 TRP B C 1
ATOM 2936 O O . TRP B 1 63 ? 20.359 -4.516 -11.953 1 84.88 63 TRP B O 1
ATOM 2946 N N . MET B 1 64 ? 20.25 -5.602 -10.039 1 89.12 64 MET B N 1
ATOM 2947 C CA . MET B 1 64 ? 19.594 -6.77 -10.625 1 89.12 64 MET B CA 1
ATOM 2948 C C . MET B 1 64 ? 18.281 -6.375 -11.297 1 89.12 64 MET B C 1
ATOM 2950 O O . MET B 1 64 ? 18.016 -6.75 -12.438 1 89.12 64 MET B O 1
ATOM 2954 N N . ALA B 1 65 ? 17.531 -5.633 -10.539 1 89.12 65 ALA B N 1
ATOM 2955 C CA . ALA B 1 65 ? 16.234 -5.195 -11.062 1 89.12 65 ALA B CA 1
ATOM 2956 C C . ALA B 1 65 ? 16.422 -4.312 -12.297 1 89.12 65 ALA B C 1
ATOM 2958 O O . ALA B 1 65 ? 15.688 -4.445 -13.281 1 89.12 65 ALA B O 1
ATOM 2959 N N . SER B 1 66 ? 17.391 -3.492 -12.234 1 87.81 66 SER B N 1
ATOM 2960 C CA . SER B 1 66 ? 17.656 -2.586 -13.344 1 87.81 66 SER B CA 1
ATOM 2961 C C . SER B 1 66 ? 18.172 -3.344 -14.562 1 87.81 66 SER B C 1
ATOM 2963 O O . SER B 1 66 ? 17.844 -2.998 -15.703 1 87.81 66 SER B O 1
ATOM 2965 N N . ALA B 1 67 ? 18.984 -4.281 -14.273 1 89.81 67 ALA B N 1
ATOM 2966 C CA . ALA B 1 67 ? 19.562 -5.062 -15.367 1 89.81 67 ALA B CA 1
ATOM 2967 C C . ALA B 1 67 ? 18.469 -5.809 -16.141 1 89.81 67 ALA B C 1
ATOM 2969 O O . ALA B 1 67 ? 18.469 -5.812 -17.375 1 89.81 67 ALA B O 1
ATOM 2970 N N . VAL B 1 68 ? 17.578 -6.402 -15.43 1 91.62 68 VAL B N 1
ATOM 2971 C CA . VAL B 1 68 ? 16.453 -7.109 -16.047 1 91.62 68 VAL B CA 1
ATOM 2972 C C . VAL B 1 68 ? 15.602 -6.125 -16.844 1 91.62 68 VAL B C 1
ATOM 2974 O O . VAL B 1 68 ? 15.172 -6.426 -17.969 1 91.62 68 VAL B O 1
ATOM 2977 N N . LEU B 1 69 ? 15.398 -5.027 -16.297 1 88.12 69 LEU B N 1
ATOM 2978 C CA . LEU B 1 69 ? 14.641 -3.984 -16.969 1 88.12 69 LEU B CA 1
ATOM 2979 C C . LEU B 1 69 ? 15.336 -3.555 -18.266 1 88.12 69 LEU B C 1
ATOM 2981 O O . LEU B 1 69 ? 14.688 -3.4 -19.297 1 88.12 69 LEU B O 1
ATOM 2985 N N . GLY B 1 70 ? 16.594 -3.336 -18.188 1 86.25 70 GLY B N 1
ATOM 2986 C CA . GLY B 1 70 ? 17.359 -2.973 -19.359 1 86.25 70 GLY B CA 1
ATOM 2987 C C . GLY B 1 70 ? 17.266 -3.998 -20.469 1 86.25 70 GLY B C 1
ATOM 2988 O O . GLY B 1 70 ? 17.125 -3.639 -21.641 1 86.25 70 GLY B O 1
ATOM 2989 N N . ALA B 1 71 ? 17.391 -5.195 -20.078 1 89.19 71 ALA B N 1
ATOM 2990 C CA . ALA B 1 71 ? 17.25 -6.273 -21.047 1 89.19 71 ALA B CA 1
ATOM 2991 C C . ALA B 1 71 ? 15.875 -6.227 -21.719 1 89.19 71 ALA B C 1
ATOM 2993 O O . ALA B 1 71 ? 15.773 -6.379 -22.938 1 89.19 71 ALA B O 1
ATOM 2994 N N . GLY B 1 72 ? 14.867 -6.066 -20.953 1 86.44 72 GLY B N 1
ATOM 2995 C CA . GLY B 1 72 ? 13.523 -5.945 -21.5 1 86.44 72 GLY B CA 1
ATOM 2996 C C . GLY B 1 72 ? 13.367 -4.797 -22.469 1 86.44 72 GLY B C 1
ATOM 2997 O O . GLY B 1 72 ? 12.734 -4.945 -23.516 1 86.44 72 GLY B O 1
ATOM 2998 N N . LEU B 1 73 ? 13.938 -3.734 -22.109 1 83.88 73 LEU B N 1
ATOM 2999 C CA . LEU B 1 73 ? 13.875 -2.561 -22.969 1 83.88 73 LEU B CA 1
ATOM 3000 C C . LEU B 1 73 ? 14.586 -2.82 -24.297 1 83.88 73 LEU B C 1
ATOM 3002 O O . LEU B 1 73 ? 14.203 -2.273 -25.328 1 83.88 73 LEU B O 1
ATOM 3006 N N . ALA B 1 74 ? 15.539 -3.67 -24.203 1 85.94 74 ALA B N 1
ATOM 3007 C CA . ALA B 1 74 ? 16.266 -4.043 -25.406 1 85.94 74 ALA B CA 1
ATOM 3008 C C . ALA B 1 74 ? 15.531 -5.137 -26.188 1 85.94 74 ALA B C 1
ATOM 3010 O O . ALA B 1 74 ? 15.969 -5.547 -27.266 1 85.94 74 ALA B O 1
ATOM 3011 N N . GLY B 1 75 ? 14.477 -5.66 -25.609 1 84.56 75 GLY B N 1
ATOM 3012 C CA . GLY B 1 75 ? 13.641 -6.613 -26.312 1 84.56 75 GLY B CA 1
ATOM 3013 C C . GLY B 1 75 ? 13.938 -8.055 -25.953 1 84.56 75 GLY B C 1
ATOM 3014 O O . GLY B 1 75 ? 13.43 -8.984 -26.578 1 84.56 75 GLY B O 1
ATOM 3015 N N . SER B 1 76 ? 14.789 -8.227 -25 1 92.19 76 SER B N 1
ATOM 3016 C CA . SER B 1 76 ? 15.125 -9.578 -24.562 1 92.19 76 SER B CA 1
ATOM 3017 C C . SER B 1 76 ? 14.352 -9.961 -23.312 1 92.19 76 SER B C 1
ATOM 3019 O O . SER B 1 76 ? 14.117 -9.125 -22.438 1 92.19 76 SER B O 1
ATOM 3021 N N . ARG B 1 77 ? 13.992 -11.18 -23.266 1 95.12 77 ARG B N 1
ATOM 3022 C CA . ARG B 1 77 ? 13.406 -11.695 -22.031 1 95.12 77 ARG B CA 1
ATOM 3023 C C . ARG B 1 77 ? 14.461 -11.852 -20.953 1 95.12 77 ARG B C 1
ATOM 3025 O O . ARG B 1 77 ? 15.594 -12.25 -21.234 1 95.12 77 ARG B O 1
ATOM 3032 N N . SER B 1 78 ? 14.094 -11.484 -19.797 1 96.38 78 SER B N 1
ATOM 3033 C CA . SER B 1 78 ? 15.023 -11.602 -18.672 1 96.38 78 SER B CA 1
ATOM 3034 C C . SER B 1 78 ? 14.273 -11.742 -17.344 1 96.38 78 SER B C 1
ATOM 3036 O O . SER B 1 78 ? 13.156 -11.242 -17.203 1 96.38 78 SER B O 1
ATOM 3038 N N . ALA B 1 79 ? 14.891 -12.492 -16.438 1 96.62 79 ALA B N 1
ATOM 3039 C CA . ALA B 1 79 ? 14.312 -12.672 -15.109 1 96.62 79 ALA B CA 1
ATOM 3040 C C . ALA B 1 79 ? 15.391 -12.664 -14.031 1 96.62 79 ALA B C 1
ATOM 3042 O O . ALA B 1 79 ? 16.547 -12.969 -14.297 1 96.62 79 ALA B O 1
ATOM 3043 N N . THR B 1 80 ? 14.961 -12.203 -12.852 1 94.06 80 THR B N 1
ATOM 3044 C CA . THR B 1 80 ? 15.867 -12.203 -11.711 1 94.06 80 THR B CA 1
ATOM 3045 C C . THR B 1 80 ? 15.18 -12.766 -10.469 1 94.06 80 THR B C 1
ATOM 3047 O O . THR B 1 80 ? 13.961 -12.641 -10.32 1 94.06 80 THR B O 1
ATOM 3050 N N . TYR B 1 81 ? 15.984 -13.43 -9.648 1 91.81 81 TYR B N 1
ATOM 3051 C CA . TYR B 1 81 ? 15.562 -13.82 -8.305 1 91.81 81 TYR B CA 1
ATOM 3052 C C . TYR B 1 81 ? 16.203 -12.93 -7.25 1 91.81 81 TYR B C 1
ATOM 3054 O O . TYR B 1 81 ? 17.422 -12.898 -7.117 1 91.81 81 TYR B O 1
ATOM 3062 N N . ILE B 1 82 ? 15.328 -12.164 -6.59 1 88.38 82 ILE B N 1
ATOM 3063 C CA . ILE B 1 82 ? 15.758 -11.258 -5.531 1 88.38 82 ILE B CA 1
ATOM 3064 C C . ILE B 1 82 ? 15.375 -11.828 -4.172 1 88.38 82 ILE B C 1
ATOM 3066 O O . ILE B 1 82 ? 14.195 -11.859 -3.814 1 88.38 82 ILE B O 1
ATOM 3070 N N . PRO B 1 83 ? 16.375 -12.211 -3.391 1 80.88 83 PRO B N 1
ATOM 3071 C CA . PRO B 1 83 ? 16.078 -12.844 -2.104 1 80.88 83 PRO B CA 1
ATOM 3072 C C . PRO B 1 83 ? 15.773 -11.828 -1.003 1 80.88 83 PRO B C 1
ATOM 3074 O O . PRO B 1 83 ? 15.641 -10.633 -1.278 1 80.88 83 PRO B O 1
ATOM 3077 N N . TYR B 1 84 ? 15.688 -12.117 0.316 1 69 84 TYR B N 1
ATOM 3078 C CA . TYR B 1 84 ? 15.172 -11.609 1.584 1 69 84 TYR B CA 1
ATOM 3079 C C . TYR B 1 84 ? 15.484 -10.133 1.751 1 69 84 TYR B C 1
ATOM 3081 O O . TYR B 1 84 ? 14.586 -9.312 1.92 1 69 84 TYR B O 1
ATOM 3089 N N . GLN B 1 85 ? 16.766 -9.766 1.809 1 57.69 85 GLN B N 1
ATOM 3090 C CA . GLN B 1 85 ? 17.219 -8.492 2.346 1 57.69 85 GLN B CA 1
ATOM 3091 C C . GLN B 1 85 ? 16.938 -7.352 1.369 1 57.69 85 GLN B C 1
ATOM 3093 O O . GLN B 1 85 ? 16.844 -6.188 1.771 1 57.69 85 GLN B O 1
ATOM 3098 N N . GLY B 1 86 ? 16.469 -7.797 0.256 1 59.34 86 GLY B N 1
ATOM 3099 C CA . GLY B 1 86 ? 16.516 -6.742 -0.743 1 59.34 86 GLY B CA 1
ATOM 3100 C C . GLY B 1 86 ? 15.172 -6.496 -1.412 1 59.34 86 GLY B C 1
ATOM 3101 O O . GLY B 1 86 ? 15.102 -5.805 -2.428 1 59.34 86 GLY B O 1
ATOM 3102 N N . ALA B 1 87 ? 14.188 -6.895 -0.743 1 61.16 87 ALA B N 1
ATOM 3103 C CA . ALA B 1 87 ? 12.945 -6.984 -1.494 1 61.16 87 ALA B CA 1
ATOM 3104 C C . ALA B 1 87 ? 12.367 -5.598 -1.769 1 61.16 87 ALA B C 1
ATOM 3106 O O . ALA B 1 87 ? 11.578 -5.418 -2.701 1 61.16 87 ALA B O 1
ATOM 3107 N N . LEU B 1 88 ? 12.836 -4.586 -1.033 1 68.69 88 LEU B N 1
ATOM 3108 C CA . LEU B 1 88 ? 12.281 -3.256 -1.26 1 68.69 88 LEU B CA 1
ATOM 3109 C C . LEU B 1 88 ? 13.242 -2.4 -2.086 1 68.69 88 LEU B C 1
ATOM 3111 O O . LEU B 1 88 ? 12.844 -1.367 -2.627 1 68.69 88 LEU B O 1
ATOM 3115 N N . MET B 1 89 ? 14.398 -2.939 -2.299 1 70.69 89 MET B N 1
ATOM 3116 C CA . MET B 1 89 ? 15.422 -2.16 -2.994 1 70.69 89 MET B CA 1
ATOM 3117 C C . MET B 1 89 ? 15.031 -1.933 -4.453 1 70.69 89 MET B C 1
ATOM 3119 O O . MET B 1 89 ? 15.203 -0.831 -4.977 1 70.69 89 MET B O 1
ATOM 3123 N N . PRO B 1 90 ? 14.359 -2.924 -4.984 1 78.38 90 PRO B N 1
ATOM 3124 C CA . PRO B 1 90 ? 14.016 -2.727 -6.395 1 78.38 90 PRO B CA 1
ATOM 3125 C C . PRO B 1 90 ? 12.734 -1.923 -6.582 1 78.38 90 PRO B C 1
ATOM 3127 O O . PRO B 1 90 ? 12.344 -1.636 -7.715 1 78.38 90 PRO B O 1
ATOM 3130 N N . LEU B 1 91 ? 12.125 -1.588 -5.543 1 82.75 91 LEU B N 1
ATOM 3131 C CA . LEU B 1 91 ? 10.82 -0.947 -5.629 1 82.75 91 LEU B CA 1
ATOM 3132 C C . LEU B 1 91 ? 10.891 0.32 -6.473 1 82.75 91 LEU B C 1
ATOM 3134 O O . LEU B 1 91 ? 10.016 0.562 -7.312 1 82.75 91 LEU B O 1
ATOM 3138 N N . GLU B 1 92 ? 11.891 1.05 -6.305 1 78.56 92 GLU B N 1
ATOM 3139 C CA . GLU B 1 92 ? 12.023 2.307 -7.031 1 78.56 92 GLU B CA 1
ATOM 3140 C C . GLU B 1 92 ? 12.18 2.064 -8.531 1 78.56 92 GLU B C 1
ATOM 3142 O O . GLU B 1 92 ? 11.562 2.752 -9.344 1 78.56 92 GLU B O 1
ATOM 3147 N N . VAL B 1 93 ? 12.977 1.07 -8.836 1 79.88 93 VAL B N 1
ATOM 3148 C CA . VAL B 1 93 ? 13.227 0.745 -10.242 1 79.88 93 VAL B CA 1
ATOM 3149 C C . VAL B 1 93 ? 11.938 0.268 -10.898 1 79.88 93 VAL B C 1
ATOM 3151 O O . VAL B 1 93 ? 11.602 0.695 -12.008 1 79.88 93 VAL B O 1
ATOM 3154 N N . ILE B 1 94 ? 11.234 -0.506 -10.234 1 84.06 94 ILE B N 1
ATOM 3155 C CA . ILE B 1 94 ? 10.031 -1.114 -10.789 1 84.06 94 ILE B CA 1
ATOM 3156 C C . ILE B 1 94 ? 8.922 -0.068 -10.891 1 84.06 94 ILE B C 1
ATOM 3158 O O . ILE B 1 94 ? 8.227 0.014 -11.906 1 84.06 94 ILE B O 1
ATOM 3162 N N . GLN B 1 95 ? 8.836 0.717 -9.914 1 78.69 95 GLN B N 1
ATOM 3163 C CA . GLN B 1 95 ? 7.785 1.73 -9.867 1 78.69 95 GLN B CA 1
ATOM 3164 C C . GLN B 1 95 ? 8.047 2.842 -10.883 1 78.69 95 GLN B C 1
ATOM 3166 O O . GLN B 1 95 ? 7.129 3.277 -11.578 1 78.69 95 GLN B O 1
ATOM 3171 N N . ASN B 1 96 ? 9.219 3.309 -10.938 1 72.06 96 ASN B N 1
ATOM 3172 C CA . ASN B 1 96 ? 9.531 4.508 -11.703 1 72.06 96 ASN B CA 1
ATOM 3173 C C . ASN B 1 96 ? 9.742 4.18 -13.18 1 72.06 96 ASN B C 1
ATOM 3175 O O . ASN B 1 96 ? 9.367 4.965 -14.055 1 72.06 96 ASN B O 1
ATOM 3179 N N . VAL B 1 97 ? 10.312 3.039 -13.414 1 67 97 VAL B N 1
ATOM 3180 C CA . VAL B 1 97 ? 10.742 2.828 -14.789 1 67 97 VAL B CA 1
ATOM 3181 C C . VAL B 1 97 ? 9.797 1.854 -15.484 1 67 97 VAL B C 1
ATOM 3183 O O . VAL B 1 97 ? 9.18 2.193 -16.5 1 67 97 VAL B O 1
ATOM 3186 N N . ALA B 1 98 ? 9.609 0.759 -14.906 1 66.12 98 ALA B N 1
ATOM 3187 C CA . ALA B 1 98 ? 8.836 -0.271 -15.594 1 66.12 98 ALA B CA 1
ATOM 3188 C C . ALA B 1 98 ? 7.371 0.131 -15.711 1 66.12 98 ALA B C 1
ATOM 3190 O O . ALA B 1 98 ? 6.777 0.035 -16.781 1 66.12 98 ALA B O 1
ATOM 3191 N N . GLY B 1 99 ? 6.84 0.656 -14.695 1 63.75 99 GLY B N 1
ATOM 3192 C CA . GLY B 1 99 ? 5.441 1.052 -14.688 1 63.75 99 GLY B CA 1
ATOM 3193 C C . GLY B 1 99 ? 5.152 2.238 -15.586 1 63.75 99 GLY B C 1
ATOM 3194 O O . GLY B 1 99 ? 4.172 2.234 -16.328 1 63.75 99 GLY B O 1
ATOM 3195 N N . LYS B 1 100 ? 6.062 3.084 -15.625 1 66.94 100 LYS B N 1
ATOM 3196 C CA . LYS B 1 100 ? 5.836 4.344 -16.328 1 66.94 100 LYS B CA 1
ATOM 3197 C C . LYS B 1 100 ? 6.246 4.234 -17.797 1 66.94 100 LYS B C 1
ATOM 3199 O O . LYS B 1 100 ? 5.605 4.82 -18.672 1 66.94 100 LYS B O 1
ATOM 3204 N N . LEU B 1 101 ? 7.273 3.457 -18.062 1 64.94 101 LEU B N 1
ATOM 3205 C CA . LEU B 1 101 ? 7.77 3.344 -19.438 1 64.94 101 LEU B CA 1
ATOM 3206 C C . LEU B 1 101 ? 6.75 2.641 -20.328 1 64.94 101 LEU B C 1
ATOM 3208 O O . LEU B 1 101 ? 6.57 3.014 -21.484 1 64.94 101 LEU B O 1
ATOM 3212 N N . ARG B 1 102 ? 6.16 1.65 -19.844 1 60.97 102 ARG B N 1
ATOM 3213 C CA . ARG B 1 102 ? 5.164 0.953 -20.641 1 60.97 102 ARG B CA 1
ATOM 3214 C C . ARG B 1 102 ? 4.059 1.904 -21.094 1 60.97 102 ARG B C 1
ATOM 3216 O O . ARG B 1 102 ? 3.58 1.819 -22.234 1 60.97 102 ARG B O 1
ATOM 3223 N N . HIS B 1 103 ? 3.84 2.727 -20.297 1 55.84 103 HIS B N 1
ATOM 3224 C CA . HIS B 1 103 ? 2.771 3.676 -20.594 1 55.84 103 HIS B CA 1
ATOM 3225 C C . HIS B 1 103 ? 3.227 4.738 -21.578 1 55.84 103 HIS B C 1
ATOM 3227 O O . HIS B 1 103 ? 2.488 5.086 -22.5 1 55.84 103 HIS B O 1
ATOM 3233 N N . MET B 1 104 ? 4.453 5.211 -21.312 1 54.16 104 MET B N 1
ATOM 3234 C CA . MET B 1 104 ? 5.008 6.258 -22.172 1 54.16 104 MET B CA 1
ATOM 3235 C C . MET B 1 104 ? 5.055 5.801 -23.625 1 54.16 104 MET B C 1
ATOM 3237 O O . MET B 1 104 ? 4.957 6.621 -24.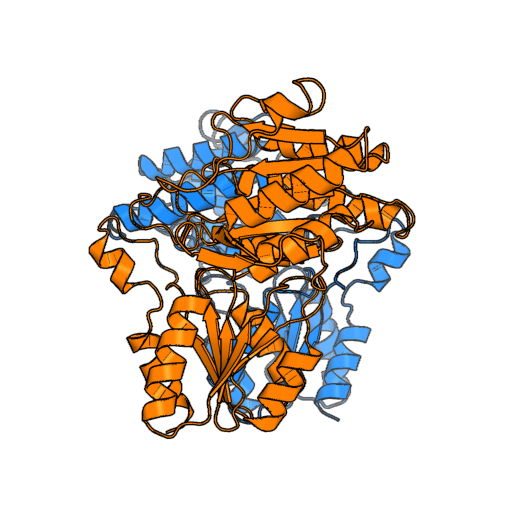547 1 54.16 104 MET B O 1
ATOM 3241 N N . THR B 1 105 ? 5.062 4.543 -23.734 1 58.22 105 THR B N 1
ATOM 3242 C CA . THR B 1 105 ? 5.141 4.031 -25.094 1 58.22 105 THR B CA 1
ATOM 3243 C C . THR B 1 105 ? 3.768 3.59 -25.594 1 58.22 105 THR B C 1
ATOM 3245 O O . THR B 1 105 ? 3.652 2.963 -26.641 1 58.22 105 THR B O 1
ATOM 3248 N N . GLY B 1 106 ? 2.684 4.012 -24.797 1 58.28 106 GLY B N 1
ATOM 3249 C CA . GLY B 1 106 ? 1.321 3.654 -25.156 1 58.28 106 GLY B CA 1
ATOM 3250 C C . GLY B 1 106 ? 1.08 2.156 -25.172 1 58.28 106 GLY B C 1
ATOM 3251 O O . GLY B 1 106 ? 0.348 1.646 -26.016 1 58.28 106 GLY B O 1
ATOM 3252 N N . GLY B 1 107 ? 1.814 1.465 -24.266 1 58.34 107 GLY B N 1
ATOM 3253 C CA . GLY B 1 107 ? 1.659 0.021 -24.188 1 58.34 107 GLY B CA 1
ATOM 3254 C C . GLY B 1 107 ? 2.32 -0.716 -25.344 1 58.34 107 GLY B C 1
ATOM 3255 O O . GLY B 1 107 ? 2.189 -1.936 -25.453 1 58.34 107 GLY B O 1
ATOM 3256 N N . LYS B 1 108 ? 2.928 0.048 -26.234 1 59.06 108 LYS B N 1
ATOM 3257 C CA . LYS B 1 108 ? 3.504 -0.533 -27.453 1 59.06 108 LYS B CA 1
ATOM 3258 C C . LYS B 1 108 ? 4.848 -1.19 -27.156 1 59.06 108 LYS B C 1
ATOM 3260 O O . LYS B 1 108 ? 5.23 -2.154 -27.812 1 59.06 108 LYS B O 1
ATOM 3265 N N . ALA B 1 109 ? 5.453 -0.615 -26.062 1 67.38 109 ALA B N 1
ATOM 3266 C CA . ALA B 1 109 ? 6.766 -1.207 -25.828 1 67.38 109 ALA B CA 1
ATOM 3267 C C . ALA B 1 109 ? 6.648 -2.475 -24.984 1 67.38 109 ALA B C 1
ATOM 3269 O O . ALA B 1 109 ? 5.949 -2.492 -23.969 1 67.38 109 ALA B O 1
ATOM 3270 N N . SER B 1 110 ? 7.016 -3.557 -25.547 1 78.81 110 SER B N 1
ATOM 3271 C CA . SER B 1 110 ? 7.09 -4.828 -24.844 1 78.81 110 SER B CA 1
ATOM 3272 C C . SER B 1 110 ? 8.219 -4.82 -23.812 1 78.81 110 SER B C 1
ATOM 3274 O O . SER B 1 110 ? 9.305 -4.305 -24.078 1 78.81 110 SER B O 1
ATOM 3276 N N . MET B 1 111 ? 7.906 -5.16 -22.562 1 86.44 111 MET B N 1
ATOM 3277 C CA . MET B 1 111 ? 8.891 -5.332 -21.5 1 86.44 111 MET B CA 1
ATOM 3278 C C . MET B 1 111 ? 8.75 -6.703 -20.844 1 86.44 111 MET B C 1
ATOM 3280 O O . MET B 1 111 ? 8.305 -6.809 -19.703 1 86.44 111 MET B O 1
ATOM 3284 N N . PRO B 1 112 ? 9.227 -7.68 -21.578 1 90.12 112 PRO B N 1
ATOM 3285 C CA . PRO B 1 112 ? 9.047 -9.062 -21.125 1 90.12 112 PRO B CA 1
ATOM 3286 C C . PRO B 1 112 ? 10.008 -9.461 -20.016 1 90.12 112 PRO B C 1
ATOM 3288 O O . PRO B 1 112 ? 10.883 -10.305 -20.219 1 90.12 112 PRO B O 1
ATOM 3291 N N . VAL B 1 113 ? 9.844 -8.883 -18.828 1 94.25 113 VAL B N 1
ATOM 3292 C CA . VAL B 1 113 ? 10.781 -9.117 -17.734 1 94.25 113 VAL B CA 1
ATOM 3293 C C . VAL B 1 113 ? 10.016 -9.594 -16.5 1 94.25 113 VAL B C 1
ATOM 3295 O O . VAL B 1 113 ? 8.836 -9.273 -16.328 1 94.25 113 VAL B O 1
ATOM 3298 N N . VAL B 1 114 ? 10.719 -10.398 -15.711 1 96.75 114 VAL B N 1
ATOM 3299 C CA . VAL B 1 114 ? 10.133 -10.953 -14.492 1 96.75 114 VAL B CA 1
ATOM 3300 C C . VAL B 1 114 ? 11.078 -10.719 -13.312 1 96.75 114 VAL B C 1
ATOM 3302 O O . VAL B 1 114 ? 12.273 -11 -13.398 1 96.75 114 VAL B O 1
ATOM 3305 N N . TRP B 1 115 ? 10.57 -10.109 -12.242 1 95.38 115 TRP B N 1
ATOM 3306 C CA . TRP B 1 115 ? 11.266 -10.031 -10.961 1 95.38 115 TRP B CA 1
ATOM 3307 C C . TRP B 1 115 ? 10.672 -11.016 -9.961 1 95.38 115 TRP B C 1
ATOM 3309 O O . TRP B 1 115 ? 9.578 -10.805 -9.445 1 95.38 115 TRP B O 1
ATOM 3319 N N . VAL B 1 116 ? 11.398 -12.086 -9.703 1 94.75 116 VAL B N 1
ATOM 3320 C CA . VAL B 1 116 ? 11 -12.984 -8.625 1 94.75 116 VAL B CA 1
ATOM 3321 C C . VAL B 1 116 ? 11.484 -12.422 -7.285 1 94.75 116 VAL B C 1
ATOM 3323 O O . VAL B 1 116 ? 12.688 -12.336 -7.039 1 94.75 116 VAL B O 1
ATOM 3326 N N . ILE B 1 117 ? 10.516 -12.016 -6.492 1 91.81 117 ILE B N 1
ATOM 3327 C CA . ILE B 1 117 ? 10.836 -11.367 -5.227 1 91.81 117 ILE B CA 1
ATOM 3328 C C . ILE B 1 117 ? 10.391 -12.25 -4.066 1 91.81 117 ILE B C 1
ATOM 3330 O O . ILE B 1 117 ? 9.211 -12.602 -3.963 1 91.81 117 ILE B O 1
ATOM 3334 N N . GLU B 1 118 ? 11.312 -12.555 -3.221 1 88.88 118 GLU B N 1
ATOM 3335 C CA . GLU B 1 118 ? 11.023 -13.406 -2.074 1 88.88 118 GLU B CA 1
ATOM 3336 C C . GLU B 1 118 ? 10.344 -12.617 -0.959 1 88.88 118 GLU B C 1
ATOM 3338 O O . GLU B 1 118 ? 10.797 -11.539 -0.582 1 88.88 118 GLU B O 1
ATOM 3343 N N . MET B 1 119 ? 9.227 -13.148 -0.519 1 85.19 119 MET B N 1
ATOM 3344 C CA . MET B 1 119 ? 8.539 -12.594 0.644 1 85.19 119 MET B CA 1
ATOM 3345 C C . MET B 1 119 ? 8.859 -13.398 1.898 1 85.19 119 MET B C 1
ATOM 3347 O O . MET B 1 119 ? 8.414 -14.539 2.045 1 85.19 119 MET B O 1
ATOM 3351 N N . THR B 1 120 ? 9.617 -12.781 2.852 1 70.31 120 THR B N 1
ATOM 3352 C CA . THR B 1 120 ? 10.156 -13.539 3.975 1 70.31 120 THR B CA 1
ATOM 3353 C C . THR B 1 120 ? 9.266 -13.391 5.203 1 70.31 120 THR B C 1
ATOM 3355 O O . THR B 1 120 ? 9.461 -14.086 6.203 1 70.31 120 THR B O 1
ATOM 3358 N N . GLY B 1 121 ? 8.445 -12.484 5.234 1 62.53 121 GLY B N 1
ATOM 3359 C CA . GLY B 1 121 ? 7.668 -12.227 6.438 1 62.53 121 GLY B CA 1
ATOM 3360 C C . GLY B 1 121 ? 7.016 -13.477 7 1 62.53 121 GLY B C 1
ATOM 3361 O O . GLY B 1 121 ? 6.625 -13.508 8.172 1 62.53 121 GLY B O 1
ATOM 3362 N N . GLN B 1 122 ? 6.957 -14.508 6.242 1 59.41 122 GLN B N 1
ATOM 3363 C CA . GLN B 1 122 ? 6.195 -15.664 6.695 1 59.41 122 GLN B CA 1
ATOM 3364 C C . GLN B 1 122 ? 7.125 -16.781 7.172 1 59.41 122 GLN B C 1
ATOM 3366 O O . GLN B 1 122 ? 6.672 -17.875 7.484 1 59.41 122 GLN B O 1
ATOM 3371 N N . THR B 1 123 ? 8.406 -16.406 7.148 1 57.28 123 THR B N 1
ATOM 3372 C CA . THR B 1 123 ? 9.328 -17.484 7.496 1 57.28 123 THR B CA 1
ATOM 3373 C C . THR B 1 123 ? 9.734 -17.406 8.961 1 57.28 123 THR B C 1
ATOM 3375 O O . THR B 1 123 ? 10.25 -16.375 9.406 1 57.28 123 THR B O 1
ATOM 3378 N N . PRO B 1 124 ? 9.211 -18.531 9.688 1 53.5 124 PRO B N 1
ATOM 3379 C CA . PRO B 1 124 ? 9.695 -18.562 11.07 1 53.5 124 PRO B CA 1
ATOM 3380 C C . PRO B 1 124 ? 11.211 -18.453 11.164 1 53.5 124 PRO B C 1
ATOM 3382 O O . PRO B 1 124 ? 11.93 -19.047 10.344 1 53.5 124 PRO B O 1
ATOM 3385 N N . GLY B 1 125 ? 11.742 -17.672 12.078 1 52.25 125 GLY B N 1
ATOM 3386 C CA . GLY B 1 125 ? 13.164 -17.609 12.352 1 52.25 125 GLY B CA 1
ATOM 3387 C C . GLY B 1 125 ? 13.836 -16.391 11.758 1 52.25 125 GLY B C 1
ATOM 3388 O O . GLY B 1 125 ? 14.977 -16.062 12.094 1 52.25 125 GLY B O 1
ATOM 3389 N N . PHE B 1 126 ? 13.242 -16.094 10.703 1 51.56 126 PHE B N 1
ATOM 3390 C CA . PHE B 1 126 ? 13.852 -14.875 10.203 1 51.56 126 PHE B CA 1
ATOM 3391 C C . PHE B 1 126 ? 13.531 -13.695 11.109 1 51.56 126 PHE B C 1
ATOM 3393 O O . PHE B 1 126 ? 12.367 -13.492 11.477 1 51.56 126 PHE B O 1
ATOM 3400 N N . ALA B 1 127 ? 14.445 -13.5 11.992 1 47.91 127 ALA B N 1
ATOM 3401 C CA . ALA B 1 127 ? 14.32 -12.438 12.984 1 47.91 127 ALA B CA 1
ATOM 3402 C C . ALA B 1 127 ? 13.695 -11.188 12.375 1 47.91 127 ALA B C 1
ATOM 3404 O O . ALA B 1 127 ? 13.633 -11.047 11.156 1 47.91 127 ALA B O 1
ATOM 3405 N N . GLY B 1 128 ? 13.188 -10.227 13.258 1 50.5 128 GLY B N 1
ATOM 3406 C CA . GLY B 1 128 ? 12.43 -8.992 13.18 1 50.5 128 GLY B CA 1
ATOM 3407 C C . GLY B 1 128 ? 12.898 -8.07 12.07 1 50.5 128 GLY B C 1
ATOM 3408 O O . GLY B 1 128 ? 12.086 -7.496 11.344 1 50.5 128 GLY B O 1
ATOM 3409 N N . GLN B 1 129 ? 14.227 -8.117 11.852 1 51.06 129 GLN B N 1
ATOM 3410 C CA . GLN B 1 129 ? 14.812 -7.066 11.023 1 51.06 129 GLN B CA 1
ATOM 3411 C C . GLN B 1 129 ? 14.703 -7.41 9.539 1 51.06 129 GLN B C 1
ATOM 3413 O O . GLN B 1 129 ? 14.695 -6.52 8.688 1 51.06 129 GLN B O 1
ATOM 3418 N N . HIS B 1 130 ? 14.461 -8.703 9.305 1 54.75 130 HIS B N 1
ATOM 3419 C CA . HIS B 1 130 ? 14.539 -9.078 7.895 1 54.75 130 HIS B CA 1
ATOM 3420 C C . HIS B 1 130 ? 13.172 -9.508 7.363 1 54.75 130 HIS B C 1
ATOM 3422 O O . HIS B 1 130 ? 13.078 -10.055 6.262 1 54.75 130 HIS B O 1
ATOM 3428 N N . SER B 1 131 ? 12.297 -9.305 8.156 1 61.75 131 SER B N 1
ATOM 3429 C CA . SER B 1 131 ? 10.977 -9.773 7.723 1 61.75 131 SER B CA 1
ATOM 3430 C C . SER B 1 131 ? 10.211 -8.664 7.012 1 61.75 131 SER B C 1
ATOM 3432 O O . SER B 1 131 ? 10.031 -7.574 7.562 1 61.75 131 SER B O 1
ATOM 3434 N N . CYS B 1 132 ? 10.141 -8.891 5.691 1 68.69 132 CYS B N 1
ATOM 3435 C CA . CYS B 1 132 ? 9.32 -7.969 4.922 1 68.69 132 CYS B CA 1
ATOM 3436 C C . CYS B 1 132 ? 7.941 -8.57 4.641 1 68.69 132 CYS B C 1
ATOM 3438 O O . CYS B 1 132 ? 7.832 -9.602 3.977 1 68.69 132 CYS B O 1
ATOM 3440 N N . TYR B 1 133 ? 6.949 -7.988 5.27 1 73.44 133 TYR B N 1
ATOM 3441 C CA . TYR B 1 133 ? 5.578 -8.477 5.168 1 73.44 133 TYR B CA 1
ATOM 3442 C C . TYR B 1 133 ? 4.777 -7.645 4.176 1 73.44 133 TYR B C 1
ATOM 3444 O O . TYR B 1 133 ? 3.623 -7.961 3.877 1 73.44 133 TYR B O 1
ATOM 3452 N N . GLU B 1 134 ? 5.449 -6.715 3.549 1 84.44 134 GLU B N 1
ATOM 3453 C CA . GLU B 1 134 ? 4.668 -5.652 2.926 1 84.44 134 GLU B CA 1
ATOM 3454 C C . GLU B 1 134 ? 4.781 -5.703 1.404 1 84.44 134 GLU B C 1
ATOM 3456 O O . GLU B 1 134 ? 4.141 -4.918 0.702 1 84.44 134 GLU B O 1
ATOM 3461 N N . GLU B 1 135 ? 5.531 -6.637 0.883 1 88.56 135 GLU B N 1
ATOM 3462 C CA . GLU B 1 135 ? 5.855 -6.625 -0.541 1 88.56 135 GLU B CA 1
ATOM 3463 C C . GLU B 1 135 ? 4.594 -6.75 -1.394 1 88.56 135 GLU B C 1
ATOM 3465 O O . GLU B 1 135 ? 4.457 -6.059 -2.406 1 88.56 135 GLU B O 1
ATOM 3470 N N . ASP B 1 136 ? 3.75 -7.629 -0.969 1 93 136 ASP B N 1
ATOM 3471 C CA . ASP B 1 136 ? 2.527 -7.805 -1.746 1 93 136 ASP B CA 1
ATOM 3472 C C . ASP B 1 136 ? 1.732 -6.504 -1.824 1 93 136 ASP B C 1
ATOM 3474 O O . ASP B 1 136 ? 1.264 -6.121 -2.898 1 93 136 ASP B O 1
ATOM 3478 N N . SER B 1 137 ? 1.646 -5.781 -0.696 1 93.12 137 SER B N 1
ATOM 3479 C CA . SER B 1 137 ? 0.896 -4.531 -0.634 1 93.12 137 SER B CA 1
ATOM 3480 C C . SER B 1 137 ? 1.558 -3.445 -1.477 1 93.12 137 SER B C 1
ATOM 3482 O O . SER B 1 137 ? 0.879 -2.711 -2.195 1 93.12 137 SER B O 1
ATOM 3484 N N . PHE B 1 138 ? 2.893 -3.377 -1.443 1 91.25 138 PHE B N 1
ATOM 3485 C CA . PHE B 1 138 ? 3.607 -2.33 -2.168 1 91.25 138 PHE B CA 1
ATOM 3486 C C . PHE B 1 138 ? 3.52 -2.557 -3.672 1 91.25 138 PHE B C 1
ATOM 3488 O O . PHE B 1 138 ? 3.154 -1.648 -4.422 1 91.25 138 PHE B O 1
ATOM 3495 N N . TYR B 1 139 ? 3.77 -3.729 -4.074 1 92.06 139 TYR B N 1
ATOM 3496 C CA . TYR B 1 139 ? 3.893 -3.975 -5.504 1 92.06 139 TYR B CA 1
ATOM 3497 C C . TYR B 1 139 ? 2.523 -4.004 -6.172 1 92.06 139 TYR B C 1
ATOM 3499 O O . TYR B 1 139 ? 2.391 -3.641 -7.344 1 92.06 139 TYR B O 1
ATOM 3507 N N . MET B 1 140 ? 1.498 -4.375 -5.453 1 94.56 140 MET B N 1
ATOM 3508 C CA . MET B 1 140 ? 0.165 -4.395 -6.047 1 94.56 140 MET B CA 1
ATOM 3509 C C . MET B 1 140 ? -0.319 -2.979 -6.344 1 94.56 140 MET B C 1
ATOM 3511 O O . MET B 1 140 ? -1.265 -2.789 -7.109 1 94.56 140 MET B O 1
ATOM 3515 N N . HIS B 1 141 ? 0.295 -1.995 -5.73 1 92.81 141 HIS B N 1
ATOM 3516 C CA . HIS B 1 141 ? -0.117 -0.606 -5.898 1 92.81 141 HIS B CA 1
ATOM 3517 C C . HIS B 1 141 ? 0.517 0.011 -7.141 1 92.81 141 HIS B C 1
ATOM 3519 O O . HIS B 1 141 ? 0.085 1.069 -7.602 1 92.81 141 HIS B O 1
ATOM 3525 N N . ILE B 1 142 ? 1.519 -0.594 -7.754 1 88.19 142 ILE B N 1
ATOM 3526 C CA . ILE B 1 142 ? 2.281 -0.026 -8.859 1 88.19 142 ILE B CA 1
ATOM 3527 C C . ILE B 1 142 ? 1.542 -0.264 -10.172 1 88.19 142 ILE B C 1
ATOM 3529 O O . ILE B 1 142 ? 1.338 -1.41 -10.578 1 88.19 142 ILE B O 1
ATOM 3533 N N . PRO B 1 143 ? 1.181 0.778 -10.828 1 86 143 PRO B N 1
ATOM 3534 C CA . PRO B 1 143 ? 0.511 0.593 -12.117 1 86 143 PRO B CA 1
ATOM 3535 C C . PRO B 1 143 ? 1.459 0.105 -13.203 1 86 143 PRO B C 1
ATOM 3537 O O . PRO B 1 143 ? 2.664 0.355 -13.141 1 86 143 PRO B O 1
ATOM 3540 N N . GLY B 1 144 ? 0.964 -0.582 -14.164 1 83.88 144 GLY B N 1
ATOM 3541 C CA . GLY B 1 144 ? 1.73 -0.95 -15.344 1 83.88 144 GLY B CA 1
ATOM 3542 C C . GLY B 1 144 ? 2.549 -2.213 -15.156 1 83.88 144 GLY B C 1
ATOM 3543 O O . GLY B 1 144 ? 3.229 -2.664 -16.078 1 83.88 144 GLY B O 1
ATOM 3544 N N . VAL B 1 145 ? 2.531 -2.76 -13.984 1 90.19 145 VAL B N 1
ATOM 3545 C CA . VAL B 1 145 ? 3.25 -3.994 -13.68 1 90.19 145 VAL B CA 1
ATOM 3546 C C . VAL B 1 145 ? 2.283 -5.027 -13.109 1 90.19 145 VAL B C 1
ATOM 3548 O O . VAL B 1 145 ? 1.491 -4.719 -12.211 1 90.19 145 VAL B O 1
ATOM 3551 N N . ARG B 1 146 ? 2.357 -6.199 -13.688 1 93.69 146 ARG B N 1
ATOM 3552 C CA . ARG B 1 146 ? 1.577 -7.281 -13.102 1 93.69 146 ARG B CA 1
ATOM 3553 C C . ARG B 1 146 ? 2.227 -7.797 -11.82 1 93.69 146 ARG B C 1
ATOM 3555 O O . ARG B 1 146 ? 3.453 -7.895 -11.734 1 93.69 146 ARG B O 1
ATOM 3562 N N . THR B 1 147 ? 1.413 -8.055 -10.867 1 96.62 147 THR B N 1
ATOM 3563 C CA . THR B 1 147 ? 1.904 -8.641 -9.625 1 96.62 147 THR B CA 1
ATOM 3564 C C . THR B 1 147 ? 1.176 -9.945 -9.32 1 96.62 147 THR B C 1
ATOM 3566 O O . THR B 1 147 ? -0.046 -9.953 -9.156 1 96.62 147 THR B O 1
ATOM 3569 N N . VAL B 1 148 ? 1.95 -11.055 -9.242 1 98.19 148 VAL B N 1
ATOM 3570 C CA . VAL B 1 148 ? 1.353 -12.367 -9.016 1 98.19 148 VAL B CA 1
ATOM 3571 C C . VAL B 1 148 ? 1.994 -13.023 -7.797 1 98.19 148 VAL B C 1
ATOM 3573 O O . VAL B 1 148 ? 3.113 -12.672 -7.41 1 98.19 148 VAL B O 1
ATOM 3576 N N . ILE B 1 149 ? 1.256 -13.938 -7.113 1 97.56 149 ILE B N 1
ATOM 3577 C CA . ILE B 1 149 ? 1.739 -14.617 -5.922 1 97.56 149 ILE B CA 1
ATOM 3578 C C . ILE B 1 149 ? 1.207 -16.047 -5.895 1 97.56 149 ILE B C 1
ATOM 3580 O O . ILE B 1 149 ? 0.263 -16.359 -5.164 1 97.56 149 ILE B O 1
ATOM 3584 N N . PRO B 1 150 ? 1.808 -16.938 -6.656 1 97.75 150 PRO B N 1
ATOM 3585 C CA . PRO B 1 150 ? 1.342 -18.328 -6.703 1 97.75 150 PRO B CA 1
ATOM 3586 C C . PRO B 1 150 ? 1.369 -19 -5.336 1 97.75 150 PRO B C 1
ATOM 3588 O O . PRO B 1 150 ? 2.312 -18.812 -4.566 1 97.75 150 PRO B O 1
ATOM 3591 N N . SER B 1 151 ? 0.388 -19.828 -5.098 1 97.19 151 SER B N 1
ATOM 3592 C CA . SER B 1 151 ? 0.24 -20.453 -3.781 1 97.19 151 SER B CA 1
ATOM 3593 C C . SER B 1 151 ? 0.633 -21.922 -3.811 1 97.19 151 SER B C 1
ATOM 3595 O O . SER B 1 151 ? 0.75 -22.562 -2.762 1 97.19 151 SER B O 1
ATOM 3597 N N . THR B 1 152 ? 0.818 -22.547 -4.977 1 97.62 152 THR B N 1
ATOM 3598 C CA . THR B 1 152 ? 1.152 -23.969 -5.121 1 97.62 152 THR B CA 1
ATOM 3599 C C . THR B 1 152 ? 2.275 -24.156 -6.137 1 97.62 152 THR B C 1
ATOM 3601 O O . THR B 1 152 ? 2.49 -23.297 -7 1 97.62 152 THR B O 1
ATOM 3604 N N . PRO B 1 153 ? 2.947 -25.328 -6.016 1 96.69 153 PRO B N 1
ATOM 3605 C CA . PRO B 1 153 ? 3.943 -25.625 -7.043 1 96.69 153 PRO B CA 1
ATOM 3606 C C . PRO B 1 153 ? 3.346 -25.672 -8.445 1 96.69 153 PRO B C 1
ATOM 3608 O O . PRO B 1 153 ? 3.984 -25.234 -9.406 1 96.69 153 PRO B O 1
ATOM 3611 N N . TYR B 1 154 ? 2.146 -26.188 -8.562 1 98.19 154 TYR B N 1
ATOM 3612 C CA . TYR B 1 154 ? 1.463 -26.219 -9.852 1 98.19 154 TYR B CA 1
ATOM 3613 C C . TYR B 1 154 ? 1.293 -24.812 -10.406 1 98.19 154 TYR B C 1
ATOM 3615 O O . TYR B 1 154 ? 1.652 -24.531 -11.555 1 98.19 154 TYR B O 1
ATOM 3623 N N . ASP B 1 155 ? 0.758 -23.922 -9.602 1 98.56 155 ASP B N 1
ATOM 3624 C CA . ASP B 1 155 ? 0.582 -22.531 -10.016 1 98.56 155 ASP B CA 1
ATOM 3625 C C . ASP B 1 155 ? 1.93 -21.859 -10.281 1 98.56 155 ASP B C 1
ATOM 3627 O O . ASP B 1 155 ? 2.064 -21.062 -11.211 1 98.56 155 ASP B O 1
ATOM 3631 N N . ALA B 1 156 ? 2.898 -22.172 -9.414 1 97.69 156 ALA B N 1
ATOM 3632 C CA . ALA B 1 156 ? 4.223 -21.562 -9.539 1 97.69 156 ALA B CA 1
ATOM 3633 C C . ALA B 1 156 ? 4.82 -21.828 -10.914 1 97.69 156 ALA B C 1
ATOM 3635 O O . ALA B 1 156 ? 5.297 -20.906 -11.578 1 97.69 156 ALA B O 1
ATOM 3636 N N . LYS B 1 157 ? 4.773 -23.047 -11.344 1 97.88 157 LYS B N 1
ATOM 3637 C CA . LYS B 1 157 ? 5.328 -23.406 -12.648 1 97.88 157 LYS B CA 1
ATOM 3638 C C . LYS B 1 157 ? 4.531 -22.766 -13.781 1 97.88 157 LYS B C 1
ATOM 3640 O O . LYS B 1 157 ? 5.098 -22.094 -14.641 1 97.88 157 LYS B O 1
ATOM 3645 N N . GLY B 1 158 ? 3.23 -22.969 -13.758 1 98.75 158 GLY B N 1
ATOM 3646 C CA . GLY B 1 158 ? 2.383 -22.453 -14.828 1 98.75 158 GLY B CA 1
ATOM 3647 C C . GLY B 1 158 ? 2.4 -20.953 -14.945 1 98.75 158 GLY B C 1
ATOM 3648 O O . GLY B 1 158 ? 2.389 -20.406 -16.047 1 98.75 158 GLY B O 1
ATOM 3649 N N . MET B 1 159 ? 2.385 -20.234 -13.867 1 98.81 159 MET B N 1
ATOM 3650 C CA . MET B 1 159 ? 2.391 -18.781 -13.867 1 98.81 159 MET B CA 1
ATOM 3651 C C . MET B 1 159 ? 3.76 -18.234 -14.273 1 98.81 159 MET B C 1
ATOM 3653 O O . MET B 1 159 ? 3.859 -17.156 -14.859 1 98.81 159 MET B O 1
ATOM 3657 N N . MET B 1 160 ? 4.832 -18.969 -13.969 1 98.5 160 MET B N 1
ATOM 3658 C CA . MET B 1 160 ? 6.152 -18.547 -14.414 1 98.5 160 MET B CA 1
ATOM 3659 C C . MET B 1 160 ? 6.273 -18.625 -15.93 1 98.5 160 MET B C 1
ATOM 3661 O O . MET B 1 160 ? 6.781 -17.703 -16.578 1 98.5 160 MET B O 1
ATOM 3665 N N . HIS B 1 161 ? 5.785 -19.781 -16.5 1 98.69 161 HIS B N 1
ATOM 3666 C CA . HIS B 1 161 ? 5.742 -19.844 -17.969 1 98.69 161 HIS B CA 1
ATOM 3667 C C . HIS B 1 161 ? 4.977 -18.672 -18.547 1 98.69 161 HIS B C 1
ATOM 3669 O O . HIS B 1 161 ? 5.461 -18 -19.453 1 98.69 161 HIS B O 1
ATOM 3675 N N . ALA B 1 162 ? 3.828 -18.375 -17.969 1 98.56 162 ALA B N 1
ATOM 3676 C CA . ALA B 1 162 ? 2.994 -17.281 -18.453 1 98.56 162 ALA B CA 1
ATOM 3677 C C . ALA B 1 162 ? 3.705 -15.945 -18.281 1 98.56 162 ALA B C 1
ATOM 3679 O O . ALA B 1 162 ? 3.646 -15.094 -19.172 1 98.56 162 ALA B O 1
ATOM 3680 N N . ALA B 1 163 ? 4.352 -15.773 -17.172 1 98.19 163 ALA B N 1
ATOM 3681 C CA . ALA B 1 163 ? 5.039 -14.516 -16.875 1 98.19 163 ALA B CA 1
ATOM 3682 C C . ALA B 1 163 ? 6.18 -14.266 -17.859 1 98.19 163 ALA B C 1
ATOM 3684 O O . ALA B 1 163 ? 6.328 -13.164 -18.375 1 98.19 163 ALA B O 1
ATOM 3685 N N . LEU B 1 164 ? 6.938 -15.281 -18.141 1 97.31 164 LEU B N 1
ATOM 3686 C CA . LEU B 1 164 ? 8.102 -15.156 -19.016 1 97.31 164 LEU B CA 1
ATOM 3687 C C . LEU B 1 164 ? 7.668 -14.938 -20.469 1 97.31 164 LEU B C 1
ATOM 3689 O O . LEU B 1 164 ? 8.43 -14.398 -21.266 1 97.31 164 LEU B O 1
ATOM 3693 N N . ARG B 1 165 ? 6.492 -15.336 -20.828 1 95.69 165 ARG B N 1
ATOM 3694 C CA . ARG B 1 165 ? 5.977 -15.203 -22.188 1 95.69 165 ARG B CA 1
ATOM 3695 C C . ARG B 1 165 ? 5.172 -13.914 -22.328 1 95.69 165 ARG B C 1
ATOM 3697 O O . ARG B 1 165 ? 4.785 -13.547 -23.438 1 95.69 165 ARG B O 1
ATOM 3704 N N . SER B 1 166 ? 4.926 -13.242 -21.25 1 93.56 166 SER B N 1
ATOM 3705 C CA . SER B 1 166 ? 4.133 -12.016 -21.25 1 93.56 166 SER B CA 1
ATOM 3706 C C . SER B 1 166 ? 4.926 -10.844 -21.828 1 93.56 166 SER B C 1
ATOM 3708 O O . SER B 1 166 ? 6.113 -10.695 -21.547 1 93.56 166 SER B O 1
ATOM 3710 N N . PRO B 1 167 ? 4.258 -10.062 -22.594 1 89.81 167 PRO B N 1
ATOM 3711 C CA . PRO B 1 167 ? 4.926 -8.836 -23.031 1 89.81 167 PRO B CA 1
ATOM 3712 C C . PRO B 1 167 ? 5.02 -7.781 -21.938 1 89.81 167 PRO B C 1
ATOM 3714 O O . PRO B 1 167 ? 5.727 -6.785 -22.078 1 89.81 167 PRO B O 1
ATOM 3717 N N . ASP B 1 168 ? 4.312 -7.957 -20.844 1 88.88 168 ASP B N 1
ATOM 3718 C CA . ASP B 1 168 ? 4.285 -7.012 -19.734 1 88.88 168 ASP B CA 1
ATOM 3719 C C . ASP B 1 168 ? 5.277 -7.414 -18.641 1 88.88 168 ASP B C 1
ATOM 3721 O O . ASP B 1 168 ? 5.547 -8.602 -18.453 1 88.88 168 ASP B O 1
ATOM 3725 N N . PRO B 1 169 ? 5.812 -6.375 -17.938 1 93.06 169 PRO B N 1
ATOM 3726 C CA . PRO B 1 169 ? 6.629 -6.711 -16.781 1 93.06 169 PRO B CA 1
ATOM 3727 C C . PRO B 1 169 ? 5.812 -7.352 -15.656 1 93.06 169 PRO B C 1
ATOM 3729 O O . PRO B 1 169 ? 4.664 -6.969 -15.422 1 93.06 169 PRO B O 1
ATOM 3732 N N . VAL B 1 170 ? 6.465 -8.32 -14.992 1 95.38 170 VAL B N 1
ATOM 3733 C CA . VAL B 1 170 ? 5.746 -9.086 -13.977 1 95.38 170 VAL B CA 1
ATOM 3734 C C . VAL B 1 170 ? 6.566 -9.125 -12.688 1 95.38 170 VAL B C 1
ATOM 3736 O O . VAL B 1 170 ? 7.738 -9.508 -12.703 1 95.38 170 VAL B O 1
ATOM 3739 N N . VAL B 1 171 ? 5.953 -8.609 -11.648 1 95.75 171 VAL B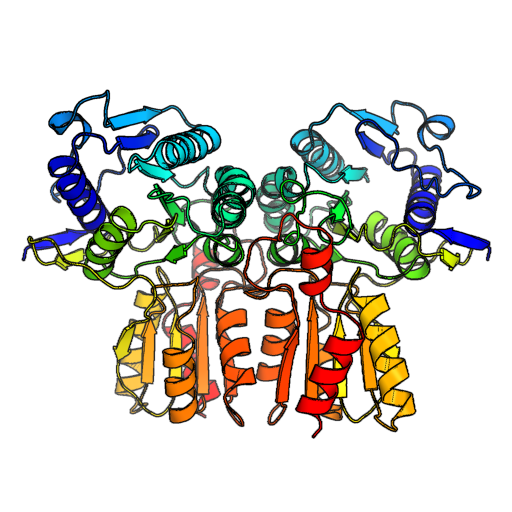 N 1
ATOM 3740 C CA . VAL B 1 171 ? 6.461 -8.898 -10.312 1 95.75 171 VAL B CA 1
ATOM 3741 C C . VAL B 1 171 ? 5.918 -10.242 -9.828 1 95.75 171 VAL B C 1
ATOM 3743 O O . VAL B 1 171 ? 4.703 -10.422 -9.703 1 95.75 171 VAL B O 1
ATOM 3746 N N . TYR B 1 172 ? 6.824 -11.148 -9.633 1 96.94 172 TYR B N 1
ATOM 3747 C CA . TYR B 1 172 ? 6.52 -12.523 -9.242 1 96.94 172 TYR B CA 1
ATOM 3748 C C . TYR B 1 172 ? 6.906 -12.773 -7.789 1 96.94 172 TYR B C 1
ATOM 3750 O O . TYR B 1 172 ? 8.07 -13.039 -7.488 1 96.94 172 TYR B O 1
ATOM 3758 N N . LEU B 1 173 ? 5.906 -12.758 -6.883 1 95.19 173 LEU B N 1
ATOM 3759 C CA . LEU B 1 173 ? 6.199 -12.867 -5.457 1 95.19 173 LEU B CA 1
ATOM 3760 C C . LEU B 1 173 ? 6.332 -14.328 -5.039 1 95.19 173 LEU B C 1
ATOM 3762 O O . LEU B 1 173 ? 5.477 -15.156 -5.371 1 95.19 173 LEU B O 1
ATOM 3766 N N . TYR B 1 174 ? 7.418 -14.633 -4.301 1 92.62 174 TYR B N 1
ATOM 3767 C CA . TYR B 1 174 ? 7.711 -15.953 -3.754 1 92.62 174 TYR B CA 1
ATOM 3768 C C . TYR B 1 174 ? 7.465 -15.984 -2.25 1 92.62 174 TYR B C 1
ATOM 3770 O O . TYR B 1 174 ? 8.273 -15.484 -1.471 1 92.62 174 TYR B O 1
ATOM 3778 N N . PRO B 1 175 ? 6.293 -16.562 -1.899 1 90.62 175 PRO B N 1
ATOM 3779 C CA . PRO B 1 175 ? 6.113 -16.719 -0.453 1 90.62 175 PRO B CA 1
ATOM 3780 C C . PRO B 1 175 ? 7.062 -17.75 0.156 1 90.62 175 PRO B C 1
ATOM 3782 O O . PRO B 1 175 ? 6.836 -18.953 0.024 1 90.62 175 PRO B O 1
ATOM 3785 N N . ALA B 1 176 ? 7.973 -17.312 0.932 1 84.06 176 ALA B N 1
ATOM 3786 C CA . ALA B 1 176 ? 9.023 -18.188 1.463 1 84.06 176 ALA B CA 1
ATOM 3787 C C . ALA B 1 176 ? 8.438 -19.25 2.389 1 84.06 176 ALA B C 1
ATOM 3789 O O . ALA B 1 176 ? 9.023 -20.312 2.561 1 84.06 176 ALA B O 1
ATOM 3790 N N . GLY B 1 177 ? 7.312 -18.938 2.928 1 83.25 177 GLY B N 1
ATOM 3791 C CA . GLY B 1 177 ? 6.645 -19.906 3.785 1 83.25 177 GLY B CA 1
ATOM 3792 C C . GLY B 1 177 ? 6.203 -21.156 3.043 1 83.25 177 GLY B C 1
ATOM 3793 O O . GLY B 1 177 ? 5.875 -22.172 3.664 1 83.25 177 GLY B O 1
ATOM 3794 N N . LEU B 1 178 ? 6.27 -21.141 1.708 1 89.75 178 LEU B N 1
ATOM 3795 C CA . LEU B 1 178 ? 5.828 -22.266 0.892 1 89.75 178 LEU B CA 1
ATOM 3796 C C . LEU B 1 178 ? 7.02 -23.062 0.379 1 89.75 178 LEU B C 1
ATOM 3798 O O . LEU B 1 178 ? 6.855 -23.969 -0.444 1 89.75 178 LEU B O 1
ATOM 3802 N N . ARG B 1 179 ? 8.156 -22.844 0.903 1 83.81 179 ARG B N 1
ATOM 3803 C CA . ARG B 1 179 ? 9.383 -23.406 0.358 1 83.81 179 ARG B CA 1
ATOM 3804 C C . ARG B 1 179 ? 9.383 -24.922 0.454 1 83.81 179 ARG B C 1
ATOM 3806 O O . ARG B 1 179 ? 9.945 -25.609 -0.404 1 83.81 179 ARG B O 1
ATOM 3813 N N . THR B 1 180 ? 8.68 -25.453 1.494 1 84.56 180 THR B N 1
ATOM 3814 C CA . THR B 1 180 ? 8.734 -26.891 1.708 1 84.56 180 THR B CA 1
ATOM 3815 C C . THR B 1 180 ? 7.512 -27.578 1.097 1 84.56 180 THR B C 1
ATOM 3817 O O . THR B 1 180 ? 7.395 -28.797 1.139 1 84.56 180 THR B O 1
ATOM 3820 N N . LEU B 1 181 ? 6.664 -26.797 0.568 1 89.81 181 LEU B N 1
ATOM 3821 C CA . LEU B 1 181 ? 5.477 -27.359 -0.057 1 89.81 181 LEU B CA 1
ATOM 3822 C C . LEU B 1 181 ? 5.836 -28.094 -1.343 1 89.81 181 LEU B C 1
ATOM 3824 O O . LEU B 1 181 ? 6.605 -27.594 -2.16 1 89.81 181 LEU B O 1
ATOM 3828 N N . THR B 1 182 ? 5.336 -29.391 -1.435 1 92.31 182 THR B N 1
ATOM 3829 C CA . THR B 1 182 ? 5.531 -30.156 -2.652 1 92.31 182 THR B CA 1
ATOM 3830 C C . THR B 1 182 ? 4.199 -30.688 -3.184 1 92.31 182 THR B C 1
ATOM 3832 O O . THR B 1 182 ? 3.238 -30.828 -2.428 1 92.31 182 THR B O 1
ATOM 3835 N N . GLU B 1 183 ? 4.125 -30.812 -4.453 1 93.62 183 GLU B N 1
ATOM 3836 C CA . GLU B 1 183 ? 2.971 -31.438 -5.09 1 93.62 183 GLU B CA 1
ATOM 3837 C C . GLU B 1 183 ? 3.34 -32.031 -6.445 1 93.62 183 GLU B C 1
ATOM 3839 O O . GLU B 1 183 ? 4.438 -31.797 -6.953 1 93.62 183 GLU B O 1
ATOM 3844 N N . GLU B 1 184 ? 2.473 -32.938 -6.906 1 95.56 184 GLU B N 1
ATOM 3845 C CA . GLU B 1 184 ? 2.672 -33.469 -8.25 1 95.56 184 GLU B CA 1
ATOM 3846 C C . GLU B 1 184 ? 2.377 -32.406 -9.312 1 95.56 184 GLU B C 1
ATOM 3848 O O . GLU B 1 184 ? 1.291 -31.828 -9.328 1 95.56 184 GLU B O 1
ATOM 3853 N N . VAL B 1 185 ? 3.375 -32.156 -10.148 1 96.75 185 VAL B N 1
ATOM 3854 C CA . VAL B 1 185 ? 3.279 -31.141 -11.18 1 96.75 185 VAL B CA 1
ATOM 3855 C C . VAL B 1 185 ? 3.621 -31.75 -12.539 1 96.75 185 VAL B C 1
ATOM 3857 O O . VAL B 1 185 ? 4.582 -32.5 -12.664 1 96.75 185 VAL B O 1
ATOM 3860 N N . PRO B 1 186 ? 2.811 -31.453 -13.57 1 97.62 186 PRO B N 1
ATOM 3861 C CA . PRO B 1 186 ? 3.148 -31.938 -14.914 1 97.62 186 PRO B CA 1
ATOM 3862 C C . PRO B 1 186 ? 4.574 -31.578 -15.328 1 97.62 186 PRO B C 1
ATOM 3864 O O . PRO B 1 186 ? 5.055 -30.484 -15.023 1 97.62 186 PRO B O 1
ATOM 3867 N N . ASP B 1 187 ? 5.195 -32.531 -16.047 1 95.5 187 ASP B N 1
ATOM 3868 C CA . ASP B 1 187 ? 6.555 -32.281 -16.516 1 95.5 187 ASP B CA 1
ATOM 3869 C C . ASP B 1 187 ? 6.547 -31.344 -17.734 1 95.5 187 ASP B C 1
ATOM 3871 O O . ASP B 1 187 ? 7.469 -30.547 -17.906 1 95.5 187 ASP B O 1
ATOM 3875 N N . GLU B 1 188 ? 5.512 -31.453 -18.516 1 97.38 188 GLU B N 1
ATOM 3876 C CA . GLU B 1 188 ? 5.406 -30.625 -19.719 1 97.38 188 GLU B CA 1
ATOM 3877 C C . GLU B 1 188 ? 5.078 -29.172 -19.375 1 97.38 188 GLU B C 1
ATOM 3879 O O . GLU B 1 188 ? 4.488 -28.906 -18.312 1 97.38 188 GLU B O 1
ATOM 3884 N N . PRO B 1 189 ? 5.461 -28.281 -20.234 1 97.69 189 PRO B N 1
ATOM 3885 C CA . PRO B 1 189 ? 5.109 -26.875 -20.016 1 97.69 189 PRO B CA 1
ATOM 3886 C C . PRO B 1 189 ? 3.609 -26.625 -20.109 1 97.69 189 PRO B C 1
ATOM 3888 O O . PRO B 1 189 ? 2.918 -27.266 -20.906 1 97.69 189 PRO B O 1
ATOM 3891 N N . TYR B 1 190 ? 3.107 -25.812 -19.281 1 98.44 190 TYR B N 1
ATOM 3892 C CA . TYR B 1 190 ? 1.743 -25.297 -19.312 1 98.44 190 TYR B CA 1
ATOM 3893 C C . TYR B 1 190 ? 1.683 -23.875 -18.75 1 98.44 190 TYR B C 1
ATOM 3895 O O . TYR B 1 190 ? 2.66 -23.391 -18.188 1 98.44 190 TYR B O 1
ATOM 3903 N N . GLU B 1 191 ? 0.53 -23.25 -19 1 98.56 191 GLU B N 1
ATOM 3904 C CA . GLU B 1 191 ? 0.365 -21.891 -18.484 1 98.56 191 GLU B CA 1
ATOM 3905 C C . GLU B 1 191 ? -0.842 -21.797 -17.562 1 98.56 191 GLU B C 1
ATOM 3907 O O . GLU B 1 191 ? -1.838 -22.5 -17.75 1 98.56 191 GLU B O 1
ATOM 3912 N N . VAL B 1 192 ? -0.699 -21.078 -16.562 1 98.44 192 VAL B N 1
ATOM 3913 C CA . VAL B 1 192 ? -1.768 -20.578 -15.703 1 98.44 192 VAL B CA 1
ATOM 3914 C C . VAL B 1 192 ? -1.952 -19.078 -15.922 1 98.44 192 VAL B C 1
ATOM 3916 O O . VAL B 1 192 ? -0.978 -18.328 -15.945 1 98.44 192 VAL B O 1
ATOM 3919 N N . PRO B 1 193 ? -3.197 -18.656 -16.141 1 97.62 193 PRO B N 1
ATOM 3920 C CA . PRO B 1 193 ? -3.414 -17.25 -16.469 1 97.62 193 PRO B CA 1
ATOM 3921 C C . PRO B 1 193 ? -2.934 -16.312 -15.367 1 97.62 193 PRO B C 1
ATOM 3923 O O . PRO B 1 193 ? -3.031 -16.641 -14.188 1 97.62 193 PRO B O 1
ATOM 3926 N N . LEU B 1 194 ? -2.459 -15.102 -15.797 1 97.88 194 LEU B N 1
ATOM 3927 C CA . LEU B 1 194 ? -1.927 -14.109 -14.867 1 97.88 194 LEU B CA 1
ATOM 3928 C C . LEU B 1 194 ? -2.994 -13.094 -14.492 1 97.88 194 LEU B C 1
ATOM 3930 O O . LEU B 1 194 ? -2.676 -12 -14.016 1 97.88 194 LEU B O 1
ATOM 3934 N N . ASP B 1 195 ? -4.281 -13.383 -14.742 1 96.69 195 ASP B N 1
ATOM 3935 C CA . ASP B 1 195 ? -5.336 -12.414 -14.461 1 96.69 195 ASP B CA 1
ATOM 3936 C C . ASP B 1 195 ? -6.562 -13.102 -13.859 1 96.69 195 ASP B C 1
ATOM 3938 O O . ASP B 1 195 ? -7.656 -12.531 -13.859 1 96.69 195 ASP B O 1
ATOM 3942 N N . LYS B 1 196 ? -6.332 -14.32 -13.398 1 98.44 196 LYS B N 1
ATOM 3943 C CA . LYS B 1 196 ? -7.461 -15.062 -12.852 1 98.44 196 LYS B CA 1
ATOM 3944 C C . LYS B 1 196 ? -7.141 -15.609 -11.461 1 98.44 196 LYS B C 1
ATOM 3946 O O . LYS B 1 196 ? -6.035 -16.094 -11.219 1 98.44 196 LYS B O 1
ATOM 3951 N N . ALA B 1 197 ? -8.078 -15.469 -10.594 1 98.75 197 ALA B N 1
ATOM 3952 C CA . ALA B 1 197 ? -8.047 -16.172 -9.312 1 98.75 197 ALA B CA 1
ATOM 3953 C C . ALA B 1 197 ? -8.484 -17.625 -9.477 1 98.75 197 ALA B C 1
ATOM 3955 O O . ALA B 1 197 ? -8.922 -18.031 -10.555 1 98.75 197 ALA B O 1
ATOM 3956 N N . ALA B 1 198 ? -8.273 -18.438 -8.453 1 98.75 198 ALA B N 1
ATOM 3957 C CA . ALA B 1 198 ? -8.688 -19.844 -8.484 1 98.75 198 ALA B CA 1
ATOM 3958 C C . ALA B 1 198 ? -9.641 -20.156 -7.332 1 98.75 198 ALA B C 1
ATOM 3960 O O . ALA B 1 198 ? -9.328 -19.891 -6.168 1 98.75 198 ALA B O 1
ATOM 3961 N N . VAL B 1 199 ? -10.805 -20.672 -7.648 1 98.81 199 VAL B N 1
ATOM 3962 C CA . VAL B 1 199 ? -11.672 -21.234 -6.613 1 98.81 199 VAL B CA 1
ATOM 3963 C C . VAL B 1 199 ? -11.164 -22.609 -6.195 1 98.81 199 VAL B C 1
ATOM 3965 O O . VAL B 1 199 ? -11.227 -23.562 -6.973 1 98.81 199 VAL B O 1
ATOM 3968 N N . ARG B 1 200 ? -10.648 -22.719 -4.98 1 98.69 200 ARG B N 1
ATOM 3969 C CA . ARG B 1 200 ? -10.008 -23.938 -4.516 1 98.69 200 ARG B CA 1
ATOM 3970 C C . ARG B 1 200 ? -11.016 -24.859 -3.832 1 98.69 200 ARG B C 1
ATOM 3972 O O . ARG B 1 200 ? -10.773 -26.062 -3.68 1 98.69 200 ARG B O 1
ATOM 3979 N N . MET B 1 201 ? -12.109 -24.281 -3.367 1 98.62 201 MET B N 1
ATOM 3980 C CA . MET B 1 201 ? -13.219 -24.984 -2.738 1 98.62 201 MET B CA 1
ATOM 3981 C C . MET B 1 201 ? -14.539 -24.281 -3.004 1 98.62 201 MET B C 1
ATOM 3983 O O . MET B 1 201 ? -14.625 -23.062 -2.867 1 98.62 201 MET B O 1
ATOM 3987 N N . GLU B 1 202 ? -15.547 -25.031 -3.412 1 98.56 202 GLU B N 1
ATOM 3988 C CA . GLU B 1 202 ? -16.859 -24.438 -3.645 1 98.56 202 GLU B CA 1
ATOM 3989 C C . GLU B 1 202 ? -17.688 -24.422 -2.365 1 98.56 202 GLU B C 1
ATOM 3991 O O . GLU B 1 202 ? -17.594 -25.328 -1.541 1 98.56 202 GLU B O 1
ATOM 3996 N N . GLY B 1 203 ? -18.484 -23.375 -2.197 1 98.44 203 GLY B N 1
ATOM 3997 C CA . GLY B 1 203 ? -19.375 -23.25 -1.057 1 98.44 203 GLY B CA 1
ATOM 3998 C C . GLY B 1 203 ? -20.359 -22.109 -1.196 1 98.44 203 GLY B C 1
ATOM 3999 O O . GLY B 1 203 ? -20.312 -21.359 -2.172 1 98.44 203 GLY B O 1
ATOM 4000 N N . GLY B 1 204 ? -21.281 -21.984 -0.186 1 98.56 204 GLY B N 1
ATOM 4001 C CA . GLY B 1 204 ? -22.344 -21.016 -0.333 1 98.56 204 GLY B CA 1
ATOM 4002 C C . GLY B 1 204 ? -22.562 -20.172 0.912 1 98.56 204 GLY B C 1
ATOM 4003 O O . GLY B 1 204 ? -23.297 -19.188 0.877 1 98.56 204 GLY B O 1
ATOM 4004 N N . ASP B 1 205 ? -21.891 -20.5 2.031 1 98.69 205 ASP B N 1
ATOM 4005 C CA . ASP B 1 205 ? -22.156 -19.812 3.289 1 98.69 205 ASP B CA 1
ATOM 4006 C C . ASP B 1 205 ? -21.219 -18.625 3.482 1 98.69 205 ASP B C 1
ATOM 4008 O O . ASP B 1 205 ? -21.609 -17.609 4.062 1 98.69 205 ASP B O 1
ATOM 4012 N N . ILE B 1 206 ? -19.984 -18.797 3.02 1 98.88 206 ILE B N 1
ATOM 4013 C CA . ILE B 1 206 ? -18.984 -17.766 3.225 1 98.88 206 ILE B CA 1
ATOM 4014 C C . ILE B 1 206 ? -17.891 -17.875 2.16 1 98.88 206 ILE B C 1
ATOM 4016 O O . ILE B 1 206 ? -17.547 -18.984 1.74 1 98.88 206 ILE B O 1
ATOM 4020 N N . THR B 1 207 ? -17.438 -16.766 1.714 1 98.94 207 THR B N 1
ATOM 4021 C CA . THR B 1 207 ? -16.25 -16.688 0.863 1 98.94 207 THR B CA 1
ATOM 4022 C C . THR B 1 207 ? -15.016 -16.328 1.684 1 98.94 207 THR B C 1
ATOM 4024 O O . THR B 1 207 ? -15.016 -15.328 2.406 1 98.94 207 THR B O 1
ATOM 4027 N N . ILE B 1 208 ? -13.969 -17.141 1.649 1 98.94 208 ILE B N 1
ATOM 4028 C CA . ILE B 1 208 ? -12.672 -16.828 2.23 1 98.94 208 ILE B CA 1
ATOM 4029 C C . ILE B 1 208 ? -11.648 -16.609 1.119 1 98.94 208 ILE B C 1
ATOM 4031 O O . ILE B 1 208 ? -11.453 -17.469 0.26 1 98.94 208 ILE B O 1
ATOM 4035 N N . VAL B 1 209 ? -11.031 -15.438 1.103 1 98.94 209 VAL B N 1
ATOM 4036 C CA . VAL B 1 209 ? -10.078 -15.062 0.066 1 98.94 209 VAL B CA 1
ATOM 4037 C C . VAL B 1 209 ? -8.688 -14.891 0.681 1 98.94 209 VAL B C 1
ATOM 4039 O O . VAL B 1 209 ? -8.539 -14.266 1.732 1 98.94 209 VAL B O 1
ATOM 4042 N N . SER B 1 210 ? -7.676 -15.445 0.146 1 98.44 210 SER B N 1
ATOM 4043 C CA . SER B 1 210 ? -6.281 -15.266 0.529 1 98.44 210 SER B CA 1
ATOM 4044 C C . SER B 1 210 ? -5.352 -15.445 -0.668 1 98.44 210 SER B C 1
ATOM 4046 O O . SER B 1 210 ? -5.793 -15.367 -1.817 1 98.44 210 SER B O 1
ATOM 4048 N N . SER B 1 211 ? -4.059 -15.453 -0.433 1 96.62 211 SER B N 1
ATOM 4049 C CA . SER B 1 211 ? -3.062 -15.625 -1.483 1 96.62 211 SER B CA 1
ATOM 4050 C C . SER B 1 211 ? -1.749 -16.156 -0.916 1 96.62 211 SER B C 1
ATOM 4052 O O . SER B 1 211 ? -1.495 -16.047 0.285 1 96.62 211 SER B O 1
ATOM 4054 N N . GLY B 1 212 ? -0.999 -16.719 -1.781 1 95.19 212 GLY B N 1
ATOM 4055 C CA . GLY B 1 212 ? 0.375 -17.078 -1.468 1 95.19 212 GLY B CA 1
ATOM 4056 C C . GLY B 1 212 ? 0.507 -17.859 -0.174 1 95.19 212 GLY B C 1
ATOM 4057 O O . GLY B 1 212 ? -0.182 -18.875 0.024 1 95.19 212 GLY B O 1
ATOM 4058 N N . GLY B 1 213 ? 1.297 -17.375 0.746 1 91.75 213 GLY B N 1
ATOM 4059 C CA . GLY B 1 213 ? 1.655 -18.047 1.98 1 91.75 213 GLY B CA 1
ATOM 4060 C C . GLY B 1 213 ? 0.487 -18.219 2.936 1 91.75 213 GLY B C 1
ATOM 4061 O O . GLY B 1 213 ? 0.551 -19 3.877 1 91.75 213 GLY B O 1
ATOM 4062 N N . GLY B 1 214 ? -0.574 -17.547 2.697 1 93.69 214 GLY B N 1
ATOM 4063 C CA . GLY B 1 214 ? -1.736 -17.641 3.566 1 93.69 214 GLY B CA 1
ATOM 4064 C C . GLY B 1 214 ? -2.652 -18.797 3.221 1 93.69 214 GLY B C 1
ATOM 4065 O O . GLY B 1 214 ? -3.484 -19.203 4.035 1 93.69 214 GLY B O 1
ATOM 4066 N N . MET B 1 215 ? -2.477 -19.406 2.08 1 96.69 215 MET B N 1
ATOM 4067 C CA . MET B 1 215 ? -3.436 -20.359 1.539 1 96.69 215 MET B CA 1
ATOM 4068 C C . MET B 1 215 ? -3.434 -21.656 2.354 1 96.69 215 MET B C 1
ATOM 4070 O O . MET B 1 215 ? -4.496 -22.219 2.639 1 96.69 215 MET B O 1
ATOM 4074 N N . PRO B 1 216 ? -2.236 -22.203 2.812 1 95.25 216 PRO B N 1
ATOM 4075 C CA . PRO B 1 216 ? -2.275 -23.438 3.605 1 95.25 216 PRO B CA 1
ATOM 4076 C C . PRO B 1 216 ? -3.139 -23.297 4.859 1 95.25 216 PRO B C 1
ATOM 4078 O O . PRO B 1 216 ? -3.951 -24.188 5.148 1 95.25 216 PRO B O 1
ATOM 4081 N N . GLY B 1 217 ? -2.988 -22.172 5.574 1 95 217 GLY B N 1
ATOM 4082 C CA . GLY B 1 217 ? -3.803 -21.938 6.758 1 95 217 GLY B CA 1
ATOM 4083 C C . GLY B 1 217 ? -5.281 -21.797 6.445 1 95 217 GLY B C 1
ATOM 4084 O O . GLY B 1 217 ? -6.125 -22.297 7.191 1 95 217 GLY B O 1
ATOM 4085 N N . VAL B 1 218 ? -5.578 -21.188 5.355 1 98.25 218 VAL B N 1
ATOM 4086 C CA . VAL B 1 218 ? -6.961 -20.984 4.93 1 98.25 218 VAL B CA 1
ATOM 4087 C C . VAL B 1 218 ? -7.598 -22.328 4.574 1 98.25 218 VAL B C 1
ATOM 4089 O O . VAL B 1 218 ? -8.734 -22.594 4.965 1 98.25 218 VAL B O 1
ATOM 4092 N N . LEU B 1 219 ? -6.859 -23.156 3.82 1 98.31 219 LEU B N 1
ATOM 4093 C CA . LEU B 1 219 ? -7.387 -24.453 3.404 1 98.31 219 LEU B CA 1
ATOM 4094 C C . LEU B 1 219 ? -7.602 -25.359 4.609 1 98.31 219 LEU B C 1
ATOM 4096 O O . LEU B 1 219 ? -8.594 -26.094 4.668 1 98.31 219 LEU B O 1
ATOM 4100 N N . GLU B 1 220 ? -6.684 -25.281 5.543 1 98.12 220 GLU B N 1
ATOM 4101 C CA . GLU B 1 220 ? -6.848 -26.031 6.781 1 98.12 220 GLU B CA 1
ATOM 4102 C C . GLU B 1 220 ? -8.094 -25.594 7.539 1 98.12 220 GLU B C 1
ATOM 4104 O O . GLU B 1 220 ? -8.891 -26.422 7.984 1 98.12 220 GLU B O 1
ATOM 4109 N N . ALA B 1 221 ? -8.266 -24.297 7.676 1 98.5 221 ALA B N 1
ATOM 4110 C CA . ALA B 1 221 ? -9.445 -23.734 8.344 1 98.5 221 ALA B CA 1
ATOM 4111 C C . ALA B 1 221 ? -10.727 -24.156 7.621 1 98.5 221 ALA B C 1
ATOM 4113 O O . ALA B 1 221 ? -11.719 -24.516 8.258 1 98.5 221 ALA B O 1
ATOM 4114 N N . ALA B 1 222 ? -10.695 -24.109 6.312 1 98.69 222 ALA B N 1
ATOM 4115 C CA . ALA B 1 222 ? -11.859 -24.438 5.5 1 98.69 222 ALA B CA 1
ATOM 4116 C C . ALA B 1 222 ? -12.266 -25.906 5.711 1 98.69 222 ALA B C 1
ATOM 4118 O O . ALA B 1 222 ? -13.453 -26.219 5.762 1 98.69 222 ALA B O 1
ATOM 4119 N N . GLU B 1 223 ? -11.297 -26.781 5.824 1 98.38 223 GLU B N 1
ATOM 4120 C CA . GLU B 1 223 ? -11.586 -28.188 6.066 1 98.38 223 GLU B CA 1
ATOM 4121 C C . GLU B 1 223 ? -12.258 -28.391 7.418 1 98.38 223 GLU B C 1
ATOM 4123 O O . GLU B 1 223 ? -13.203 -29.188 7.539 1 98.38 223 GLU B O 1
ATOM 4128 N N . VAL B 1 224 ? -11.742 -27.688 8.398 1 98.19 224 VAL B N 1
ATOM 4129 C CA . VAL B 1 224 ? -12.336 -27.75 9.734 1 98.19 224 VAL B CA 1
ATOM 4130 C C . VAL B 1 224 ? -13.797 -27.281 9.672 1 98.19 224 VAL B C 1
ATOM 4132 O O . VAL B 1 224 ? -14.688 -27.969 10.188 1 98.19 224 VAL B O 1
ATOM 4135 N N . LEU B 1 225 ? -14.047 -26.203 9.023 1 98.56 225 LEU B N 1
ATOM 4136 C CA . LEU B 1 225 ? -15.375 -25.625 8.93 1 98.56 225 LEU B CA 1
ATOM 4137 C C . LEU B 1 225 ? -16.312 -26.516 8.125 1 98.56 225 LEU B C 1
ATOM 4139 O O . LEU B 1 225 ? -17.484 -26.656 8.469 1 98.56 225 LEU B O 1
ATOM 4143 N N . LYS B 1 226 ? -15.789 -27.094 7.066 1 97.69 226 LYS B N 1
ATOM 4144 C CA . LYS B 1 226 ? -16.578 -28.047 6.289 1 97.69 226 LYS B CA 1
ATOM 4145 C C . LYS B 1 226 ? -17.047 -29.203 7.16 1 97.69 226 LYS B C 1
ATOM 4147 O O . LYS B 1 226 ? -18.188 -29.656 7.039 1 97.69 226 LYS B O 1
ATOM 4152 N N . GLY B 1 227 ? -16.172 -29.656 7.973 1 97.75 227 GLY B N 1
ATOM 4153 C CA . GLY B 1 227 ? -16.531 -30.703 8.898 1 97.75 227 GLY B CA 1
ATOM 4154 C C . GLY B 1 227 ? -17.656 -30.312 9.844 1 97.75 227 GLY B C 1
ATOM 4155 O O . GLY B 1 227 ? -18.375 -31.188 10.352 1 97.75 227 GLY B O 1
ATOM 4156 N N . GLU B 1 228 ? -17.766 -29.031 10.055 1 97.81 228 GLU B N 1
ATOM 4157 C CA . GLU B 1 228 ? -18.812 -28.5 10.922 1 97.81 228 GLU B CA 1
ATOM 4158 C C . GLU B 1 228 ? -20.094 -28.219 10.141 1 97.81 228 GLU B C 1
ATOM 4160 O O . GLU B 1 228 ? -21.062 -27.703 10.695 1 97.81 228 GLU B O 1
ATOM 4165 N N . GLY B 1 229 ? -20.094 -28.484 8.805 1 98.06 229 GLY B N 1
ATOM 4166 C CA . GLY B 1 229 ? -21.281 -28.328 7.977 1 98.06 229 GLY B CA 1
ATOM 4167 C C . GLY B 1 229 ? -21.359 -26.969 7.312 1 98.06 229 GLY B C 1
ATOM 4168 O O . GLY B 1 229 ? -22.391 -26.625 6.734 1 98.06 229 GLY B O 1
ATOM 4169 N N . MET B 1 230 ? -20.344 -26.172 7.352 1 98.38 230 MET B N 1
ATOM 4170 C CA . MET B 1 230 ? -20.328 -24.844 6.734 1 98.38 230 MET B CA 1
ATOM 4171 C C . MET B 1 230 ? -19.859 -24.922 5.289 1 98.38 230 MET B C 1
ATOM 4173 O O . MET B 1 230 ? -18.781 -25.469 5.016 1 98.38 230 MET B O 1
ATOM 4177 N N . GLY B 1 231 ? -20.641 -24.406 4.34 1 98.5 231 GLY B N 1
ATOM 4178 C CA . GLY B 1 231 ? -20.25 -24.328 2.941 1 98.5 231 GLY B CA 1
ATOM 4179 C C . GLY B 1 231 ? -19.281 -23.203 2.658 1 98.5 231 GLY B C 1
ATOM 4180 O O . GLY B 1 231 ? -19.703 -22.094 2.281 1 98.5 231 GLY B O 1
ATOM 4181 N N . VAL B 1 232 ? -17.969 -23.5 2.762 1 98.69 232 VAL B N 1
ATOM 4182 C CA . VAL B 1 232 ? -16.938 -22.484 2.596 1 98.69 232 VAL B CA 1
ATOM 4183 C C . VAL B 1 232 ? -16.484 -22.438 1.14 1 98.69 232 VAL B C 1
ATOM 4185 O O . VAL B 1 232 ? -16.141 -23.484 0.563 1 98.69 232 VAL B O 1
ATOM 4188 N N . GLU B 1 233 ? -16.578 -21.359 0.505 1 98.88 233 GLU B N 1
ATOM 4189 C CA . GLU B 1 233 ? -15.914 -21.125 -0.771 1 98.88 233 GLU B CA 1
ATOM 4190 C C . GLU B 1 233 ? -14.547 -20.484 -0.567 1 98.88 233 GLU B C 1
ATOM 4192 O O . GLU B 1 233 ? -14.43 -19.438 0.093 1 98.88 233 GLU B O 1
ATOM 4197 N N . VAL B 1 234 ? -13.477 -21.094 -1.039 1 98.94 234 VAL B N 1
ATOM 4198 C CA . VAL B 1 234 ? -12.117 -20.594 -0.868 1 98.94 234 VAL B CA 1
ATOM 4199 C C . VAL B 1 234 ? -11.578 -20.078 -2.205 1 98.94 234 VAL B C 1
ATOM 4201 O O . VAL B 1 234 ? -11.555 -20.828 -3.191 1 98.94 234 VAL B O 1
ATOM 4204 N N . ILE B 1 235 ? -11.195 -18.828 -2.227 1 98.94 235 ILE B N 1
ATOM 4205 C CA . ILE B 1 235 ? -10.625 -18.234 -3.43 1 98.94 235 ILE B CA 1
ATOM 4206 C C . ILE B 1 235 ? -9.148 -17.906 -3.193 1 98.94 235 ILE B C 1
ATOM 4208 O O . ILE B 1 235 ? -8.805 -17.219 -2.227 1 98.94 235 ILE B O 1
ATOM 4212 N N . ASP B 1 236 ? -8.312 -18.469 -4 1 98.88 236 ASP B N 1
ATOM 4213 C CA . ASP B 1 236 ? -6.902 -18.125 -4.141 1 98.88 236 ASP B CA 1
ATOM 4214 C C . ASP B 1 236 ? -6.711 -17.016 -5.176 1 98.88 236 ASP B C 1
ATOM 4216 O O . ASP B 1 236 ? -6.898 -17.25 -6.375 1 98.88 236 ASP B O 1
ATOM 4220 N N . LEU B 1 237 ? -6.336 -15.859 -4.703 1 98.69 237 LEU B N 1
ATOM 4221 C CA . LEU B 1 237 ? -6.254 -14.727 -5.617 1 98.69 237 LEU B CA 1
ATOM 4222 C C . LEU B 1 237 ? -5.297 -15.016 -6.766 1 98.69 237 LEU B C 1
ATOM 4224 O O . LEU B 1 237 ? -5.602 -14.711 -7.922 1 98.69 237 LEU B O 1
ATOM 4228 N N . ARG B 1 238 ? -4.113 -15.562 -6.465 1 98.19 238 ARG B N 1
ATOM 4229 C CA . ARG B 1 238 ? -3.035 -15.844 -7.41 1 98.19 238 ARG B CA 1
ATOM 4230 C C . ARG B 1 238 ? -2.455 -14.547 -7.973 1 98.19 238 ARG B C 1
ATOM 4232 O O . ARG B 1 238 ? -1.248 -14.453 -8.203 1 98.19 238 ARG B O 1
ATOM 4239 N N . VAL B 1 239 ? -3.33 -13.617 -8.305 1 98.12 239 VAL B N 1
ATOM 4240 C CA . VAL B 1 239 ? -2.998 -12.375 -8.984 1 98.12 239 VAL B CA 1
ATOM 4241 C C . VAL B 1 239 ? -3.461 -11.188 -8.141 1 98.12 239 VAL B C 1
ATOM 4243 O O . VAL B 1 239 ? -4.645 -11.07 -7.82 1 98.12 239 VAL B O 1
ATOM 4246 N N . LEU B 1 240 ? -2.518 -10.336 -7.832 1 97.88 240 LEU B N 1
ATOM 4247 C CA . LEU B 1 240 ? -2.832 -9.164 -7.027 1 97.88 240 LEU B CA 1
ATOM 4248 C C . LEU B 1 240 ? -3.113 -7.953 -7.914 1 97.88 240 LEU B C 1
ATOM 4250 O O . LEU B 1 240 ? -3.916 -7.09 -7.555 1 97.88 240 LEU B O 1
ATOM 4254 N N . LYS B 1 241 ? -2.406 -7.852 -9.039 1 94.88 241 LYS B N 1
ATOM 4255 C CA . LYS B 1 241 ? -2.559 -6.77 -10.008 1 94.88 241 LYS B CA 1
ATOM 4256 C C . LYS B 1 241 ? -2.379 -7.281 -11.438 1 94.88 241 LYS B C 1
ATOM 4258 O O . LYS B 1 241 ? -1.305 -7.762 -11.797 1 94.88 241 LYS B O 1
ATOM 4263 N N . GLU B 1 242 ? -3.436 -7.211 -12.203 1 93.88 242 GLU B N 1
ATOM 4264 C CA . GLU B 1 242 ? -4.793 -6.719 -11.984 1 93.88 242 GLU B CA 1
ATOM 4265 C C . GLU B 1 242 ? -5.66 -7.773 -11.305 1 93.88 242 GLU B C 1
ATOM 4267 O O . GLU B 1 242 ? -5.734 -8.914 -11.766 1 93.88 242 GLU B O 1
ATOM 4272 N N . MET B 1 243 ? -6.332 -7.391 -10.367 1 97.19 243 MET B N 1
ATOM 4273 C CA . MET B 1 243 ? -7.113 -8.312 -9.539 1 97.19 243 MET B CA 1
ATOM 4274 C C . MET B 1 243 ? -8.336 -8.82 -10.297 1 97.19 243 MET B C 1
ATOM 4276 O O . MET B 1 243 ? -9.008 -8.055 -10.992 1 97.19 243 MET B O 1
ATOM 4280 N N . ASP B 1 244 ? -8.641 -10.086 -10.234 1 98.31 244 ASP B N 1
ATOM 4281 C CA . ASP B 1 244 ? -9.82 -10.719 -10.812 1 98.31 244 ASP B CA 1
ATOM 4282 C C . ASP B 1 244 ? -11.086 -10.352 -10.031 1 98.31 244 ASP B C 1
ATOM 4284 O O . ASP B 1 244 ? -11.695 -11.211 -9.391 1 98.31 244 ASP B O 1
ATOM 4288 N N . THR B 1 245 ? -11.516 -9.164 -10.195 1 98.44 245 THR B N 1
ATOM 4289 C CA . THR B 1 245 ? -12.648 -8.625 -9.438 1 98.44 245 THR B CA 1
ATOM 4290 C C . THR B 1 245 ? -13.914 -9.414 -9.727 1 98.44 245 THR B C 1
ATOM 4292 O O . THR B 1 245 ? -14.727 -9.641 -8.82 1 98.44 245 THR B O 1
ATOM 4295 N N . GLU B 1 246 ? -14.094 -9.844 -10.898 1 98.62 246 GLU B N 1
ATOM 4296 C CA . GLU B 1 246 ? -15.305 -10.555 -11.305 1 98.62 246 GLU B CA 1
ATOM 4297 C C . GLU B 1 246 ? -15.508 -11.812 -10.461 1 98.62 246 GLU B C 1
ATOM 4299 O O . GLU B 1 246 ? -16.594 -12.039 -9.93 1 98.62 246 GLU B O 1
ATOM 4304 N N . THR B 1 247 ? -14.43 -12.609 -10.305 1 98.88 247 THR B N 1
ATOM 4305 C CA . THR B 1 247 ? -14.523 -13.836 -9.516 1 98.88 247 THR B CA 1
ATOM 4306 C C . THR B 1 247 ? -14.883 -13.523 -8.07 1 98.88 247 THR B C 1
ATOM 4308 O O . THR B 1 247 ? -15.727 -14.195 -7.473 1 98.88 247 THR B O 1
ATOM 4311 N N . LEU B 1 248 ? -14.305 -12.5 -7.531 1 98.88 248 LEU B N 1
ATOM 4312 C CA . LEU B 1 248 ? -14.539 -12.102 -6.148 1 98.88 248 LEU B CA 1
ATOM 4313 C C . LEU B 1 248 ? -15.984 -11.656 -5.949 1 98.88 248 LEU B C 1
ATOM 4315 O O . LEU B 1 248 ? -16.672 -12.133 -5.035 1 98.88 248 LEU B O 1
ATOM 4319 N N . VAL B 1 249 ? -16.438 -10.781 -6.844 1 98.88 249 VAL B N 1
ATOM 4320 C CA . VAL B 1 249 ? -17.766 -10.195 -6.73 1 98.88 249 VAL B CA 1
ATOM 4321 C C . VAL B 1 249 ? -18.828 -11.281 -6.891 1 98.88 249 VAL B C 1
ATOM 4323 O O . VAL B 1 249 ? -19.797 -11.328 -6.133 1 98.88 249 VAL B O 1
ATOM 4326 N N . ASN B 1 250 ? -18.641 -12.211 -7.848 1 98.88 250 ASN B N 1
ATOM 4327 C CA . ASN B 1 250 ? -19.578 -13.305 -8.055 1 98.88 250 ASN B CA 1
ATOM 4328 C C . ASN B 1 250 ? -19.688 -14.203 -6.824 1 98.88 250 ASN B C 1
ATOM 4330 O O . ASN B 1 250 ? -20.781 -14.602 -6.43 1 98.88 250 ASN B O 1
ATOM 4334 N N . SER B 1 251 ? -18.562 -14.477 -6.234 1 98.88 251 SER B N 1
ATOM 4335 C CA . SER B 1 251 ? -18.547 -15.336 -5.059 1 98.88 251 SER B CA 1
ATOM 4336 C C . SER B 1 251 ? -19.234 -14.672 -3.871 1 98.88 251 SER B C 1
ATOM 4338 O O . SER B 1 251 ? -20.062 -15.297 -3.207 1 98.88 251 SER B O 1
ATOM 4340 N N . VAL B 1 252 ? -18.906 -13.414 -3.627 1 98.88 252 VAL B N 1
ATOM 4341 C CA . VAL B 1 252 ? -19.453 -12.703 -2.477 1 98.88 252 VAL B CA 1
ATOM 4342 C C . VAL B 1 252 ? -20.953 -12.445 -2.689 1 98.88 252 VAL B C 1
ATOM 4344 O O . VAL B 1 252 ? -21.734 -12.461 -1.735 1 98.88 252 VAL B O 1
ATOM 4347 N N . ALA B 1 253 ? -21.359 -12.219 -3.979 1 98.75 253 ALA B N 1
ATOM 4348 C CA . ALA B 1 253 ? -22.766 -12.062 -4.281 1 98.75 253 ALA B CA 1
ATOM 4349 C C . ALA B 1 253 ? -23.547 -13.328 -3.914 1 98.75 253 ALA B C 1
ATOM 4351 O O . ALA B 1 253 ? -24.703 -13.258 -3.49 1 98.75 253 ALA B O 1
ATOM 4352 N N . LYS B 1 254 ? -22.859 -14.453 -4.07 1 98.62 254 LYS B N 1
ATOM 4353 C CA . LYS B 1 254 ? -23.469 -15.75 -3.764 1 98.62 254 LYS B CA 1
ATOM 4354 C C . LYS B 1 254 ? -23.5 -16 -2.258 1 98.62 254 LYS B C 1
ATOM 4356 O O . LYS B 1 254 ? -24.547 -16.359 -1.706 1 98.62 254 LYS B O 1
ATOM 4361 N N . THR B 1 255 ? -22.438 -15.688 -1.52 1 98.62 255 THR B N 1
ATOM 4362 C CA . THR B 1 255 ? -22.297 -16.109 -0.127 1 98.62 255 THR B CA 1
ATOM 4363 C C . THR B 1 255 ? -22.719 -14.977 0.815 1 98.62 255 THR B C 1
ATOM 4365 O O . THR B 1 255 ? -23.062 -15.227 1.975 1 98.62 255 THR B O 1
ATOM 4368 N N . LYS B 1 256 ? -22.562 -13.773 0.368 1 98.56 256 LYS B N 1
ATOM 4369 C CA . LYS B 1 256 ? -22.906 -12.547 1.076 1 98.56 256 LYS B CA 1
ATOM 4370 C C . LYS B 1 256 ? -22.047 -12.367 2.324 1 98.56 256 LYS B C 1
ATOM 4372 O O . LYS B 1 256 ? -22.375 -11.562 3.199 1 98.56 256 LYS B O 1
ATOM 4377 N N . ARG B 1 257 ? -21.016 -13.141 2.496 1 98.81 257 ARG B N 1
ATOM 4378 C CA . ARG B 1 257 ? -20.047 -13.039 3.58 1 98.81 257 ARG B CA 1
ATOM 4379 C C . ARG B 1 257 ? -18.625 -13.211 3.057 1 98.81 257 ARG B C 1
ATOM 4381 O O . ARG B 1 257 ? -18.328 -14.195 2.389 1 98.81 257 ARG B O 1
ATOM 4388 N N . LEU B 1 258 ? -17.766 -12.234 3.326 1 98.94 258 LEU B N 1
ATOM 4389 C CA . LEU B 1 258 ? -16.391 -12.258 2.844 1 98.94 258 LEU B CA 1
ATOM 4390 C C . LEU B 1 258 ? -15.398 -12.156 4.008 1 98.94 258 LEU B C 1
ATOM 4392 O O . LEU B 1 258 ? -15.469 -11.219 4.805 1 98.94 258 LEU B O 1
ATOM 4396 N N . LEU B 1 259 ? -14.578 -13.117 4.16 1 98.94 259 LEU B N 1
ATOM 4397 C CA . LEU B 1 259 ? -13.414 -13.102 5.043 1 98.94 259 LEU B CA 1
ATOM 4398 C C . LEU B 1 259 ? -12.125 -13.07 4.238 1 98.94 259 LEU B C 1
ATOM 4400 O O . LEU B 1 259 ? -11.891 -13.93 3.387 1 98.94 259 LEU B O 1
ATOM 4404 N N . THR B 1 260 ? -11.328 -12.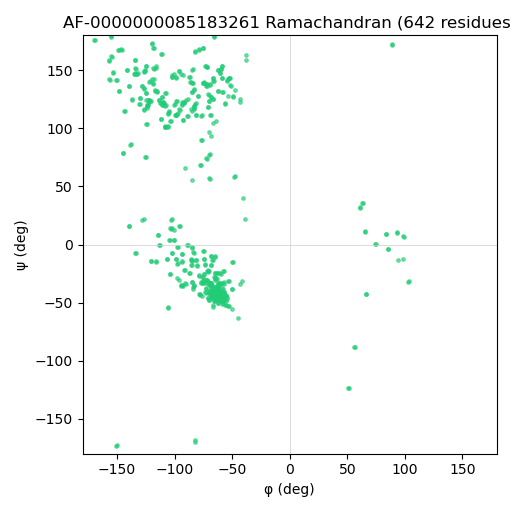055 4.422 1 98.88 260 THR B N 1
ATOM 4405 C CA . THR B 1 260 ? -10.023 -12.031 3.773 1 98.88 260 THR B CA 1
ATOM 4406 C C . THR B 1 260 ? -8.922 -12.391 4.77 1 98.88 260 THR B C 1
ATOM 4408 O O . THR B 1 260 ? -9.016 -12.055 5.949 1 98.88 260 THR B O 1
ATOM 4411 N N . VAL B 1 261 ? -7.91 -13.094 4.332 1 97.94 261 VAL B N 1
ATOM 4412 C CA . VAL B 1 261 ? -6.762 -13.492 5.145 1 97.94 261 VAL B CA 1
ATOM 4413 C C . VAL B 1 261 ? -5.469 -13.062 4.453 1 97.94 261 VAL B C 1
ATOM 4415 O O . VAL B 1 261 ? -5.148 -13.547 3.365 1 97.94 261 VAL B O 1
ATOM 4418 N N . ASP B 1 262 ? -4.762 -12.172 5.109 1 95.25 262 ASP B N 1
ATOM 4419 C CA . ASP B 1 262 ? -3.521 -11.664 4.535 1 95.25 262 ASP B CA 1
ATOM 4420 C C . ASP B 1 262 ? -2.32 -12.047 5.402 1 95.25 262 ASP B C 1
ATOM 4422 O O . ASP B 1 262 ? -2.451 -12.203 6.617 1 95.25 262 ASP B O 1
ATOM 4426 N N . GLN B 1 263 ? -1.189 -12.133 4.727 1 87.56 263 GLN B N 1
ATOM 4427 C CA . GLN B 1 263 ? 0.075 -12.359 5.422 1 87.56 263 GLN B CA 1
ATOM 4428 C C . GLN B 1 263 ? 0.883 -11.07 5.52 1 87.56 263 GLN B C 1
ATOM 4430 O O . GLN B 1 263 ? 2.113 -11.102 5.586 1 87.56 263 GLN B O 1
ATOM 4435 N N . SER B 1 264 ? 0.234 -9.93 5.395 1 89.94 264 SER B N 1
ATOM 4436 C CA . SER B 1 264 ? 0.793 -8.594 5.574 1 89.94 264 SER B CA 1
ATOM 4437 C C . SER B 1 264 ? 0.103 -7.855 6.719 1 89.94 264 SER B C 1
ATOM 4439 O O . SER B 1 264 ? -0.879 -8.344 7.277 1 89.94 264 SER B O 1
ATOM 4441 N N . TYR B 1 265 ? 0.708 -6.742 7.074 1 90.12 265 TYR B N 1
ATOM 4442 C CA . TYR B 1 265 ? 0.091 -5.953 8.133 1 90.12 265 TYR B CA 1
ATOM 4443 C C . TYR B 1 265 ? -1.326 -5.543 7.754 1 90.12 265 TYR B C 1
ATOM 4445 O O . TYR B 1 265 ? -1.639 -5.387 6.574 1 90.12 265 TYR B O 1
ATOM 4453 N N . TYR B 1 266 ? -2.096 -5.34 8.703 1 94.62 266 TYR B N 1
ATOM 4454 C CA . TYR B 1 266 ? -3.543 -5.207 8.562 1 94.62 266 TYR B CA 1
ATOM 4455 C C . TYR B 1 266 ? -3.898 -4.008 7.688 1 94.62 266 TYR B C 1
ATOM 4457 O O . TYR B 1 266 ? -4.648 -4.141 6.719 1 94.62 266 TYR B O 1
ATOM 4465 N N . THR B 1 267 ? -3.318 -2.875 8.016 1 96.25 267 THR B N 1
ATOM 4466 C CA . THR B 1 267 ? -3.715 -1.641 7.352 1 96.25 267 THR B CA 1
ATOM 4467 C C . THR B 1 267 ? -3.221 -1.625 5.906 1 96.25 267 THR B C 1
ATOM 4469 O O . THR B 1 267 ? -2.018 -1.72 5.656 1 96.25 267 THR B O 1
ATOM 4472 N N . LEU B 1 268 ? -4.215 -1.569 5.031 1 97.38 268 LEU B N 1
ATOM 4473 C CA . LEU B 1 268 ? -3.984 -1.449 3.596 1 97.38 268 LEU B CA 1
ATOM 4474 C C . LEU B 1 268 ? -3.242 -2.67 3.061 1 97.38 268 LEU B C 1
ATOM 4476 O O . LEU B 1 268 ? -2.311 -2.537 2.266 1 97.38 268 LEU B O 1
ATOM 4480 N N . ALA B 1 269 ? -3.535 -3.824 3.596 1 96.5 269 ALA B N 1
ATOM 4481 C CA . ALA B 1 269 ? -3.156 -5.094 2.98 1 96.5 269 ALA B CA 1
ATOM 4482 C C . ALA B 1 269 ? -4.051 -5.414 1.788 1 96.5 269 ALA B C 1
ATOM 4484 O O . ALA B 1 269 ? -5.078 -4.762 1.582 1 96.5 269 ALA B O 1
ATOM 4485 N N . PRO B 1 270 ? -3.697 -6.426 0.984 1 97.88 270 PRO B N 1
ATOM 4486 C CA . PRO B 1 270 ? -4.52 -6.77 -0.178 1 97.88 270 PRO B CA 1
ATOM 4487 C C . PRO B 1 270 ? -5.984 -7.008 0.184 1 97.88 270 PRO B C 1
ATOM 4489 O O . PRO B 1 270 ? -6.875 -6.719 -0.618 1 97.88 270 PRO B O 1
ATOM 4492 N N . GLY B 1 271 ? -6.23 -7.488 1.346 1 98.5 271 GLY B N 1
ATOM 4493 C CA . GLY B 1 271 ? -7.59 -7.727 1.8 1 98.5 271 GLY B CA 1
ATOM 4494 C C . GLY B 1 271 ? -8.445 -6.473 1.815 1 98.5 271 GLY B C 1
ATOM 4495 O O . GLY B 1 271 ? -9.656 -6.535 1.609 1 98.5 271 GLY B O 1
ATOM 4496 N N . ALA B 1 272 ? -7.832 -5.305 2.113 1 98.69 272 ALA B N 1
ATOM 4497 C CA . ALA B 1 272 ? -8.57 -4.043 2.07 1 98.69 272 ALA B CA 1
ATOM 4498 C C . ALA B 1 272 ? -9.117 -3.773 0.673 1 98.69 272 ALA B C 1
ATOM 4500 O O . ALA B 1 272 ? -10.25 -3.32 0.522 1 98.69 272 ALA B O 1
ATOM 4501 N N . GLU B 1 273 ? -8.305 -4.047 -0.327 1 98.75 273 GLU B N 1
ATOM 4502 C CA . GLU B 1 273 ? -8.734 -3.859 -1.712 1 98.75 273 GLU B CA 1
ATOM 4503 C C . GLU B 1 273 ? -9.844 -4.84 -2.086 1 98.75 273 GLU B C 1
ATOM 4505 O O . GLU B 1 273 ? -10.812 -4.461 -2.742 1 98.75 273 GLU B O 1
ATOM 4510 N N . VAL B 1 274 ? -9.711 -6.109 -1.656 1 98.88 274 VAL B N 1
ATOM 4511 C CA . VAL B 1 274 ? -10.719 -7.125 -1.938 1 98.88 274 VAL B CA 1
ATOM 4512 C C . VAL B 1 274 ? -12.062 -6.695 -1.348 1 98.88 274 VAL B C 1
ATOM 4514 O O . VAL B 1 274 ? -13.086 -6.727 -2.033 1 98.88 274 VAL B O 1
ATOM 4517 N N . VAL B 1 275 ? -12.062 -6.27 -0.085 1 98.88 275 VAL B N 1
ATOM 4518 C CA . VAL B 1 275 ? -13.281 -5.832 0.584 1 98.88 275 VAL B CA 1
ATOM 4519 C C . VAL B 1 275 ? -13.867 -4.625 -0.147 1 98.88 275 VAL B C 1
ATOM 4521 O O . VAL B 1 275 ? -15.07 -4.578 -0.419 1 98.88 275 VAL B O 1
ATOM 4524 N N . ALA B 1 276 ? -13.016 -3.67 -0.501 1 98.81 276 ALA B N 1
ATOM 4525 C CA . ALA B 1 276 ? -13.5 -2.451 -1.148 1 98.81 276 ALA B CA 1
ATOM 4526 C C . ALA B 1 276 ? -14.164 -2.766 -2.484 1 98.81 276 ALA B C 1
ATOM 4528 O O . ALA B 1 276 ? -15.258 -2.273 -2.77 1 98.81 276 ALA B O 1
ATOM 4529 N N . ARG B 1 277 ? -13.539 -3.588 -3.275 1 98.69 277 ARG B N 1
ATOM 4530 C CA . ARG B 1 277 ? -14.086 -3.938 -4.582 1 98.69 277 ARG B CA 1
ATOM 4531 C C . ARG B 1 277 ? -15.414 -4.676 -4.438 1 98.69 277 ARG B C 1
ATOM 4533 O O . ARG B 1 277 ? -16.359 -4.422 -5.188 1 98.69 277 ARG B O 1
ATOM 4540 N N . CYS B 1 278 ? -15.445 -5.555 -3.502 1 98.88 278 CYS B N 1
ATOM 4541 C CA . CYS B 1 278 ? -16.688 -6.297 -3.293 1 98.88 278 CYS B CA 1
ATOM 4542 C C . CYS B 1 278 ? -17.781 -5.395 -2.721 1 98.88 278 CYS B C 1
ATOM 4544 O O . CYS B 1 278 ? -18.938 -5.473 -3.133 1 98.88 278 CYS B O 1
ATOM 4546 N N . ALA B 1 279 ? -17.422 -4.527 -1.75 1 98.75 279 ALA B N 1
ATOM 4547 C CA . ALA B 1 279 ? -18.375 -3.631 -1.12 1 98.75 279 ALA B CA 1
ATOM 4548 C C . ALA B 1 279 ? -19 -2.678 -2.145 1 98.75 279 ALA B C 1
ATOM 4550 O O . ALA B 1 279 ? -20.172 -2.316 -2.039 1 98.75 279 ALA B O 1
ATOM 4551 N N . GLU B 1 280 ? -18.25 -2.281 -3.139 1 98.38 280 GLU B N 1
ATOM 4552 C CA . GLU B 1 280 ? -18.734 -1.379 -4.184 1 98.38 280 GLU B CA 1
ATOM 4553 C C . GLU B 1 280 ? -19.734 -2.072 -5.098 1 98.38 280 GLU B C 1
ATOM 4555 O O . GLU B 1 280 ? -20.516 -1.41 -5.777 1 98.38 280 GLU B O 1
ATOM 4560 N N . ASN B 1 281 ? -19.672 -3.43 -5.117 1 98.38 281 ASN B N 1
ATOM 4561 C CA . ASN B 1 281 ? -20.406 -4.113 -6.18 1 98.38 281 ASN B CA 1
ATOM 4562 C C . ASN B 1 281 ? -21.453 -5.066 -5.617 1 98.38 281 ASN B C 1
ATOM 4564 O O . ASN B 1 281 ? -22.312 -5.559 -6.355 1 98.38 281 ASN B O 1
ATOM 4568 N N . VAL B 1 282 ? -21.359 -5.355 -4.316 1 98.38 282 VAL B N 1
ATOM 4569 C CA . VAL B 1 282 ? -22.297 -6.301 -3.711 1 98.38 282 VAL B CA 1
ATOM 4570 C C . VAL B 1 282 ? -23 -5.641 -2.529 1 98.38 282 VAL B C 1
ATOM 4572 O O . VAL B 1 282 ? -22.359 -5.305 -1.527 1 98.38 282 VAL B O 1
ATOM 4575 N N . GLU B 1 283 ? -24.25 -5.52 -2.58 1 96 283 GLU B N 1
ATOM 4576 C CA . GLU B 1 283 ? -25.031 -4.934 -1.492 1 96 283 GLU B CA 1
ATOM 4577 C C . GLU B 1 283 ? -25.375 -5.977 -0.432 1 96 283 GLU B C 1
ATOM 4579 O O . GLU B 1 283 ? -25.656 -7.133 -0.758 1 96 283 GLU B O 1
ATOM 4584 N N . GLY B 1 284 ? -25.281 -5.551 0.794 1 96.06 284 GLY B N 1
ATOM 4585 C CA . GLY B 1 284 ? -25.797 -6.359 1.886 1 96.06 284 GLY B CA 1
ATOM 4586 C C . GLY B 1 284 ? -24.812 -7.422 2.357 1 96.06 284 GLY B C 1
ATOM 4587 O O . GLY B 1 284 ? -25.188 -8.305 3.133 1 96.06 284 GLY B O 1
ATOM 4588 N N . ALA B 1 285 ? -23.594 -7.387 1.882 1 98.06 285 ALA B N 1
ATOM 4589 C CA . ALA B 1 285 ? -22.609 -8.375 2.301 1 98.06 285 ALA B CA 1
ATOM 4590 C C . ALA B 1 285 ? -21.938 -7.957 3.611 1 98.06 285 ALA B C 1
ATOM 4592 O O . ALA B 1 285 ? -21.906 -6.77 3.943 1 98.06 285 ALA B O 1
ATOM 4593 N N . LYS B 1 286 ? -21.531 -8.938 4.383 1 98.5 286 LYS B N 1
ATOM 4594 C CA . LYS B 1 286 ? -20.734 -8.727 5.594 1 98.5 286 LYS B CA 1
ATOM 4595 C C . LYS B 1 286 ? -19.266 -9.016 5.344 1 98.5 286 LYS B C 1
ATOM 4597 O O . LYS B 1 286 ? -18.922 -9.906 4.562 1 98.5 286 LYS B O 1
ATOM 4602 N N . PHE B 1 287 ? -18.422 -8.289 6.008 1 98.75 287 PHE B N 1
ATOM 4603 C CA . PHE B 1 287 ? -17 -8.359 5.715 1 98.75 287 PHE B CA 1
ATOM 4604 C C . PHE B 1 287 ? -16.188 -8.5 7 1 98.75 287 PHE B C 1
ATOM 4606 O O . PHE B 1 287 ? -16.562 -7.957 8.039 1 98.75 287 PHE B O 1
ATOM 4613 N N . LYS B 1 288 ? -15.117 -9.18 6.945 1 98.62 288 LYS B N 1
ATOM 4614 C CA . LYS B 1 288 ? -14.109 -9.281 8 1 98.62 288 LYS B CA 1
ATOM 4615 C C . LYS B 1 288 ? -12.727 -9.516 7.414 1 98.62 288 LYS B C 1
ATOM 4617 O O . LYS B 1 288 ? -12.57 -10.258 6.441 1 98.62 288 LYS B O 1
ATOM 4622 N N . ARG B 1 289 ? -11.734 -8.898 8 1 98.5 289 ARG B N 1
ATOM 4623 C CA . ARG B 1 289 ? -10.359 -9.102 7.574 1 98.5 289 ARG B CA 1
ATOM 4624 C C . ARG B 1 289 ? -9.516 -9.688 8.695 1 98.5 289 ARG B C 1
ATOM 4626 O O . ARG B 1 289 ? -9.664 -9.305 9.859 1 98.5 289 ARG B O 1
ATOM 4633 N N . VAL B 1 290 ? -8.703 -10.602 8.32 1 97.19 290 VAL B N 1
ATOM 4634 C CA . VAL B 1 290 ? -7.699 -11.188 9.203 1 97.19 290 VAL B CA 1
ATOM 4635 C C . VAL B 1 290 ? -6.309 -10.984 8.609 1 97.19 290 VAL B C 1
ATOM 4637 O O . VAL B 1 290 ? -6.074 -11.305 7.438 1 97.19 290 VAL B O 1
ATOM 4640 N N . ALA B 1 291 ? -5.426 -10.375 9.344 1 94.25 291 ALA B N 1
ATOM 4641 C CA . ALA B 1 291 ? -4.059 -10.102 8.898 1 94.25 291 ALA B CA 1
ATOM 4642 C C . ALA B 1 291 ? -3.117 -9.953 10.094 1 94.25 291 ALA B C 1
ATOM 4644 O O . ALA B 1 291 ? -3.52 -10.164 11.242 1 94.25 291 ALA B O 1
ATOM 4645 N N . PHE B 1 292 ? -1.828 -9.719 9.766 1 88.88 292 PHE B N 1
ATOM 4646 C CA . PHE B 1 292 ? -0.899 -9.344 10.828 1 88.88 292 PHE B CA 1
ATOM 4647 C C . PHE B 1 292 ? -1.31 -8.023 11.469 1 88.88 292 PHE B C 1
ATOM 4649 O O . PHE B 1 292 ? -1.696 -7.086 10.773 1 88.88 292 PHE B O 1
ATOM 4656 N N . PRO B 1 293 ? -1.319 -8.039 12.82 1 87.69 293 PRO B N 1
ATOM 4657 C CA . PRO B 1 293 ? -1.628 -6.762 13.461 1 87.69 293 PRO B CA 1
ATOM 4658 C C . PRO B 1 293 ? -0.635 -5.66 13.094 1 87.69 293 PRO B C 1
ATOM 4660 O O . PRO B 1 293 ? 0.526 -5.945 12.789 1 87.69 293 PRO B O 1
ATOM 4663 N N . ASP B 1 294 ? -1.133 -4.406 13.117 1 86.38 294 ASP B N 1
ATOM 4664 C CA . ASP B 1 294 ? -0.259 -3.266 12.867 1 86.38 294 ASP B CA 1
ATOM 4665 C C . ASP B 1 294 ? 0.715 -3.057 14.023 1 86.38 294 ASP B C 1
ATOM 4667 O O . ASP B 1 294 ? 0.677 -2.023 14.695 1 86.38 294 ASP B O 1
ATOM 4671 N N . ALA B 1 295 ? 1.438 -4.066 14.273 1 75.69 295 ALA B N 1
ATOM 4672 C CA . ALA B 1 295 ? 2.459 -4.055 15.312 1 75.69 295 ALA B CA 1
ATOM 4673 C C . ALA B 1 295 ? 3.721 -4.781 14.859 1 75.69 295 ALA B C 1
ATOM 4675 O O . ALA B 1 295 ? 3.648 -5.727 14.07 1 75.69 295 ALA B O 1
ATOM 4676 N N . PRO B 1 296 ? 4.758 -4.164 15.164 1 64.06 296 PRO B N 1
ATOM 4677 C CA . PRO B 1 296 ? 5.98 -4.859 14.758 1 64.06 296 PRO B CA 1
ATOM 4678 C C . PRO B 1 296 ? 6.047 -6.293 15.281 1 64.06 296 PRO B C 1
ATOM 4680 O O . PRO B 1 296 ? 5.504 -6.59 16.344 1 64.06 296 PRO B O 1
ATOM 4683 N N . PRO B 1 297 ? 6.566 -7.129 14.391 1 62.91 297 PRO B N 1
ATOM 4684 C CA . PRO B 1 297 ? 6.676 -8.516 14.844 1 62.91 297 PRO B CA 1
ATOM 4685 C C . PRO B 1 297 ? 7.523 -8.656 16.109 1 62.91 297 PRO B C 1
ATOM 4687 O O . PRO B 1 297 ? 8.523 -7.949 16.266 1 62.91 297 PRO B O 1
ATOM 4690 N N . PRO B 1 298 ? 6.953 -9.383 17.047 1 61.75 298 PRO B N 1
ATOM 4691 C CA . PRO B 1 298 ? 7.742 -9.617 18.266 1 61.75 298 PRO B CA 1
ATOM 4692 C C . PRO B 1 298 ? 9.023 -10.398 17.984 1 61.75 298 PRO B C 1
ATOM 4694 O O . PRO B 1 298 ? 9.117 -11.109 16.984 1 61.75 298 PRO B O 1
ATOM 4697 N N . ALA B 1 299 ? 10.039 -10.141 18.781 1 57.81 299 ALA B N 1
ATOM 4698 C CA . ALA B 1 299 ? 11.32 -10.828 18.672 1 57.81 299 ALA B CA 1
ATOM 4699 C C . ALA B 1 299 ? 11.18 -12.312 18.984 1 57.81 299 ALA B C 1
ATOM 4701 O O . ALA B 1 299 ? 11.922 -13.141 18.438 1 57.81 299 ALA B O 1
ATOM 4702 N N . SER B 1 300 ? 10.227 -12.602 19.781 1 61.62 300 SER B N 1
ATOM 4703 C CA . SER B 1 300 ? 10.102 -14.008 20.141 1 61.62 300 SER B CA 1
ATOM 4704 C C . SER B 1 300 ? 9.344 -14.789 19.078 1 61.62 300 SER B C 1
ATOM 4706 O O . SER B 1 300 ? 8.25 -14.383 18.656 1 61.62 300 SER B O 1
ATOM 4708 N N . PRO B 1 301 ? 9.953 -15.742 18.562 1 60.38 301 PRO B N 1
ATOM 4709 C CA . PRO B 1 301 ? 9.297 -16.578 17.547 1 60.38 301 PRO B CA 1
ATOM 4710 C C . PRO B 1 301 ? 7.91 -17.062 18 1 60.38 301 PRO B C 1
ATOM 4712 O O . PRO B 1 301 ? 6.992 -17.141 17.172 1 60.38 301 PRO B O 1
ATOM 4715 N N . GLU B 1 302 ? 7.816 -17.375 19.234 1 59.44 302 GLU B N 1
ATOM 4716 C CA . GLU B 1 302 ? 6.535 -17.844 19.75 1 59.44 302 GLU B CA 1
ATOM 4717 C C . GLU B 1 302 ? 5.461 -16.766 19.625 1 59.44 302 GLU B C 1
ATOM 4719 O O . GLU B 1 302 ? 4.312 -17.062 19.281 1 59.44 302 GLU B O 1
ATOM 4724 N N . MET B 1 303 ? 5.879 -15.609 19.844 1 63.09 303 MET B N 1
ATOM 4725 C CA . MET B 1 303 ? 4.938 -14.492 19.781 1 63.09 303 MET B CA 1
ATOM 4726 C C . MET B 1 303 ? 4.57 -14.164 18.344 1 63.09 303 MET B C 1
ATOM 4728 O O . MET B 1 303 ? 3.449 -13.734 18.062 1 63.09 303 MET B O 1
ATOM 4732 N N . PHE B 1 304 ? 5.504 -14.531 17.516 1 62.97 304 PHE B N 1
ATOM 4733 C CA . PHE B 1 304 ? 5.25 -14.32 16.094 1 62.97 304 PHE B CA 1
ATOM 4734 C C . PHE B 1 304 ? 4.141 -15.242 15.594 1 62.97 304 PHE B C 1
ATOM 4736 O O . PHE B 1 304 ? 3.264 -14.812 14.836 1 62.97 304 PHE B O 1
ATOM 4743 N N . LEU B 1 305 ? 4.285 -16.438 16.078 1 61.78 305 LEU B N 1
ATOM 4744 C CA . LEU B 1 305 ? 3.295 -17.422 15.656 1 61.78 305 LEU B CA 1
ATOM 4745 C C . LEU B 1 305 ? 1.901 -17.016 16.125 1 61.78 305 LEU B C 1
ATOM 4747 O O . LEU B 1 305 ? 0.911 -17.281 15.445 1 61.78 305 LEU B O 1
ATOM 4751 N N . TRP B 1 306 ? 1.963 -16.25 17.156 1 64.5 306 TRP B N 1
ATOM 4752 C CA . TRP B 1 306 ? 0.676 -15.844 17.719 1 64.5 306 TRP B CA 1
ATOM 4753 C C . TRP B 1 306 ? 0.085 -14.68 16.922 1 64.5 306 TRP B C 1
ATOM 4755 O O . TRP B 1 306 ? -1.137 -14.523 16.859 1 64.5 306 TRP B O 1
ATOM 4765 N N . MET B 1 307 ? 0.913 -14.078 16.203 1 74.94 307 MET B N 1
ATOM 4766 C CA . MET B 1 307 ? 0.451 -12.883 15.5 1 74.94 307 MET B CA 1
ATOM 4767 C C . MET B 1 307 ? -0.017 -13.227 14.086 1 74.94 307 MET B C 1
ATOM 4769 O O . MET B 1 307 ? -0.832 -12.508 13.508 1 74.94 307 MET B O 1
ATOM 4773 N N . ARG B 1 308 ? 0.386 -14.422 13.727 1 79.56 308 ARG B N 1
ATOM 4774 C CA . ARG B 1 308 ? 0.069 -14.805 12.359 1 79.56 308 ARG B CA 1
ATOM 4775 C C . ARG B 1 308 ? -1.327 -15.414 12.266 1 79.56 308 ARG B C 1
ATOM 4777 O O . ARG B 1 308 ? -1.739 -16.172 13.148 1 79.56 308 ARG B O 1
ATOM 4784 N N . PRO B 1 309 ? -1.975 -15.039 11.211 1 89.31 309 PRO B N 1
ATOM 4785 C CA . PRO B 1 309 ? -3.221 -15.773 10.984 1 89.31 309 PRO B CA 1
ATOM 4786 C C . PRO B 1 309 ? -3.004 -17.281 10.891 1 89.31 309 PRO B C 1
ATOM 4788 O O . PRO B 1 309 ? -2.119 -17.734 10.156 1 89.31 309 PRO B O 1
ATOM 4791 N N . ASN B 1 310 ? -3.629 -18 11.727 1 90.81 310 ASN B N 1
ATOM 4792 C CA . ASN B 1 310 ? -3.578 -19.469 11.688 1 90.81 310 ASN B CA 1
ATOM 4793 C C . ASN B 1 310 ? -4.965 -20.062 11.492 1 90.81 310 ASN B C 1
ATOM 4795 O O . ASN B 1 310 ? -5.965 -19.359 11.5 1 90.81 310 ASN B O 1
ATOM 4799 N N . ALA B 1 311 ? -4.953 -21.359 11.297 1 95.88 311 ALA B N 1
ATOM 4800 C CA . ALA B 1 311 ? -6.191 -22.047 10.938 1 95.88 311 ALA B CA 1
ATOM 4801 C C . ALA B 1 311 ? -7.266 -21.844 12 1 95.88 311 ALA B C 1
ATOM 4803 O O . ALA B 1 311 ? -8.43 -21.594 11.672 1 95.88 311 ALA B O 1
ATOM 4804 N N . GLU B 1 312 ? -6.902 -21.891 13.234 1 95.19 312 GLU B N 1
ATOM 4805 C CA . GLU B 1 312 ? -7.855 -21.734 14.328 1 95.19 312 GLU B CA 1
ATOM 4806 C C . GLU B 1 312 ? -8.469 -20.344 14.336 1 95.19 312 GLU B C 1
ATOM 4808 O O . GLU B 1 312 ? -9.688 -20.188 14.445 1 95.19 312 GLU B O 1
ATOM 4813 N N . GLY B 1 313 ? -7.594 -19.344 14.211 1 95.38 313 GLY B N 1
ATOM 4814 C CA . GLY B 1 313 ? -8.07 -17.969 14.164 1 95.38 313 GLY B CA 1
ATOM 4815 C C . GLY B 1 313 ? -8.945 -17.688 12.961 1 95.38 313 GLY B C 1
ATOM 4816 O O . GLY B 1 313 ? -9.953 -16.984 13.062 1 95.38 313 GLY B O 1
ATOM 4817 N N . ILE B 1 314 ? -8.57 -18.203 11.867 1 97.94 314 ILE B N 1
ATOM 4818 C CA . ILE B 1 314 ? -9.328 -18.031 10.633 1 97.94 314 ILE B CA 1
ATOM 4819 C C . ILE B 1 314 ? -10.703 -18.672 10.781 1 97.94 314 ILE B C 1
ATOM 4821 O O . ILE B 1 314 ? -11.719 -18.062 10.453 1 97.94 314 ILE B O 1
ATOM 4825 N N . ALA B 1 315 ? -10.719 -19.891 11.281 1 98.44 315 ALA B N 1
ATOM 4826 C CA . ALA B 1 315 ? -11.984 -20.594 11.492 1 98.44 315 ALA B CA 1
ATOM 4827 C C . ALA B 1 315 ? -12.883 -19.828 12.461 1 98.44 315 ALA B C 1
ATOM 4829 O O . ALA B 1 315 ? -14.094 -19.703 12.242 1 98.44 315 ALA B O 1
ATOM 4830 N N . GLY B 1 316 ? -12.297 -19.375 13.562 1 98.06 316 GLY B N 1
ATOM 4831 C CA . GLY B 1 316 ? -13.047 -18.562 14.516 1 98.06 316 GLY B CA 1
ATOM 4832 C C . GLY B 1 316 ? -13.672 -17.344 13.898 1 98.06 316 GLY B C 1
ATOM 4833 O O . GLY B 1 316 ? -14.844 -17.031 14.156 1 98.06 316 GLY B O 1
ATOM 4834 N N . ALA B 1 317 ? -12.906 -16.641 13.047 1 97.94 317 ALA B N 1
ATOM 4835 C CA . ALA B 1 317 ? -13.414 -15.453 12.367 1 97.94 317 ALA B CA 1
ATOM 4836 C C . ALA B 1 317 ? -14.562 -15.805 11.43 1 97.94 317 ALA B C 1
ATOM 4838 O O . ALA B 1 317 ? -15.547 -15.07 11.336 1 97.94 317 ALA B O 1
ATOM 4839 N N . ALA B 1 318 ? -14.422 -16.875 10.719 1 98.69 318 ALA B N 1
ATOM 4840 C CA . ALA B 1 318 ? -15.477 -17.328 9.812 1 98.69 318 ALA B CA 1
ATOM 4841 C C . ALA B 1 318 ? -16.766 -17.641 10.586 1 98.69 318 ALA B C 1
ATOM 4843 O O . ALA B 1 318 ? -17.844 -17.234 10.188 1 98.69 318 ALA B O 1
ATOM 4844 N N . ARG B 1 319 ? -16.641 -18.359 11.742 1 98.38 319 ARG B N 1
ATOM 4845 C CA . ARG B 1 319 ? -17.781 -18.688 12.578 1 98.38 319 ARG B CA 1
ATOM 4846 C C . ARG B 1 319 ? -18.516 -17.438 13.031 1 98.38 319 ARG B C 1
ATOM 4848 O O . ARG B 1 319 ? -19.75 -17.375 13 1 98.38 319 ARG B O 1
ATOM 4855 N N . ALA B 1 320 ? -17.734 -16.484 13.414 1 97.56 320 ALA B N 1
ATOM 4856 C CA . ALA B 1 320 ? -18.297 -15.227 13.914 1 97.56 320 ALA B CA 1
ATOM 4857 C C . ALA B 1 320 ? -19.078 -14.5 12.82 1 97.56 320 ALA B C 1
ATOM 4859 O O . ALA B 1 320 ? -20.094 -13.852 13.102 1 97.56 320 ALA B O 1
ATOM 4860 N N . LEU B 1 321 ? -18.609 -14.555 11.562 1 97.44 321 LEU B N 1
ATOM 4861 C CA . LEU B 1 321 ? -19.234 -13.852 10.445 1 97.44 321 LEU B CA 1
ATOM 4862 C C . LEU B 1 321 ? -20.5 -14.555 10 1 97.44 321 LEU B C 1
ATOM 4864 O O . LEU B 1 321 ? -21.438 -13.906 9.523 1 97.44 321 LEU B O 1
ATOM 4868 N N . VAL B 1 322 ? -20.531 -15.867 10.102 1 96.5 322 VAL B N 1
ATOM 4869 C CA . VAL B 1 322 ? -21.688 -16.641 9.664 1 96.5 322 VAL B CA 1
ATOM 4870 C C . VAL B 1 322 ? -22.734 -16.688 10.781 1 96.5 322 VAL B C 1
ATOM 4872 O O . VAL B 1 322 ? -23.938 -16.656 10.516 1 96.5 322 VAL B O 1
ATOM 4875 N N . GLY B 1 323 ? -22.312 -16.672 12.141 1 88.75 323 GLY B N 1
ATOM 4876 C CA . GLY B 1 323 ? -23.219 -16.797 13.266 1 88.75 323 GLY B CA 1
ATOM 4877 C C . GLY B 1 323 ? -23.281 -18.203 13.836 1 88.75 323 GLY B C 1
ATOM 4878 O O . GLY B 1 323 ? -23.219 -19.172 13.094 1 88.75 323 GLY B O 1
#

Solvent-accessible surface area (backbone atoms only — not comparable to full-atom values): 31600 Å² total; per-residue (Å²): 102,44,78,29,30,25,53,36,26,33,49,51,30,52,50,54,51,40,73,75,31,88,70,36,34,40,37,37,40,82,62,71,84,58,33,55,50,90,90,43,75,68,78,59,60,44,80,75,64,30,65,88,32,31,39,76,38,70,98,44,44,44,56,51,48,46,49,26,48,51,36,4,70,70,69,29,39,20,31,31,51,39,54,53,91,34,54,68,53,27,47,59,53,47,49,48,43,51,10,35,47,31,42,76,46,73,65,66,51,51,27,20,17,34,41,34,32,34,34,32,43,60,32,86,78,56,52,61,75,50,42,45,39,48,60,69,42,54,50,37,41,37,37,58,34,35,19,34,25,42,65,43,26,55,44,27,18,14,35,41,40,37,37,62,70,27,52,49,34,26,40,37,41,37,38,49,54,38,57,80,44,64,38,74,27,70,76,65,92,53,70,33,72,75,54,44,53,42,79,79,35,81,48,53,54,28,27,40,38,30,39,22,62,32,38,66,35,48,54,52,17,43,53,55,40,41,75,72,70,43,36,45,17,33,35,36,34,36,18,59,17,59,53,38,57,65,63,53,38,55,45,30,62,64,22,37,22,40,38,24,40,36,72,20,36,44,53,59,21,65,44,20,34,53,42,26,58,30,46,53,74,33,82,71,45,45,48,48,79,43,33,23,58,69,49,44,67,50,81,46,64,70,53,35,59,68,45,41,72,35,30,68,58,51,37,53,53,52,46,65,73,70,104,102,44,79,29,31,27,54,36,26,33,49,52,30,52,49,53,51,40,72,74,32,87,71,37,32,40,38,37,39,82,63,71,84,53,33,64,48,89,91,46,75,69,78,60,61,45,82,74,63,31,65,87,33,30,37,76,38,70,98,43,43,46,56,51,48,45,49,27,49,49,36,4,71,72,68,30,38,19,32,32,50,39,55,55,90,35,54,65,54,28,46,58,53,49,49,49,43,52,9,35,48,30,40,77,46,71,63,65,50,54,28,20,16,34,42,34,32,35,34,32,45,60,32,86,78,59,50,60,74,51,40,46,38,49,58,68,42,54,50,35,40,35,36,59,34,34,20,36,25,43,65,43,26,55,46,26,19,14,34,42,40,38,38,63,68,28,52,50,33,27,41,38,40,37,36,50,53,38,59,80,44,66,39,76,28,69,77,67,89,54,72,34,72,76,52,45,54,42,78,79,37,82,48,53,54,28,27,38,39,29,38,23,62,32,39,66,35,49,54,52,16,44,52,55,40,41,74,72,69,46,36,45,18,32,36,37,34,37,18,58,17,58,54,38,56,65,64,53,38,55,45,32,63,64,22,34,21,40,37,27,41,36,72,20,35,44,52,57,20,66,44,21,35,54,43,27,58,31,45,51,73,33,82,71,45,44,47,48,78,44,34,22,57,70,49,43,68,50,80,46,63,70,53,34,60,66,45,42,71,35,31,68,60,50,36,52,52,52,46,65,73,70,104

InterPro domains:
  IPR005475 Transketolase-like, pyrimidine-binding domain [PF02779] (5-175)
  IPR005475 Transketolase-like, pyrimidine-binding domain [SM00861] (4-180)
  IPR009014 Transketolase C-terminal/Pyruvate-ferredoxin oxidoreductase domain II [G3DSA:3.40.50.920] (194-322)
  IPR009014 Transketolase C-terminal/Pyruvate-ferredoxin oxidoreductase domain II [SSF52922] (192-322)
  IPR029061 Thiamin diphosphate-binding fold [SSF52518] (2-205)
  IPR033248 Transketolase, C-terminal domain [PF02780] (196-314)

Organism: NCBI:txid2984134

Secondary structure (DSSP, 8-state):
-EEEEHHHHHHHHHHHHHHH-TT-EEEEESS------TTS----HHHHH-TTTEEEE-S-HHHHHHHHHHHHHTT--EEEEE-GGGTTTTHHHIIIIIHHHHHHTTT-S---EEEEEEE-TT-TT--GGG----HHHHHHT-TTSEEE---SHHHHHHHHHHHHH-SS-EEEEEEGGGTT-EEEE-SS-----TT--EEEE--SSEEEEE-GGGHHHHHHHHHHHHHTT--EEEEE--EEET--HHHHHHHHHHHSEEEEEEEEESTT-HHHHHHHHHHHH-TT-EEEEEEE-SSPPPSSHHHHHHHS--HHHHHHHHHHHH-/-EEEEHHHHHHHHHHHHHHH-TT-EEEEESS------TTS----HHHHH-TTTEEEE-S-HHHHHHHHHHHHHTT--EEEEE-GGGTTTTHHHIIIIIHHHHHHTTT-S---EEEEEEE-TT-TT--GGG----HHHHHHT-TTSEEE---SHHHHHHHHHHHHH-SS-EEEEEEGGGTT-EEEE-SS-----TT--EEEE--SSEEEEE-GGGHHHHHHHHHHHHHTT--EEEEE--EEET--HHHHHHHHHHHSEEEEEEEEESTT-HHHHHHHHHHHH-TT-EEEEEEE-SSPPPSSHHHHHHHS--HHHHHHHHHHHH-

Foldseek 3Di:
DDKAAQVRLLVLLVLVVCVVAVQEAEEEEDDDPFLCPPPDDGDDNCVVNNCVRYPYDYLDVCVVLVVLQVCQQVVHQYEYEHEQQCQCVNLCVCQPPQQVVCVVVVVPRFRLYEYEGEQCLQPQPPFLVRHDQCNLLSVLPRHQEWEFAAAASQQSNQQSNVSNPGSGYYYYYAYVLRSPPIDDYDSDHHHDDQADKDWPFFFQAAEEEEEHNCVVQVVLLVVVVVVVVHGYTYIYQRTSVPTNLVVLLVRCLRNLEYEYFGAHEDPSTSQVVSCVSNPVRHPNGYYDYHYQYPDRQDRDSVSNVVRHDGSVNSNVVSVVRSD/DDKDAQVRLLVLLVQVVCVVAVQEAEEEEDDDPFLCPPPDDGDDNCVVNNCVRYPYDYLDVCVVLVVLQVCQQVVHQYEYEHEFQCQCVNLCVCQPDQQVVCVVVVVPRFRLYEYEGEQCLQPQPPFQPRHDQCNLLSVLPRHQEWEFAAAASQQSNQQSNVSNPGSGYYYYYAYVLRSPPIDDYDSDHHHDDQADKDWPFFFQAAEEEEEHNCVVQVVLLVVVVVVVVHGYTYIYQRTSVPTNLVVLLVRCLRNLEYEYFGAHEDPSTSQVVSCVSNPVRHPNGYYYYHYQYPDRQDRDSVSNVVRHDGSVNSNVVSVVRSD

Sequence (646 aa):
MTEKSWMYAVLEAVQKEMQDDPAMTWIFELTPPVASNPGLPVINLETEFGRKRVVNTGIDENWMASAVLGAGLAGSRSATYIPYQGALMPLEVIQNVAGKLRHMTGGKASMPVVWVIEMTGQTPGFAGQHSCYEEDSFYMHIPGVRTVIPSTPYDAKGMMHAALRSPDPVVYLYPAGLRTLTEEVPDEPYEVPLDKAAVRMEGGDITIVSSGGGMPGVLEAAEVLKGEGMGVEVIDLRVLKEMDTETLVNSVAKTKRLLTVDQSYYTLAPGAEVVARCAENVEGAKFKRVAFPDAPPPASPEMFLWMRPNAEGIAGAARALVGMTEKSWMYAVLEAVQKEMQDDPAMTWIFELTPPVASNPGLPVINLETEFGRKRVVNTGIDENWMASAVLGAGLAGSRSATYIPYQGALMPLEVIQNVAGKLRHMTGGKASMPVVWVIEMTGQTPGFAGQHSCYEEDSFYMHIPGVRTVIPSTPYDAKGMMHAALRSPDPVVYLYPAGLRTLTEEVPDEPYEVPLDKAAVRMEGGDITIVSSGGGMPGVLEAAEVLKGEGMGVEVIDLRVLKEMDTETLVNSVAKTKRLLTVDQSYYTLAPGAEVVARCAENVEGAKFKRVAFPDAPPPASPEMFLWMRPNAEGIAGAARALVG

Radius of gyration: 24.51 Å; Cα contacts (8 Å, |Δi|>4): 1606; chains: 2; bounding box: 57×74×53 Å

Nearest PDB structures (foldseek):
  1umd-assembly1_D  TM=9.130E-01  e=1.678E-29  Thermus thermophilus
  1w85-assembly1_B  TM=9.039E-01  e=1.126E-28  Geobacillus stearothermophilus
  2bew-assembly1_B  TM=8.955E-01  e=4.856E-26  Homo sapiens
  6yaj-assembly1_AAA  TM=8.732E-01  e=7.432E-22  Carboxydothermus hydrogenoformans
  8ogh-assembly1_B  TM=7.606E-01  e=7.631E-17  Mycobacterium tuberculosis H37Rv

pLDDT: mean 88.05, std 13.85, range [47.91, 98.94]

=== Feature glossary ===
Legend for the data blocks above and below:

— What the protein is —

Sequence gives the chain of amino acids in standard one-letter code (A=alanine, C=cysteine, …, Y=tyrosine), read N→C. It is the only feature that is directly encoded by the gene; all structural features are derived from the folded form of this sequence.

The annotation block draws on four external resources. InterPro: which protein families and domains the sequence belongs to. GO: standardized terms for what the protein does, what process it participates in, and where in the cell it acts. CATH: which structural fold it has in the CATH hierarchy. Organism: the species of origin.

— Where its atoms are —

Atomic coordinates in PDBx/mmCIF format — the same representation the Protein Data Bank distributes. Each line of the _atom_site loop places one backbone atom in Cartesian space (units: ångströms, origin: arbitrary).

Six rendered views show the 3D structure from the faces of a cube — i.e. along ±x, ±y, ±z. Rendering representation is drawn randomly per protein from cartoon (secondary-structure ribbons), sticks (backbone bonds), or molecular surface; coloring is either N→C rainbow (blue at the N-terminus through red at the C-terminus) or one color per chain.

— Local backbone conformation —

DSSP 8-state secondary structure assigns each residue one of H (α-helix), G (3₁₀-helix), I (π-helix), E (extended β-strand), B (isolated β-bridge), T (hydrogen-bonded turn), S (bend), or '-' (coil). The assignment is computed from backbone hydrogen-bond geometry via the Kabsch–Sander algorithm.

P-SEA three-state annotation labels each residue as helix, strand, or coil based purely on the geometry of the Cα trace. It serves as a fallback when the full backbone (and thus DSSP) is unavailable.

φ (phi) and ψ (psi) are the two rotatable backbone dihedrals per residue: φ is the C(i-1)–N–Cα–C torsion, ψ is the N–Cα–C–N(i+1) torsion, both in degrees on (−180°, 180°]. α-helical residues cluster near (−60°, −45°); β-strand residues near (−120°, +130°). A Ramachandran plot is simply a scatter of (φ, ψ) for every residue.

— Global shape and packing —

Radius of gyration (Rg) is the root-mean-square distance of Cα atoms from their centroid — a single number for overall size and compactness. A globular domain of N residues has Rg ≈ 2.2·N^0.38 Å; an extended or disordered chain has a much larger Rg. The Cα contact count is the number of residue pairs whose Cα atoms are within 8 Å and are more than four positions apart in sequence — a standard proxy for tertiary packing density. The bounding box is the smallest axis-aligned box enclosing all Cα atoms.

Accessible surface area quantifies burial. A residue with SASA near zero is packed into the hydrophobic core; one with SASA >100 Å² sits on the surface. Computed here via the Shrake–Rupley numerical algorithm with a 1.4 Å probe.

The contact map is a binary N×N matrix image: pixel (i, j) is dark where Cα_i and Cα_j are within 8 Å and |i−j|>4. Because the |i−j|>4 filter removes local helical contacts, off-diagonal stripes parallel to the main diagonal indicate parallel β-sheets; stripes perpendicular to it indicate antiparallel β-sheets. The Ramachandran plot scatters every residue's (φ, ψ) pair against the sterically allowed regions. The PAE heatmap renders the predicted-aligned-error matrix.

— Structural neighborhood —

A 3Di character summarizes, for each residue, the relative orientation of the Cα frame of its nearest spatial neighbor. Because it encodes fold topology rather than chemistry, 3Di alignments detect remote structural similarity that sequence alignment misses.

Structural nearest neighbors (via Foldseek easy-search vs the PDB). Reported per hit: target PDB id, E-value, and alignment TM-score. A TM-score above ~0.5 is the conventional threshold for 'same fold'.

— Confidence and disorder —

For AlphaFold models, the B-factor field carries pLDDT — the model's own estimate of local accuracy on a 0–100 scale. Regions with pLDDT<50 should be treated as essentially unmodeled; they often correspond to intrinsically disordered segments.

B-factor (Debye–Waller factor) reflects atomic displacement in the crystal lattice. It is an experimental observable (units Å²), not a prediction; low values mean the atom is pinned down, high values mean it moves or is heterogeneous across the crystal.

Predicted Aligned Error (PAE) is an AlphaFold confidence matrix: entry (i, j) is the expected error in the position of residue j, in ångströms, when the prediction is superimposed on the true structure at residue i. Low PAE within a block of residues means that block is internally rigid and well-predicted; high PAE between two blocks means their relative placement is uncertain even if each block individually is confident.